Protein 4AMM (pdb70)

Sequence (384 aa):
PDHELVVCGAPDAAALTGLLTRRVRAAATALSRPELTDLAAGLAAAHRGDVPARFAAAVRDADGLVAALDRALGHLAEGGRRLLDAGRGLFLVVGGPLRVGLLFPGQAAPVHADRGALGHKPAEPVDTAVAQPAIIADSLAGIRWLDRLGARPVGALGHSLGELAALSWAGALDADDTLALARARGEAMSAATEAPSGMLSLRADLAAARELAAGTGAVVAVDNGERHVVVAGTRPELDRVAEAARRHAGIEATPLAVSHAFHSPLMAPAAEALRRAAGRLPWRRPERPVASTVTGAWWADEDPVEVLVRQLTGPVRFREALGLLDADLLLVEVGPGRMMLSSALAEAAGRTAVSLDAGAASAAGMMAAGTAALFAAGAVDDATPFFAGR

Nearest PDB structures (foldseek):
  4amm-assembly1_A  TM=1.003E+00  e=1.490E-80  Micromonospora chersina
  4amn-assembly1_A  TM=9.998E-01  e=1.008E-77  Micromonospora chersina
  4amo-assembly1_A  TM=9.951E-01  e=4.360E-72  Micromonospora chersina
  4amp-assembly1_A  TM=9.905E-01  e=1.944E-72  Micromonospora chersina
  8avz-assembly2_B  TM=7.978E-01  e=6.582E-18  Bacillus subtilis subsp. subtilis str. 168

B-factor: mean 21.3, std 9.97, range [8.8, 73.11]

Solvent-accessible surface area: 16449 Å² total; per-residue (Å²): 74,76,36,0,0,1,0,1,5,10,99,76,13,84,42,0,53,34,45,0,70,183,10,83,70,50,0,62,101,46,52,75,98,89,0,35,110,44,0,34,40,18,0,55,77,34,128,33,140,12,70,1,16,0,0,1,12,7,172,66,9,107,28,0,18,57,11,0,60,107,0,29,31,43,11,90,155,46,17,102,126,22,39,35,14,52,179,5,3,0,0,2,30,68,29,100,16,110,1,0,0,0,0,2,6,33,64,65,41,48,75,62,122,169,52,102,100,63,183,245,67,45,152,52,44,88,7,37,100,16,3,9,51,21,0,42,44,0,11,31,1,18,152,38,4,91,148,13,49,12,169,19,38,0,0,0,0,8,15,3,0,0,5,0,0,1,17,16,1,29,2,10,87,48,115,34,1,45,53,4,0,135,30,3,0,127,12,7,42,64,97,21,168,34,100,2,0,16,7,14,1,162,12,50,36,75,28,0,122,134,9,9,76,89,13,44,7,57,8,0,13,2,10,7,115,159,55,0,6,0,0,3,27,100,77,38,11,89,117,0,21,83,30,0,162,152,58,70,34,106,28,34,73,16,4,20,61,23,0,22,8,2,87,51,4,51,97,9,6,120,28,3,98,139,18,0,52,184,38,90,50,182,163,20,148,103,68,1,0,0,2,15,45,15,45,98,26,53,127,52,76,23,20,68,2,0,17,114,5,0,41,20,33,2,63,0,76,60,0,5,60,62,1,93,10,54,0,0,0,0,0,0,34,35,121,50,0,0,40,20,0,77,54,53,69,60,41,1,13,8,0,38,3,68,45,121,43,20,36,8,40,0,13,0,0,0,0,0,0,2,0,9,6,2,63,38,0,41,19,20,34,52,89,132

Secondary structure (DSSP, 8-state):
--SEEEEEEESSHHHHHHHHHHHHHHHTT--HHHHHHHHHHHHHHS-SS-SEEEEEEESSHHHHHHHHHHHHHHHHTT--EEEEGGGTEEEESS-PPPEEEEE------BTT---S----PPPPP-HHHHHHHHHHHHHHHHHHHHHHT---SEEEE-TTHHHHHHHHTTSS-HHHHHHHHHHHHHHHHSPPSS-EEEEEESS-HHHHHHHHTTTS-EEEEEEETTEEEEEEEHHHHHHHHHHHHHHT--EEEBS-SS-TTSGGGHHHHHHHHHHHHTS-----SS-EE-TTTSSB--S--HHHHHHHHHHS-EEHHHHHHHS--SEEEE-SSSSHHHHHHHHTT--EEE--TT-SSSHHHHHHHHHHHHTTS-S--GGGGS--

CATH classification: 3.40.366.10

Foldseek 3Di:
DQKAKAKAAADFLVVVLVVLVVVLVVLVPDDPVRVLVNRLVRLVVFFDPGQWMKMAIGRGSVLSNVLSVVVNVCVVVVHAWDFDQVRLITTHHHFQFAEEEEEEADDWAFFQQADPHVCPTDADDLQLVRQLVFLVLLVVLLVVCVVQVFDHQAYEYWLSRNLSRQCSLVFADSVLSSVLSNQLSVLQNDAFPAWKFKKKWQAAPVVQCVLQPPLQWDWAEGLDGGITMIMDHPSSVVSSCVSCVVVVIDITTINDRHRWQAQSSLRSLVSSLVSVVPGDTDDGNHWYCYQQVLHIDDPDDVSVSSSNSGHHHRNNHSSVVPRDTQEYEYRTADCVSCVSQVVNVHHYAYCRGPDPDRSRVNSRLSSSCNSVRGRGPSVVSPDD

Structure (mmCIF, N/CA/C/O backbone):
data_4AMM
#
_entry.id   4AMM
#
_cell.length_a   65.523
_cell.length_b   66.099
_cell.length_c   85.391
_cell.angle_alpha   90.00
_cell.angle_beta   90.00
_cell.angle_gamma   90.00
#
_symmetry.space_group_name_H-M   'P 21 21 21'
#
loop_
_entity.id
_entity.type
_entity.pdbx_description
1 polymer DYNE8
2 non-polymer 'CHLORIDE ION'
3 water water
#
loop_
_atom_site.group_PDB
_atom_site.id
_atom_site.type_symbol
_atom_site.label_atom_id
_atom_site.label_alt_id
_atom_site.label_comp_id
_atom_site.label_asym_id
_atom_site.label_entity_id
_atom_site.label_seq_id
_atom_site.pdbx_PDB_ins_code
_atom_site.Cartn_x
_atom_site.Cartn_y
_atom_site.Cartn_z
_atom_site.occupancy
_atom_site.B_iso_or_equiv
_atom_site.auth_seq_id
_atom_site.auth_comp_id
_atom_site.auth_asym_id
_atom_site.auth_atom_id
_atom_site.pdbx_PDB_model_num
ATOM 1 N N . PRO A 1 1 ? 2.902 24.791 56.104 1.00 39.45 476 PRO A N 1
ATOM 2 C CA . PRO A 1 1 ? 2.726 24.825 54.632 1.00 38.25 476 PRO A CA 1
ATOM 3 C C . PRO A 1 1 ? 1.841 23.652 54.119 1.00 37.28 476 PRO A C 1
ATOM 4 O O . PRO A 1 1 ? 1.790 22.602 54.775 1.00 38.35 476 PRO A O 1
ATOM 8 N N . ASP A 1 2 ? 1.140 23.847 52.980 1.00 35.62 477 ASP A N 1
ATOM 9 C CA . ASP A 1 2 ? 0.314 22.805 52.333 1.00 33.65 477 ASP A CA 1
ATOM 10 C C . ASP A 1 2 ? 1.097 21.716 51.578 1.00 30.85 477 ASP A C 1
ATOM 11 O O . ASP A 1 2 ? 0.576 20.650 51.278 1.00 30.66 477 ASP A O 1
ATOM 16 N N . HIS A 1 3 ? 2.374 21.981 51.286 1.00 28.75 478 HIS A N 1
ATOM 17 C CA . HIS A 1 3 ? 3.224 20.926 50.784 1.00 25.73 478 HIS A CA 1
ATOM 18 C C . HIS A 1 3 ? 4.414 20.918 51.725 1.00 23.31 478 HIS A C 1
ATOM 19 O O . HIS A 1 3 ? 4.867 21.983 52.231 1.00 25.63 478 HIS A O 1
ATOM 26 N N . GLU A 1 4 ? 4.880 19.723 51.972 1.00 18.70 479 GLU A N 1
ATOM 27 C CA . GLU A 1 4 ? 6.070 19.494 52.758 1.00 17.34 479 GLU A CA 1
ATOM 28 C C . GLU A 1 4 ? 7.197 19.140 51.805 1.00 15.94 479 GLU A C 1
ATOM 29 O O . GLU A 1 4 ? 6.982 18.545 50.734 1.00 16.46 479 GLU A O 1
ATOM 35 N N . LEU A 1 5 ? 8.444 19.438 52.198 1.00 14.54 480 LEU A N 1
ATOM 36 C CA . LEU A 1 5 ? 9.628 19.084 51.444 1.00 13.70 480 LEU A CA 1
ATOM 37 C C . LEU A 1 5 ? 10.363 17.975 52.109 1.00 13.63 480 LEU A C 1
ATOM 38 O O . LEU A 1 5 ? 10.772 18.127 53.284 1.00 14.89 480 LEU A O 1
ATOM 43 N N . VAL A 1 6 ? 10.570 16.853 51.420 1.00 12.60 481 VAL A N 1
ATOM 44 C CA . VAL A 1 6 ? 11.229 15.711 51.999 1.00 12.35 481 VAL A CA 1
ATOM 45 C C . VAL A 1 6 ? 12.466 15.414 51.196 1.00 11.79 481 VAL A C 1
ATOM 46 O O . VAL A 1 6 ? 12.414 15.166 49.981 1.00 13.68 481 VAL A O 1
ATOM 50 N N . VAL A 1 7 ? 13.650 15.607 51.852 1.00 12.42 482 VAL A N 1
ATOM 51 C CA . VAL A 1 7 ? 14.900 15.332 51.187 1.00 13.32 482 VAL A CA 1
ATOM 52 C C . VAL A 1 7 ? 15.655 14.224 51.874 1.00 15.30 482 VAL A C 1
ATOM 53 O O . VAL A 1 7 ? 15.526 14.073 53.099 1.00 17.28 482 VAL A O 1
ATOM 57 N N . CYS A 1 8 ? 16.493 13.542 51.105 1.00 14.47 483 CYS A N 1
ATOM 58 C CA . CYS A 1 8 ? 17.534 12.737 51.759 1.00 18.24 483 CYS A CA 1
ATOM 59 C C . CYS A 1 8 ? 18.592 12.348 50.775 1.00 16.15 483 CYS A C 1
ATOM 60 O O . CYS A 1 8 ? 18.517 12.662 49.609 1.00 15.10 483 CYS A O 1
ATOM 63 N N . GLY A 1 9 ? 19.621 11.645 51.292 1.00 16.09 484 GLY A N 1
ATOM 64 C CA . GLY A 1 9 ? 20.668 11.261 50.404 1.00 16.42 484 GLY A CA 1
ATOM 65 C C . GLY A 1 9 ? 21.568 10.213 51.026 1.00 15.24 484 GLY A C 1
ATOM 66 O O . GLY A 1 9 ? 21.375 9.819 52.153 1.00 18.02 484 GLY A O 1
ATOM 67 N N . ALA A 1 10 ? 22.505 9.800 50.228 1.00 17.91 485 ALA A N 1
ATOM 68 C CA . ALA A 1 10 ? 23.361 8.695 50.635 1.00 18.94 485 ALA A CA 1
ATOM 69 C C . ALA A 1 10 ? 24.615 8.705 49.776 1.00 19.94 485 ALA A C 1
ATOM 70 O O . ALA A 1 10 ? 24.747 9.434 48.779 1.00 19.70 485 ALA A O 1
ATOM 72 N N . PRO A 1 11 ? 25.581 7.806 50.129 1.00 20.37 486 PRO A N 1
ATOM 73 C CA . PRO A 1 11 ? 26.813 7.903 49.356 1.00 22.09 486 PRO A CA 1
ATOM 74 C C . PRO A 1 11 ? 26.757 7.360 47.948 1.00 20.85 486 PRO A C 1
ATOM 75 O O . PRO A 1 11 ? 27.591 7.732 47.122 1.00 22.93 486 PRO A O 1
ATOM 79 N N . ASP A 1 12 ? 25.828 6.475 47.626 1.00 21.02 487 ASP A N 1
ATOM 80 C CA . ASP A 1 12 ? 25.745 5.927 46.277 1.00 21.26 487 ASP A CA 1
ATOM 81 C C . ASP A 1 12 ? 24.345 5.360 46.071 1.00 21.76 487 ASP A C 1
ATOM 82 O O . ASP A 1 12 ? 23.533 5.372 46.993 1.00 20.92 487 ASP A O 1
ATOM 87 N N . ALA A 1 13 ? 24.113 4.809 44.885 1.00 21.87 488 ALA A N 1
ATOM 88 C CA . ALA A 1 13 ? 22.764 4.302 44.575 1.00 22.22 488 ALA A CA 1
ATOM 89 C C . ALA A 1 13 ? 22.295 3.169 45.462 1.00 22.97 488 ALA A C 1
ATOM 90 O O . ALA A 1 13 ? 21.127 3.110 45.850 1.00 23.06 488 ALA A O 1
ATOM 92 N N . ALA A 1 14 ? 23.162 2.186 45.714 1.00 23.21 489 ALA A N 1
ATOM 93 C CA . ALA A 1 14 ? 22.759 1.114 46.621 1.00 23.07 489 ALA A CA 1
ATOM 94 C C . ALA A 1 14 ? 22.340 1.576 47.997 1.00 22.20 489 ALA A C 1
ATOM 95 O O . ALA A 1 14 ? 21.349 1.128 48.543 1.00 24.26 489 ALA A O 1
ATOM 97 N N . ALA A 1 15 ? 23.103 2.503 48.575 1.00 22.10 490 ALA A N 1
ATOM 98 C CA . ALA A 1 15 ? 22.840 3.011 49.891 1.00 19.77 490 ALA A CA 1
ATOM 99 C C . ALA A 1 15 ? 21.548 3.874 49.859 1.00 18.56 490 ALA A C 1
ATOM 100 O O . ALA A 1 15 ? 20.803 3.890 50.846 1.00 19.35 490 ALA A O 1
ATOM 102 N N . LEU A 1 16 ? 21.354 4.594 48.738 1.00 18.42 491 LEU A N 1
ATOM 103 C CA . LEU A 1 16 ? 20.104 5.404 48.660 1.00 18.71 491 LEU A CA 1
ATOM 104 C C . LEU A 1 16 ? 18.921 4.489 48.566 1.00 19.01 491 LEU A C 1
ATOM 105 O O . LEU A 1 16 ? 17.911 4.761 49.241 1.00 18.72 491 LEU A O 1
ATOM 110 N N . THR A 1 17 ? 19.029 3.389 47.797 1.00 19.22 492 THR A N 1
ATOM 111 C CA . THR A 1 17 ? 17.895 2.418 47.774 1.00 20.49 492 THR A CA 1
ATOM 112 C C . THR A 1 17 ? 17.526 1.944 49.211 1.00 20.58 492 THR A C 1
ATOM 113 O O . THR A 1 17 ? 16.371 1.929 49.641 1.00 20.89 492 THR A O 1
ATOM 117 N N . GLY A 1 18 ? 18.530 1.579 49.980 1.00 19.78 493 GLY A N 1
ATOM 118 C CA . GLY A 1 18 ? 18.290 1.155 51.362 1.00 21.17 493 GLY A CA 1
ATOM 119 C C . GLY A 1 18 ? 17.630 2.197 52.237 1.00 20.93 493 GLY A C 1
ATOM 120 O O . GLY A 1 18 ? 16.606 1.935 52.911 1.00 22.34 493 GLY A O 1
ATOM 121 N N . LEU A 1 19 ? 18.126 3.457 52.165 1.00 19.82 494 LEU A N 1
ATOM 122 C CA . LEU A 1 19 ? 17.523 4.514 52.908 1.00 21.23 494 LEU A CA 1
ATOM 123 C C . LEU A 1 19 ? 16.066 4.803 52.500 1.00 19.23 494 LEU A C 1
ATOM 124 O O . LEU A 1 19 ? 15.180 4.960 53.349 1.00 21.09 494 LEU A O 1
ATOM 129 N N . LEU A 1 20 ? 15.871 4.906 51.180 1.00 18.29 495 LEU A N 1
ATOM 130 C CA . LEU A 1 20 ? 14.530 5.165 50.705 1.00 17.44 495 LEU A CA 1
ATOM 131 C C . LEU A 1 20 ? 13.512 4.064 51.119 1.00 19.73 495 LEU A C 1
ATOM 132 O O . LEU A 1 20 ? 12.369 4.341 51.396 1.00 19.66 495 LEU A O 1
ATOM 137 N N . THR A 1 21 ? 13.978 2.834 51.111 1.00 20.44 496 THR A N 1
ATOM 138 C CA . THR A 1 21 ? 13.130 1.714 51.562 1.00 22.15 496 THR A CA 1
ATOM 139 C C . THR A 1 21 ? 12.735 1.923 53.027 1.00 22.33 496 THR A C 1
ATOM 140 O O . THR A 1 21 ? 11.586 1.742 53.433 1.00 23.70 496 THR A O 1
ATOM 144 N N . ARG A 1 22 ? 13.678 2.351 53.855 1.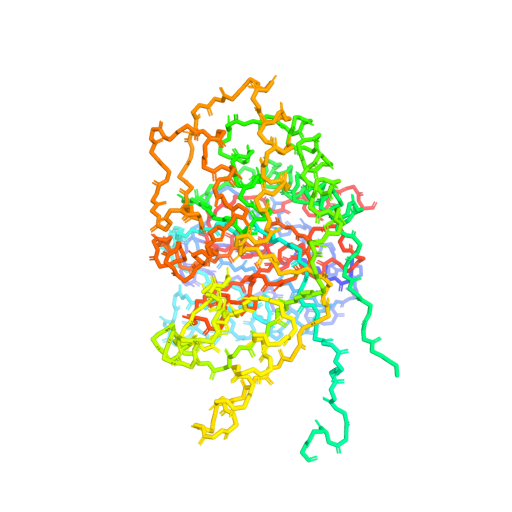00 21.32 497 ARG A N 1
ATOM 145 C CA A ARG A 1 22 ? 13.367 2.561 55.255 0.50 23.12 497 ARG A CA 1
ATOM 146 C CA B ARG A 1 22 ? 13.391 2.567 55.273 0.50 23.34 497 ARG A CA 1
ATOM 147 C C . ARG A 1 22 ? 12.507 3.789 55.485 1.00 23.29 497 ARG A C 1
ATOM 148 O O . ARG A 1 22 ? 11.597 3.797 56.310 1.00 23.85 497 ARG A O 1
ATOM 163 N N . VAL A 1 23 ? 12.767 4.871 54.746 1.00 21.52 498 VAL A N 1
ATOM 164 C CA . VAL A 1 23 ? 11.877 6.006 54.882 1.00 21.96 498 VAL A CA 1
ATOM 165 C C . VAL A 1 23 ? 10.451 5.651 54.436 1.00 23.12 498 VAL A C 1
ATOM 166 O O . VAL A 1 23 ? 9.505 6.132 55.052 1.00 23.45 498 VAL A O 1
ATOM 170 N N . ARG A 1 24 ? 10.312 4.835 53.375 1.00 22.82 499 ARG A N 1
ATOM 171 C CA . ARG A 1 24 ? 8.984 4.406 52.921 1.00 25.80 499 ARG A CA 1
ATOM 172 C C . ARG A 1 24 ? 8.242 3.645 54.007 1.00 27.04 499 ARG A C 1
ATOM 173 O O . ARG A 1 24 ? 7.059 3.929 54.257 1.00 26.07 499 ARG A O 1
ATOM 181 N N . ALA A 1 25 ? 8.941 2.736 54.675 1.00 28.75 500 ALA A N 1
ATOM 182 C CA . ALA A 1 25 ? 8.378 2.023 55.816 1.00 30.57 500 ALA A CA 1
ATOM 183 C C . ALA A 1 25 ? 7.911 2.972 56.918 1.00 31.40 500 ALA A C 1
ATOM 184 O O . ALA A 1 25 ? 6.781 2.852 57.392 1.00 32.73 500 ALA A O 1
ATOM 186 N N . ALA A 1 26 ? 8.761 3.939 57.273 1.00 31.43 501 ALA A N 1
ATOM 187 C CA . ALA A 1 26 ? 8.515 4.903 58.347 1.00 33.20 501 ALA A CA 1
ATOM 188 C C . ALA A 1 26 ? 7.397 5.859 58.060 1.00 34.93 501 ALA A C 1
ATOM 189 O O . ALA A 1 26 ? 6.903 6.491 59.014 1.00 35.82 501 ALA A O 1
ATOM 191 N N . ALA A 1 27 ? 7.068 6.019 56.767 1.00 34.19 502 ALA A N 1
ATOM 192 C CA . ALA A 1 27 ? 6.188 7.084 56.310 1.00 34.62 502 ALA A CA 1
ATOM 193 C C . ALA A 1 27 ? 4.769 6.612 56.237 1.00 35.79 502 ALA A C 1
ATOM 194 O O . ALA A 1 27 ? 3.851 7.429 56.320 1.00 33.98 502 ALA A O 1
ATOM 196 N N . THR A 1 28 ? 4.576 5.302 56.065 1.00 36.39 503 THR A N 1
ATOM 197 C CA . THR A 1 28 ? 3.245 4.761 55.911 1.00 38.30 503 THR A CA 1
ATOM 198 C C . THR A 1 28 ? 2.511 5.108 57.220 1.00 38.37 503 THR A C 1
ATOM 199 O O . THR A 1 28 ? 3.016 4.880 58.325 1.00 38.54 503 THR A O 1
ATOM 203 N N . ALA A 1 29 ? 1.381 5.787 57.078 1.00 38.95 504 ALA A N 1
ATOM 204 C CA . ALA A 1 29 ? 0.494 6.111 58.217 1.00 39.51 504 ALA A CA 1
ATOM 205 C C . ALA A 1 29 ? 0.818 7.371 59.061 1.00 39.01 504 ALA A C 1
ATOM 206 O O . ALA A 1 29 ? -0.035 7.820 59.859 1.00 40.11 504 ALA A O 1
ATOM 208 N N . LEU A 1 30 ? 2.012 7.959 58.921 1.00 36.71 505 LEU A N 1
ATOM 209 C CA . LEU A 1 30 ? 2.294 9.152 59.713 1.00 33.45 505 LEU A CA 1
ATOM 210 C C . LEU A 1 30 ? 1.194 10.199 59.578 1.00 32.77 505 LEU A C 1
ATOM 211 O O . LEU A 1 30 ? 0.682 10.418 58.486 1.00 32.60 505 LEU A O 1
ATOM 216 N N . SER A 1 31 ? 0.841 10.862 60.683 1.00 31.43 506 SER A N 1
ATOM 217 C CA . SER A 1 31 ? 0.033 12.068 60.636 1.00 31.77 506 SER A CA 1
ATOM 218 C C . SER A 1 31 ? 0.829 13.156 60.014 1.00 31.95 506 SER A C 1
ATOM 219 O O . SER A 1 31 ? 2.066 12.999 59.857 1.00 27.79 506 SER A O 1
ATOM 222 N N . ARG A 1 32 ? 0.163 14.254 59.704 1.00 31.22 507 ARG A N 1
ATOM 223 C CA . ARG A 1 32 ? 0.777 15.403 59.117 1.00 31.76 507 ARG A CA 1
ATOM 224 C C . ARG A 1 32 ? 1.822 15.987 60.077 1.00 30.28 507 ARG A C 1
ATOM 225 O O . ARG A 1 32 ? 2.933 16.232 59.624 1.00 28.28 507 ARG A O 1
ATOM 233 N N . PRO A 1 33 ? 1.502 16.199 61.375 1.00 29.09 508 PRO A N 1
ATOM 234 C CA . PRO A 1 33 ? 2.569 16.672 62.284 1.00 27.31 508 PRO A CA 1
ATOM 235 C C . PRO A 1 33 ? 3.757 15.715 62.377 1.00 25.52 508 PRO A C 1
ATOM 236 O O . PRO A 1 33 ? 4.931 16.187 62.457 1.00 25.67 508 PRO A O 1
ATOM 240 N N . GLU A 1 34 ? 3.523 14.414 62.327 1.00 23.48 509 GLU A N 1
ATOM 241 C CA . GLU A 1 34 ? 4.625 13.424 62.332 1.00 22.42 509 GLU A CA 1
ATOM 242 C C . GLU A 1 34 ? 5.454 13.512 61.044 1.00 22.12 509 GLU A C 1
ATOM 243 O O . GLU A 1 34 ? 6.698 13.381 61.078 1.00 20.70 509 GLU A O 1
ATOM 249 N N . LEU A 1 35 ? 4.816 13.737 59.907 1.00 21.05 510 LEU A N 1
ATOM 250 C CA . LEU A 1 35 ? 5.510 13.870 58.628 1.00 19.28 510 LEU A CA 1
ATOM 251 C C . LEU A 1 35 ? 6.366 15.127 58.696 1.00 19.34 510 LEU A C 1
ATOM 252 O O . LEU A 1 35 ? 7.503 15.090 58.204 1.00 17.84 510 LEU A O 1
ATOM 257 N N . THR A 1 36 ? 5.860 16.229 59.212 1.00 18.33 511 THR A N 1
ATOM 258 C CA . THR A 1 36 ? 6.729 17.436 59.359 1.00 19.46 511 THR A CA 1
ATOM 259 C C . THR A 1 36 ? 7.926 17.150 60.216 1.00 19.15 511 THR A C 1
ATOM 260 O O . THR A 1 36 ? 9.035 17.583 59.861 1.00 19.10 511 THR A O 1
ATOM 264 N N . ASP A 1 37 ? 7.797 16.447 61.324 1.00 19.08 512 ASP A N 1
ATOM 265 C CA . ASP A 1 37 ? 8.969 16.100 62.141 1.00 17.87 512 ASP A CA 1
ATOM 266 C C . ASP A 1 37 ? 9.904 15.214 61.394 1.00 18.74 512 ASP A C 1
ATOM 267 O O . ASP A 1 37 ? 11.170 15.440 61.447 1.00 16.83 512 ASP A O 1
ATOM 272 N N . LEU A 1 38 ? 9.437 14.223 60.645 1.00 15.59 513 LEU A N 1
ATOM 273 C CA . LEU A 1 38 ? 10.349 13.389 59.910 1.00 15.89 513 LEU A CA 1
ATOM 274 C C . LEU A 1 38 ? 11.063 14.242 58.869 1.00 14.33 513 LEU A C 1
ATOM 275 O O . LEU A 1 38 ? 12.322 14.115 58.741 1.00 14.94 513 LEU A O 1
ATOM 280 N N . ALA A 1 39 ? 10.363 15.087 58.124 1.00 14.58 514 ALA A N 1
ATOM 281 C CA . ALA A 1 39 ? 10.945 15.893 57.022 1.00 12.56 514 ALA A CA 1
ATOM 282 C C . ALA A 1 39 ? 11.960 16.883 57.660 1.00 12.82 514 ALA A C 1
ATOM 283 O O . ALA A 1 39 ? 13.060 17.091 57.060 1.00 12.39 514 ALA A O 1
ATOM 285 N N . ALA A 1 40 ? 11.648 17.487 58.773 1.00 12.81 515 ALA A N 1
ATOM 286 C CA . ALA A 1 40 ? 12.599 18.488 59.351 1.00 13.61 515 ALA A CA 1
ATOM 287 C C . ALA A 1 40 ? 13.829 17.725 59.783 1.00 12.67 515 ALA A C 1
ATOM 288 O O . ALA A 1 40 ? 14.967 18.255 59.648 1.00 13.40 515 ALA A O 1
ATOM 290 N N . GLY A 1 41 ? 13.686 16.533 60.361 1.00 12.64 516 GLY A N 1
ATOM 291 C CA . GLY A 1 41 ? 14.849 15.741 60.781 1.00 13.17 516 GLY A CA 1
ATOM 292 C C . GLY A 1 41 ? 15.661 15.320 59.637 1.00 11.89 516 GLY A C 1
ATOM 293 O O . GLY A 1 41 ? 16.947 15.367 59.694 1.00 13.31 516 GLY A O 1
ATOM 294 N N . LEU A 1 42 ? 15.081 14.876 58.517 1.00 12.20 517 LEU A N 1
ATOM 295 C CA . LEU A 1 42 ? 15.843 14.480 57.350 1.00 13.16 517 LEU A CA 1
ATOM 296 C C . LEU A 1 42 ? 16.601 15.652 56.793 1.00 11.40 517 LEU A C 1
ATOM 297 O O . LEU A 1 42 ? 17.749 15.467 56.333 1.00 12.21 517 LEU A O 1
ATOM 302 N N . ALA A 1 43 ? 15.998 16.839 56.764 1.00 11.28 518 ALA A N 1
ATOM 303 C CA . ALA A 1 43 ? 16.692 18.009 56.181 1.00 11.36 518 ALA A CA 1
ATOM 304 C C . ALA A 1 43 ? 17.916 18.333 57.064 1.00 10.91 518 ALA A C 1
ATOM 305 O O . ALA A 1 43 ? 18.979 18.708 56.499 1.00 11.35 518 ALA A O 1
ATOM 307 N N . ALA A 1 44 ? 17.804 18.188 58.377 1.00 10.64 519 ALA A N 1
ATOM 308 C CA . ALA A 1 44 ? 18.927 18.526 59.279 1.00 10.91 519 ALA A CA 1
ATOM 309 C C . ALA A 1 44 ? 20.029 17.530 59.089 1.00 11.78 519 ALA A C 1
ATOM 310 O O . ALA A 1 44 ? 21.226 17.882 59.151 1.00 12.05 519 ALA A O 1
ATOM 312 N N . ALA A 1 45 ? 19.723 16.271 58.812 1.00 11.75 520 ALA A N 1
ATOM 313 C CA . ALA A 1 45 ? 20.727 15.215 58.784 1.00 13.00 520 ALA A CA 1
ATOM 314 C C . ALA A 1 45 ? 21.318 15.000 57.385 1.00 13.41 520 ALA A C 1
ATOM 315 O O . ALA A 1 45 ? 22.386 14.420 57.253 1.00 15.65 520 ALA A O 1
ATOM 317 N N . HIS A 1 46 ? 20.700 15.425 56.302 1.00 10.96 521 HIS A N 1
ATOM 318 C CA . HIS A 1 46 ? 21.097 15.234 54.936 1.00 10.96 521 HIS A CA 1
ATOM 319 C C . HIS A 1 46 ? 21.354 16.558 54.261 1.00 13.13 521 HIS A C 1
ATOM 320 O O . HIS A 1 46 ? 20.634 17.079 53.436 1.00 13.10 521 HIS A O 1
ATOM 327 N N . ARG A 1 47 ? 22.489 17.142 54.637 1.00 11.44 522 ARG A N 1
ATOM 328 C CA . ARG A 1 47 ? 22.952 18.458 54.143 1.00 11.57 522 ARG A CA 1
ATOM 329 C C . ARG A 1 47 ? 24.460 18.444 54.066 1.00 10.85 522 ARG A C 1
ATOM 330 O O . ARG A 1 47 ? 25.080 17.739 54.877 1.00 12.38 522 ARG A O 1
ATOM 338 N N . GLY A 1 48 ? 24.965 19.172 53.100 1.00 10.50 523 GLY A N 1
ATOM 339 C CA . GLY A 1 48 ? 26.440 19.218 52.921 1.00 11.99 523 GLY A CA 1
ATOM 340 C C . GLY A 1 48 ? 26.796 18.476 51.647 1.00 13.97 523 GLY A C 1
ATOM 341 O O . GLY A 1 48 ? 26.148 18.637 50.624 1.00 17.18 523 GLY A O 1
ATOM 342 N N . ASP A 1 49 ? 27.791 17.592 51.755 1.00 16.20 524 ASP A N 1
ATOM 343 C CA . ASP A 1 49 ? 28.183 16.772 50.564 1.00 19.09 524 ASP A CA 1
ATOM 344 C C . ASP A 1 49 ? 27.376 15.476 50.656 1.00 20.84 524 ASP A C 1
ATOM 345 O O . ASP A 1 49 ? 27.601 14.592 51.466 1.00 24.42 524 ASP A O 1
ATOM 350 N N . VAL A 1 50 ? 26.326 15.458 49.898 1.00 19.10 525 VAL A N 1
ATOM 351 C CA . VAL A 1 50 ? 25.356 14.349 49.950 1.00 16.47 525 VAL A CA 1
ATOM 352 C C . VAL A 1 50 ? 25.368 13.825 48.520 1.00 16.78 525 VAL A C 1
ATOM 353 O O . VAL A 1 50 ? 24.780 14.399 47.589 1.00 16.85 525 VAL A O 1
ATOM 357 N N . PRO A 1 51 ? 26.114 12.753 48.221 1.00 15.97 526 PRO A N 1
ATOM 358 C CA . PRO A 1 51 ? 26.408 12.386 46.830 1.00 17.65 526 PRO A CA 1
ATOM 359 C C . PRO A 1 51 ? 25.178 12.052 45.977 1.00 17.29 526 PRO A C 1
ATOM 360 O O . PRO A 1 51 ? 25.036 12.724 44.930 1.00 21.24 526 PRO A O 1
ATOM 364 N N . ALA A 1 52 ? 24.355 11.139 46.438 1.00 14.74 527 ALA A N 1
ATOM 365 C CA . ALA A 1 52 ? 23.145 10.649 45.720 1.00 15.63 527 ALA A CA 1
ATOM 366 C C . ALA A 1 52 ? 21.951 11.237 46.514 1.00 14.62 527 ALA A C 1
ATOM 367 O O . ALA A 1 52 ? 21.867 11.153 47.734 1.00 15.36 527 ALA A O 1
ATOM 369 N N . ARG A 1 53 ? 21.039 11.865 45.734 1.00 13.12 528 ARG A N 1
ATOM 370 C CA . ARG A 1 53 ? 19.974 12.696 46.373 1.00 12.87 528 ARG A CA 1
ATOM 371 C C . ARG A 1 53 ? 18.561 12.383 45.886 1.00 13.05 528 ARG A C 1
ATOM 372 O O . ARG A 1 53 ? 18.351 12.121 44.691 1.00 14.77 528 ARG A O 1
ATOM 380 N N . PHE A 1 54 ? 17.670 12.508 46.803 1.00 13.10 529 PHE A N 1
ATOM 381 C CA . PHE A 1 54 ? 16.206 12.398 46.567 1.00 13.09 529 PHE A CA 1
ATOM 382 C C . PHE A 1 54 ? 15.627 13.631 47.134 1.00 11.71 529 PHE A C 1
ATOM 383 O O . PHE A 1 54 ? 15.924 14.051 48.273 1.00 12.49 529 PHE A O 1
ATOM 391 N N . ALA A 1 55 ? 14.602 14.242 46.463 1.00 11.84 530 ALA A N 1
ATOM 392 C CA . ALA A 1 55 ? 13.801 15.276 47.101 1.00 11.71 530 ALA A CA 1
ATOM 393 C C . ALA A 1 55 ? 12.399 15.247 46.488 1.00 12.45 530 ALA A C 1
ATOM 394 O O . ALA A 1 55 ? 12.321 15.127 45.246 1.00 14.53 530 ALA A O 1
ATOM 396 N N . ALA A 1 56 ? 11.385 15.456 47.307 1.00 12.95 531 ALA A N 1
ATOM 397 C CA . ALA A 1 56 ? 10.013 15.482 46.789 1.00 14.30 531 ALA A CA 1
ATOM 398 C C . ALA A 1 56 ? 9.261 16.488 47.574 1.00 13.46 531 ALA A C 1
ATOM 399 O O . ALA A 1 56 ? 9.367 16.625 48.802 1.00 14.14 531 ALA A O 1
ATOM 401 N N . ALA A 1 57 ? 8.352 17.168 46.862 1.00 14.36 532 ALA A N 1
ATOM 402 C CA . ALA A 1 57 ? 7.365 18.001 47.506 1.00 13.96 532 ALA A CA 1
ATOM 403 C C . ALA A 1 57 ? 6.069 17.177 47.590 1.00 15.12 532 ALA A C 1
ATOM 404 O O . ALA A 1 57 ? 5.615 16.706 46.547 1.00 18.73 532 ALA A O 1
ATOM 406 N N . VAL A 1 58 ? 5.519 17.079 48.765 1.00 14.77 533 VAL A N 1
ATOM 407 C CA . VAL A 1 58 ? 4.370 16.171 48.967 1.00 16.73 533 VAL A CA 1
ATOM 408 C C . VAL A 1 58 ? 3.286 16.839 49.769 1.00 19.44 533 VAL A C 1
ATOM 409 O O . VAL A 1 58 ? 3.529 17.702 50.604 1.00 19.53 533 VAL A O 1
ATOM 413 N N . ARG A 1 59 ? 2.025 16.388 49.550 1.00 20.59 534 ARG A N 1
ATOM 414 C CA . ARG A 1 59 ? 0.917 16.931 50.316 1.00 23.14 534 ARG A CA 1
ATOM 415 C C . ARG A 1 59 ? 0.695 16.234 51.640 1.00 22.74 534 ARG A C 1
ATOM 416 O O . ARG A 1 59 ? 0.224 16.841 52.578 1.00 24.67 534 ARG A O 1
ATOM 424 N N . ASP A 1 60 ? 1.128 14.990 51.739 1.00 21.15 535 ASP A N 1
ATOM 425 C CA . ASP A 1 60 ? 0.872 14.142 52.906 1.00 21.43 535 ASP A CA 1
ATOM 426 C C . ASP A 1 60 ? 1.674 12.877 52.867 1.00 21.05 535 ASP A C 1
ATOM 427 O O . ASP A 1 60 ? 2.410 12.672 51.902 1.00 18.49 535 ASP A O 1
ATOM 432 N N . ALA A 1 61 ? 1.529 12.016 53.862 1.00 20.61 536 ALA A N 1
ATOM 433 C CA . ALA A 1 61 ? 2.338 10.812 53.938 1.00 21.49 536 ALA A CA 1
ATOM 434 C C . ALA A 1 61 ? 2.141 9.883 52.750 1.00 22.08 536 ALA A C 1
ATOM 435 O O . ALA A 1 61 ? 3.057 9.246 52.309 1.00 23.74 536 ALA A O 1
ATOM 437 N N . ASP A 1 62 ? 0.903 9.736 52.279 1.00 22.88 537 ASP A N 1
ATOM 438 C CA . ASP A 1 62 ? 0.664 8.826 51.166 1.00 25.01 537 ASP A CA 1
ATOM 439 C C . ASP A 1 62 ? 1.360 9.325 49.881 1.00 23.34 537 ASP A C 1
ATOM 440 O O . ASP A 1 62 ? 1.819 8.552 49.047 1.00 23.07 537 ASP A O 1
ATOM 445 N N . GLY A 1 63 ? 1.424 10.623 49.715 1.00 21.50 538 GLY A N 1
ATOM 446 C CA . GLY A 1 63 ? 2.127 11.243 48.581 1.00 20.46 538 GLY A CA 1
ATOM 447 C C . GLY A 1 63 ? 3.632 10.962 48.713 1.00 19.31 538 GLY A C 1
ATOM 448 O O . GLY A 1 63 ? 4.298 10.760 47.693 1.00 19.68 538 GLY A O 1
ATOM 449 N N . LEU A 1 64 ? 4.103 11.017 49.952 1.00 18.47 539 LEU A N 1
ATOM 450 C CA . LEU A 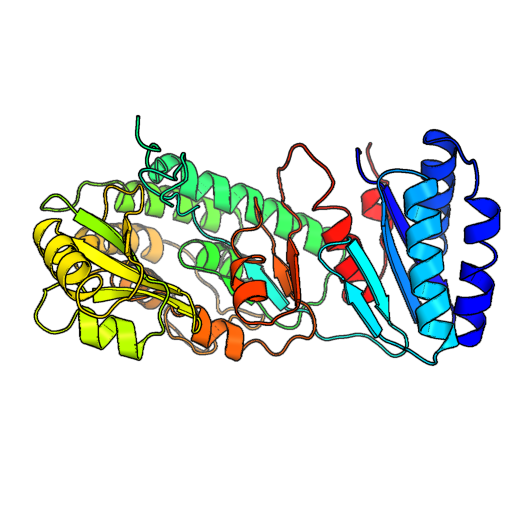1 64 ? 5.524 10.616 50.148 1.00 17.99 539 LEU A CA 1
ATOM 451 C C . LEU A 1 64 ? 5.749 9.150 49.765 1.00 19.12 539 LEU A C 1
ATOM 452 O O . LEU A 1 64 ? 6.696 8.839 49.051 1.00 18.18 539 LEU A O 1
ATOM 457 N N . VAL A 1 65 ? 4.876 8.240 50.209 1.00 20.72 540 VAL A N 1
ATOM 458 C CA . VAL A 1 65 ? 5.025 6.790 49.855 1.00 21.30 540 VAL A CA 1
ATOM 459 C C . VAL A 1 65 ? 5.012 6.640 48.358 1.00 20.49 540 VAL A C 1
ATOM 460 O O . VAL A 1 65 ? 5.871 5.904 47.804 1.00 20.99 540 VAL A O 1
ATOM 464 N N . ALA A 1 66 ? 4.088 7.342 47.668 1.00 21.83 541 ALA A N 1
ATOM 465 C CA . ALA A 1 66 ? 4.013 7.285 46.211 1.00 21.96 541 ALA A CA 1
ATOM 466 C C . ALA A 1 66 ? 5.323 7.769 45.564 1.00 21.80 541 ALA A C 1
ATOM 467 O O . ALA A 1 66 ? 5.845 7.106 44.641 1.00 21.70 541 ALA A O 1
ATOM 469 N N . ALA A 1 67 ? 5.828 8.930 46.012 1.00 19.48 542 ALA A N 1
ATOM 470 C CA . ALA A 1 67 ? 7.134 9.375 45.499 1.00 16.86 542 ALA A CA 1
ATOM 471 C C . ALA A 1 67 ? 8.335 8.427 45.741 1.00 17.23 542 ALA A C 1
ATOM 472 O O . ALA A 1 67 ? 9.143 8.260 44.841 1.00 17.46 542 ALA A O 1
ATOM 474 N N . LEU A 1 68 ? 8.376 7.857 46.946 1.00 17.18 543 LEU A N 1
ATOM 475 C CA . LEU A 1 68 ? 9.376 6.855 47.217 1.00 17.00 543 LEU A CA 1
ATOM 476 C C . LEU A 1 68 ? 9.268 5.625 46.283 1.00 19.22 543 LEU A C 1
ATOM 477 O O . LEU A 1 68 ? 10.286 5.125 45.829 1.00 19.59 543 LEU A O 1
ATOM 482 N N . ASP A 1 69 ? 8.034 5.160 46.080 1.00 20.77 544 ASP A N 1
ATOM 483 C CA . ASP A 1 69 ? 7.808 4.039 45.194 1.00 21.70 544 ASP A CA 1
ATOM 484 C C . ASP A 1 69 ? 8.368 4.326 43.822 1.00 20.19 544 ASP A C 1
ATOM 485 O O . ASP A 1 69 ? 9.033 3.465 43.237 1.00 20.70 544 ASP A O 1
ATOM 490 N N . ARG A 1 70 ? 8.105 5.519 43.276 1.00 18.95 545 ARG A N 1
ATOM 491 C CA . ARG A 1 70 ? 8.660 5.875 41.995 1.00 18.94 545 ARG A CA 1
ATOM 492 C C . ARG A 1 70 ? 10.177 5.930 41.978 1.00 19.17 545 ARG A C 1
ATOM 493 O O . ARG A 1 70 ? 10.802 5.446 41.069 1.00 18.42 545 ARG A O 1
ATOM 501 N N . ALA A 1 71 ? 10.760 6.537 43.034 1.00 17.24 546 ALA A N 1
ATOM 502 C CA . ALA A 1 71 ? 12.196 6.610 43.089 1.00 17.43 546 ALA A CA 1
ATOM 503 C C . ALA A 1 71 ? 12.818 5.221 43.180 1.00 17.45 546 ALA A C 1
ATOM 504 O O . ALA A 1 71 ? 13.789 4.965 42.463 1.00 16.71 546 ALA A O 1
ATOM 506 N N . LEU A 1 72 ? 12.255 4.393 44.057 1.00 16.96 547 LEU A N 1
ATOM 507 C CA . LEU A 1 72 ? 12.773 3.023 44.208 1.00 18.73 547 LEU A CA 1
ATOM 508 C C . LEU A 1 72 ? 12.632 2.222 42.929 1.00 19.95 547 LEU A C 1
ATOM 509 O O . LEU A 1 72 ? 13.568 1.524 42.538 1.00 20.87 547 LEU A O 1
ATOM 514 N N . GLY A 1 73 ? 11.541 2.394 42.215 1.00 19.88 548 GLY A N 1
ATOM 515 C CA . GLY A 1 73 ? 11.381 1.659 40.964 1.00 22.55 548 GLY A CA 1
ATOM 516 C C . GLY A 1 73 ? 12.428 2.081 39.971 1.00 22.28 548 GLY A C 1
ATOM 517 O O . GLY A 1 73 ? 12.984 1.249 39.250 1.00 23.32 548 GLY A O 1
ATOM 518 N N . HIS A 1 74 ? 12.690 3.412 39.896 1.00 18.89 549 HIS A N 1
ATOM 519 C CA . HIS A 1 74 ? 13.681 3.961 39.033 1.00 19.67 549 HIS A CA 1
ATOM 520 C C . HIS A 1 74 ? 15.070 3.394 39.356 1.00 19.45 549 HIS A C 1
ATOM 521 O O . HIS A 1 74 ? 15.795 2.940 38.435 1.00 21.72 549 HIS A O 1
ATOM 528 N N . LEU A 1 75 ? 15.454 3.422 40.645 1.00 20.14 550 LEU A N 1
ATOM 529 C CA . LEU A 1 75 ? 16.780 2.914 41.019 1.00 20.19 550 LEU A CA 1
ATOM 530 C C . LEU A 1 75 ? 16.806 1.387 40.686 1.00 22.46 550 LEU A C 1
ATOM 531 O O . LEU A 1 75 ? 17.875 0.895 40.303 1.00 22.88 550 LEU A O 1
ATOM 536 N N . ALA A 1 76 ? 15.696 0.680 40.870 1.00 23.96 551 ALA A N 1
ATOM 537 C CA . ALA A 1 76 ? 15.694 -0.814 40.674 1.00 26.31 551 ALA A CA 1
ATOM 538 C C . ALA A 1 76 ? 15.955 -1.142 39.204 1.00 28.34 551 ALA A C 1
ATOM 539 O O . ALA A 1 76 ? 16.491 -2.196 38.875 1.00 29.44 551 ALA A O 1
ATOM 541 N N . GLU A 1 77 ? 15.609 -0.246 38.299 1.00 28.83 552 GLU A N 1
ATOM 542 C CA . GLU A 1 77 ? 15.832 -0.494 36.899 1.00 31.13 552 GLU A CA 1
ATOM 543 C C . GLU A 1 77 ? 17.163 0.072 36.447 1.00 30.46 552 GLU A C 1
ATOM 544 O O . GLU A 1 77 ? 17.445 0.106 35.246 1.00 33.17 552 GLU A O 1
ATOM 550 N N . GLY A 1 78 ? 17.983 0.475 37.415 1.00 29.42 553 GLY A N 1
ATOM 551 C CA . GLY A 1 78 ? 19.293 1.054 37.165 1.00 28.54 553 GLY A CA 1
ATOM 552 C C . GLY A 1 78 ? 19.242 2.549 36.774 1.00 27.53 553 GLY A C 1
ATOM 553 O O . GLY A 1 78 ? 20.218 3.076 36.253 1.00 28.36 553 GLY A O 1
ATOM 554 N N . GLY A 1 79 ? 18.097 3.217 36.961 1.00 26.09 554 GLY A N 1
ATOM 555 C CA . GLY A 1 79 ? 18.012 4.677 36.644 1.00 24.19 554 GLY A CA 1
ATOM 556 C C . GLY A 1 79 ? 18.811 5.513 37.645 1.00 24.38 554 GLY A C 1
ATOM 557 O O . GLY A 1 79 ? 18.925 5.123 38.830 1.00 24.31 554 GLY A O 1
ATOM 558 N N . ARG A 1 80 ? 19.371 6.627 37.172 1.00 22.41 555 ARG A N 1
ATOM 559 C CA . ARG A 1 80 ? 20.185 7.509 38.007 1.00 23.69 555 ARG A CA 1
ATOM 560 C C . ARG A 1 80 ? 19.729 8.985 37.945 1.00 22.68 555 ARG A C 1
ATOM 561 O O . ARG A 1 80 ? 20.417 9.892 38.410 1.00 23.92 555 ARG A O 1
ATOM 569 N N . ARG A 1 81 ? 18.594 9.244 37.291 1.00 19.83 556 ARG A N 1
ATOM 570 C CA . ARG A 1 81 ? 18.133 10.634 37.078 1.00 19.92 556 ARG A CA 1
ATOM 571 C C . ARG A 1 81 ? 16.658 10.613 36.719 1.00 18.13 556 ARG A C 1
ATOM 572 O O . ARG A 1 81 ? 16.311 10.188 35.585 1.00 21.91 556 ARG A O 1
ATOM 580 N N . LEU A 1 82 ? 15.802 11.073 37.622 1.00 15.63 557 LEU A N 1
ATOM 581 C CA . LEU A 1 82 ? 14.338 11.133 37.461 1.00 15.38 557 LEU A CA 1
ATOM 582 C C . LEU A 1 82 ? 13.995 12.583 37.792 1.00 14.24 557 LEU A C 1
ATOM 583 O O . LEU A 1 82 ? 14.119 12.971 38.975 1.00 14.97 557 LEU A O 1
ATOM 588 N N . LEU A 1 83 ? 13.597 13.412 36.837 1.00 16.19 558 LEU A N 1
ATOM 589 C CA . LEU A 1 83 ? 13.311 14.811 37.092 1.00 15.52 558 LEU A CA 1
ATOM 590 C C . LEU A 1 83 ? 11.846 14.987 36.675 1.00 17.08 558 LEU A C 1
ATOM 591 O O . LEU A 1 83 ? 11.618 15.042 35.466 1.00 22.36 558 LEU A O 1
ATOM 596 N N . ASP A 1 84 ? 10.921 14.957 37.606 1.00 16.26 559 ASP A N 1
ATOM 597 C CA . ASP A 1 84 ? 9.491 15.165 37.212 1.00 15.70 559 ASP A CA 1
ATOM 598 C C . ASP A 1 84 ? 9.021 16.456 37.886 1.00 16.26 559 ASP A C 1
ATOM 599 O O . ASP A 1 84 ? 8.478 16.442 38.985 1.00 17.73 559 ASP A O 1
ATOM 604 N N . ALA A 1 85 ? 9.248 17.545 37.171 1.00 17.28 560 ALA A N 1
ATOM 605 C CA . ALA A 1 85 ? 8.878 18.840 37.693 1.00 19.51 560 ALA A CA 1
ATOM 606 C C . ALA A 1 85 ? 7.389 18.916 37.981 1.00 20.48 560 ALA A C 1
ATOM 607 O O . ALA A 1 85 ? 7.007 19.441 38.984 1.00 22.15 560 ALA A O 1
ATOM 609 N N . GLY A 1 86 ? 6.508 18.351 37.108 1.00 18.55 561 GLY A N 1
ATOM 610 C CA . GLY A 1 86 ? 5.078 18.421 37.360 1.00 19.15 561 GLY A CA 1
ATOM 611 C C . GLY A 1 86 ? 4.505 17.585 38.440 1.00 18.61 561 GLY A C 1
ATOM 612 O O . GLY A 1 86 ? 3.316 17.676 38.803 1.00 20.98 561 GLY A O 1
ATOM 613 N N . ARG A 1 87 ? 5.341 16.755 39.060 1.00 15.97 562 ARG A N 1
ATOM 614 C CA . ARG A 1 87 ? 4.991 16.012 40.238 1.00 18.92 562 ARG A CA 1
ATOM 615 C C . ARG A 1 87 ? 5.873 16.386 41.470 1.00 17.97 562 ARG A C 1
ATOM 616 O O . ARG A 1 87 ? 5.751 15.734 42.487 1.00 22.08 562 ARG A O 1
ATOM 624 N N . GLY A 1 88 ? 6.792 17.297 41.251 1.00 18.47 563 GLY A N 1
ATOM 625 C CA . GLY A 1 88 ? 7.691 17.760 42.343 1.00 19.04 563 GLY A CA 1
ATOM 626 C C . GLY A 1 88 ? 8.624 16.665 42.885 1.00 16.55 563 GLY A C 1
ATOM 627 O O . GLY A 1 88 ? 8.896 16.665 44.091 1.00 17.08 563 GLY A O 1
ATOM 628 N N . LEU A 1 89 ? 9.086 15.779 42.011 1.00 15.53 564 LEU A N 1
ATOM 629 C CA . LEU A 1 89 ? 9.843 14.612 42.408 1.00 14.52 564 LEU A CA 1
ATOM 630 C C . LEU A 1 89 ? 11.116 14.607 41.668 1.00 14.18 564 LEU A C 1
ATOM 631 O O . LEU A 1 89 ? 11.138 14.705 40.445 1.00 14.15 564 LEU A O 1
ATOM 636 N N . PHE A 1 90 ? 12.262 14.559 42.412 1.00 14.50 565 PHE A N 1
ATOM 637 C CA . PHE A 1 90 ? 13.543 14.690 41.779 1.00 15.09 565 PHE A CA 1
ATOM 638 C C . PHE A 1 90 ? 14.535 13.735 42.414 1.00 14.36 565 PHE A C 1
ATOM 639 O O . PHE A 1 90 ? 14.609 13.643 43.657 1.00 17.12 565 PHE A O 1
ATOM 647 N N . LEU A 1 91 ? 15.235 12.945 41.587 1.00 14.61 566 LEU A N 1
ATOM 648 C CA . LEU A 1 91 ? 16.219 11.928 42.066 1.00 13.86 566 LEU A CA 1
ATOM 649 C C . LEU A 1 91 ? 17.406 12.027 41.187 1.00 14.78 566 LEU A C 1
ATOM 650 O O . LEU A 1 91 ? 17.291 11.917 39.952 1.00 14.90 566 LEU A O 1
ATOM 655 N N . VAL A 1 92 ? 18.592 12.176 41.809 1.00 13.38 567 VAL A N 1
ATOM 656 C CA . VAL A 1 92 ? 19.803 12.324 41.000 1.00 14.53 567 VAL A CA 1
ATOM 657 C C . VAL A 1 92 ? 20.912 11.562 41.675 1.00 15.67 567 VAL A C 1
ATOM 658 O O . VAL A 1 92 ? 21.197 11.844 42.841 1.00 15.77 567 VAL A O 1
ATOM 662 N N . VAL A 1 93 ? 21.474 10.585 40.942 1.00 17.83 568 VAL A N 1
ATOM 663 C CA . VAL A 1 93 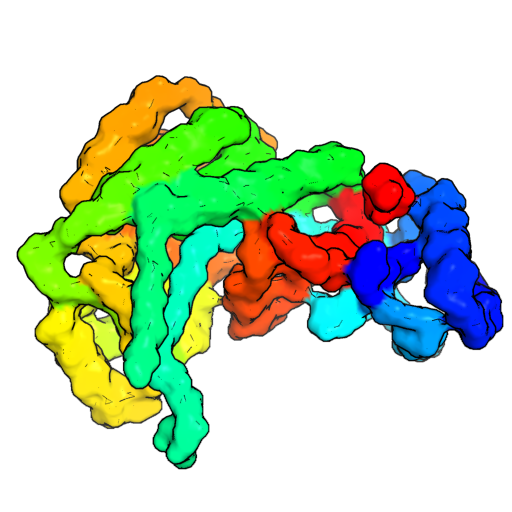? 22.696 9.885 41.387 1.00 20.37 568 VAL A CA 1
ATOM 664 C C . VAL A 1 93 ? 23.816 10.326 40.410 1.00 22.44 568 VAL A C 1
ATOM 665 O O . VAL A 1 93 ? 23.621 10.325 39.218 1.00 24.69 568 VAL A O 1
ATOM 669 N N . GLY A 1 94 ? 24.939 10.772 40.932 1.00 25.58 569 GLY A N 1
ATOM 670 C CA . GLY A 1 94 ? 26.002 11.231 40.045 1.00 28.22 569 GLY A CA 1
ATOM 671 C C . GLY A 1 94 ? 25.891 12.696 39.618 1.00 28.94 569 GLY A C 1
ATOM 672 O O . GLY A 1 94 ? 26.505 13.066 38.640 1.00 31.69 569 GLY A O 1
ATOM 673 N N . GLY A 1 95 ? 25.105 13.550 40.324 1.00 27.95 570 GLY A N 1
ATOM 674 C CA . GLY A 1 95 ? 25.066 15.036 40.037 1.00 21.44 570 GLY A CA 1
ATOM 675 C C . GLY A 1 95 ? 26.363 15.648 40.536 1.00 23.97 570 GLY A C 1
ATOM 676 O O . GLY A 1 95 ? 27.308 14.885 41.011 1.00 25.95 570 GLY A O 1
ATOM 677 N N . PRO A 1 96 ? 26.441 16.952 40.580 1.00 21.63 571 PRO A N 1
ATOM 678 C CA . PRO A 1 96 ? 25.363 17.921 40.341 1.00 20.19 571 PRO A CA 1
ATOM 679 C C . PRO A 1 96 ? 25.030 18.030 38.902 1.00 19.98 571 PRO A C 1
ATOM 680 O O . PRO A 1 96 ? 25.817 17.619 38.013 1.00 20.65 571 PRO A O 1
ATOM 684 N N . LEU A 1 97 ? 23.787 18.451 38.628 1.00 16.07 572 LEU A N 1
ATOM 685 C CA . LEU A 1 97 ? 23.364 18.815 37.300 1.00 15.92 572 LEU A CA 1
ATOM 686 C C . LEU A 1 97 ? 23.537 20.321 37.090 1.00 14.97 572 LEU A C 1
ATOM 687 O O . LEU A 1 97 ? 23.881 21.035 38.011 1.00 20.27 572 LEU A O 1
ATOM 692 N N . ARG A 1 98 ? 23.364 20.780 35.877 1.00 13.90 573 ARG A N 1
ATOM 693 C CA . ARG A 1 98 ? 23.437 22.214 35.559 1.00 15.25 573 ARG A CA 1
ATOM 694 C C . ARG A 1 98 ? 22.034 22.812 35.731 1.00 14.02 573 ARG A C 1
ATOM 695 O O . ARG A 1 98 ? 21.087 22.304 35.103 1.00 14.75 573 ARG A O 1
ATOM 703 N N . VAL A 1 99 ? 21.932 23.855 36.575 1.00 12.54 574 VAL A N 1
ATOM 704 C CA . VAL A 1 99 ? 20.615 24.501 36.847 1.00 13.27 574 VAL A CA 1
ATOM 705 C C . VAL A 1 99 ? 20.670 25.865 36.347 1.00 12.60 574 VAL A C 1
ATOM 706 O O . VAL A 1 99 ? 21.582 26.637 36.637 1.00 13.51 574 VAL A O 1
ATOM 710 N N . GLY A 1 100 ? 19.595 26.283 35.596 1.00 11.95 575 GLY A N 1
ATOM 711 C CA . GLY A 1 100 ? 19.489 27.668 35.119 1.00 12.61 575 GLY A CA 1
ATOM 712 C C . GLY A 1 100 ? 18.319 28.342 35.785 1.00 12.05 575 GLY A C 1
ATOM 713 O O . GLY A 1 100 ? 17.379 27.651 36.159 1.00 12.96 575 GLY A O 1
ATOM 714 N N . LEU A 1 101 ? 18.349 29.657 35.903 1.00 11.64 576 LEU A N 1
ATOM 715 C CA . LEU A 1 101 ? 17.217 30.431 36.410 1.00 11.39 576 LEU A CA 1
ATOM 716 C C . LEU A 1 101 ? 16.407 31.111 35.323 1.00 11.35 576 LEU A C 1
ATOM 717 O O . LEU A 1 101 ? 16.922 31.592 34.345 1.00 12.15 576 LEU A O 1
ATOM 722 N N . LEU A 1 102 ? 15.109 31.133 35.574 1.00 11.70 577 LEU A N 1
ATOM 723 C CA . LEU A 1 102 ? 14.130 31.911 34.706 1.00 11.16 577 LEU A CA 1
ATOM 724 C C . LEU A 1 102 ? 13.457 32.985 35.487 1.00 10.44 577 LEU A C 1
ATOM 725 O O . LEU A 1 102 ? 12.851 32.687 36.516 1.00 12.25 577 LEU A O 1
ATOM 730 N N . PHE A 1 103 ? 13.555 34.238 35.001 1.00 9.78 578 PHE A N 1
ATOM 731 C CA . PHE A 1 103 ? 12.900 35.331 35.708 1.00 11.01 578 PHE A CA 1
ATOM 732 C C . PHE A 1 103 ? 11.710 35.833 34.855 1.00 11.21 578 PHE A C 1
ATOM 733 O O . PHE A 1 103 ? 11.920 36.303 33.718 1.00 11.19 578 PHE A O 1
ATOM 741 N N . PRO A 1 104 ? 10.482 35.690 35.395 1.00 11.99 579 PRO A N 1
ATOM 742 C CA . PRO A 1 104 ? 9.303 35.989 34.566 1.00 12.36 579 PRO A CA 1
ATOM 743 C C . PRO A 1 104 ? 9.081 37.451 34.363 1.00 12.73 579 PRO A C 1
ATOM 744 O O . PRO A 1 104 ? 9.521 38.363 35.114 1.00 13.47 579 PRO A O 1
ATOM 748 N N . GLY A 1 105 ? 8.251 37.691 33.336 1.00 14.20 580 GLY A N 1
ATOM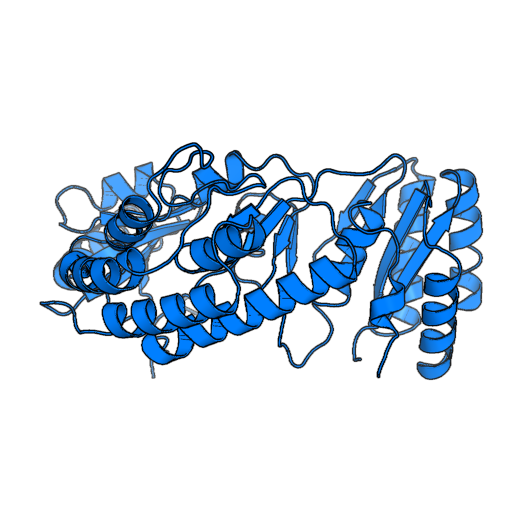 749 C CA . GLY A 1 105 ? 7.686 39.068 33.159 1.00 15.56 580 GLY A CA 1
ATOM 750 C C . GLY A 1 105 ? 6.218 39.063 33.530 1.00 16.90 580 GLY A C 1
ATOM 751 O O . GLY A 1 105 ? 5.705 38.179 34.283 1.00 18.79 580 GLY A O 1
ATOM 752 N N . GLN A 1 106 ? 5.549 40.076 32.972 1.00 19.71 581 GLN A N 1
ATOM 753 C CA . GLN A 1 106 ? 4.117 40.188 33.238 1.00 23.29 581 GLN A CA 1
ATOM 754 C C . GLN A 1 106 ? 3.264 39.082 32.577 1.00 25.44 581 GLN A C 1
ATOM 755 O O . GLN A 1 106 ? 3.603 38.600 31.508 1.00 28.58 581 GLN A O 1
ATOM 761 N N . ALA A 1 107 ? 2.181 38.637 33.240 1.00 27.56 582 ALA A N 1
ATOM 762 C CA . ALA A 1 107 ? 1.216 37.661 32.709 1.00 28.63 582 ALA A CA 1
ATOM 763 C C . ALA A 1 107 ? 0.659 38.143 31.373 1.00 28.78 582 ALA A C 1
ATOM 764 O O . ALA A 1 107 ? 0.574 39.341 31.126 1.00 29.29 582 ALA A O 1
ATOM 766 N N . ALA A 1 108 ? 0.310 37.187 30.516 1.00 28.32 583 ALA A N 1
ATOM 767 C CA . ALA A 1 108 ? -0.200 37.459 29.192 1.00 27.29 583 ALA A CA 1
ATOM 768 C C . ALA A 1 108 ? -1.618 36.857 28.997 1.00 26.03 583 ALA A C 1
ATOM 769 O O . ALA A 1 108 ? -1.762 35.866 28.278 1.00 25.87 583 ALA A O 1
ATOM 771 N N . PRO A 1 109 ? -2.648 37.430 29.668 1.00 24.30 584 PRO A N 1
ATOM 772 C CA . PRO A 1 109 ? -3.959 36.750 29.630 1.00 24.34 584 PRO A CA 1
ATOM 773 C C . PRO A 1 109 ? -4.605 36.813 28.259 1.00 23.26 584 PRO A C 1
ATOM 774 O O . PRO A 1 109 ? -4.373 37.704 27.494 1.00 20.43 584 PRO A O 1
ATOM 778 N N . VAL A 1 110 ? -5.392 35.800 27.961 1.00 25.61 585 VAL A N 1
ATOM 779 C CA . VAL A 1 110 ? -6.140 35.708 26.733 1.00 26.17 585 VAL A CA 1
ATOM 780 C C . VAL A 1 110 ? -7.382 36.586 26.885 1.00 27.81 585 VAL A C 1
ATOM 781 O O . VAL A 1 110 ? -7.979 36.675 27.989 1.00 29.73 585 VAL A O 1
ATOM 785 N N . HIS A 1 111 ? -7.758 37.262 25.804 1.00 28.09 586 HIS A N 1
ATOM 786 C CA . HIS A 1 111 ? -8.864 38.238 25.821 1.00 31.83 586 HIS A CA 1
ATOM 787 C C . HIS A 1 111 ? -10.230 37.628 26.201 1.00 34.44 586 HIS A C 1
ATOM 788 O O . HIS A 1 111 ? -10.892 38.078 27.143 1.00 34.28 586 HIS A O 1
ATOM 795 N N . ALA A 1 112 ? -10.636 36.605 25.486 1.00 37.78 587 ALA A N 1
ATOM 796 C CA . ALA A 1 112 ? -11.922 35.951 25.826 1.00 42.07 587 ALA A CA 1
ATOM 797 C C . ALA A 1 112 ? -11.661 34.453 25.854 1.00 44.21 587 ALA A C 1
ATOM 798 O O . ALA A 1 112 ? -11.948 33.766 24.869 1.00 45.58 587 ALA A O 1
ATOM 800 N N . ASP A 1 113 ? -11.076 33.951 26.942 1.00 46.93 588 ASP A N 1
ATOM 801 C CA . ASP A 1 113 ? -10.691 32.537 26.961 1.00 49.96 588 ASP A CA 1
ATOM 802 C C . ASP A 1 113 ? -11.941 31.694 27.068 1.00 52.04 588 ASP A C 1
ATOM 803 O O . ASP A 1 113 ? -12.621 31.727 28.103 1.00 52.74 588 ASP A O 1
ATOM 808 N N . ARG A 1 114 ? -12.234 30.951 25.997 1.00 54.22 589 ARG A N 1
ATOM 809 C CA . ARG A 1 114 ? -13.421 30.090 25.927 1.00 56.19 589 ARG A CA 1
ATOM 810 C C . ARG A 1 114 ? -13.138 28.612 26.312 1.00 57.23 589 ARG A C 1
ATOM 811 O O . ARG A 1 114 ? -11.979 28.157 26.264 1.00 57.42 589 ARG A O 1
ATOM 819 N N . GLY A 1 115 ? -14.183 27.865 26.702 1.00 58.16 590 GLY A N 1
ATOM 820 C CA . GLY A 1 115 ? -15.575 28.348 26.755 1.00 59.76 590 GLY A CA 1
ATOM 821 C C . GLY A 1 115 ? -16.649 27.275 26.610 1.00 60.57 590 GLY A C 1
ATOM 822 O O . GLY A 1 115 ? -16.813 26.418 27.482 1.00 61.54 590 GLY A O 1
ATOM 823 N N . ALA A 1 116 ? -17.411 27.328 25.521 1.00 60.59 591 ALA A N 1
ATOM 824 C CA . ALA A 1 116 ? -18.227 26.177 25.151 1.00 60.30 591 ALA A CA 1
ATOM 825 C C . ALA A 1 116 ? -17.965 25.766 23.684 1.00 59.81 591 ALA A C 1
ATOM 826 O O . ALA A 1 116 ? -18.863 25.859 22.825 1.00 60.56 591 ALA A O 1
ATOM 828 N N . LEU A 1 117 ? -16.733 25.348 23.371 1.00 57.94 592 LEU A N 1
ATOM 829 C CA . LEU A 1 117 ? -15.536 25.471 24.231 1.00 56.00 592 LEU A CA 1
ATOM 830 C C . LEU A 1 117 ? -14.594 26.388 23.452 1.00 54.63 592 LEU A C 1
ATOM 831 O O . LEU A 1 117 ? -13.386 26.487 23.736 1.00 55.36 592 LEU A O 1
ATOM 836 N N . GLY A 1 118 ? -15.184 27.083 22.487 1.00 52.92 593 GLY A N 1
ATOM 837 C CA . GLY A 1 118 ? -14.494 27.443 21.266 1.00 50.39 593 GLY A CA 1
ATOM 838 C C . GLY A 1 118 ? -14.894 26.347 20.284 1.00 49.00 593 GLY A C 1
ATOM 839 O O . GLY A 1 118 ? -15.375 26.631 19.178 1.00 48.87 593 GLY A O 1
ATOM 840 N N . HIS A 1 119 ? -14.726 25.083 20.701 1.00 46.35 594 HIS A N 1
ATOM 841 C CA . HIS A 1 119 ? -15.066 23.943 19.836 1.00 43.69 594 HIS A CA 1
ATOM 842 C C . HIS A 1 119 ? -16.418 23.304 20.176 1.00 43.73 594 HIS A C 1
ATOM 843 O O . HIS A 1 119 ? -16.933 23.507 21.283 1.00 43.25 594 HIS A O 1
ATOM 850 N N . LYS A 1 137 ? -18.049 38.607 29.513 1.00 51.01 612 LYS A N 1
ATOM 851 C CA . LYS A 1 137 ? -17.160 39.775 29.680 1.00 51.13 612 LYS A CA 1
ATOM 852 C C . LYS A 1 137 ? -15.648 39.442 29.628 1.00 49.89 612 LYS A C 1
ATOM 853 O O . LYS A 1 137 ? -15.195 38.539 30.331 1.00 49.77 612 LYS A O 1
ATOM 859 N N . PRO A 1 138 ? -14.870 40.181 28.791 1.00 48.30 613 PRO A N 1
ATOM 860 C CA . PRO A 1 138 ? -13.439 39.862 28.529 1.00 46.80 613 PRO A CA 1
ATOM 861 C C . PRO A 1 138 ? -12.554 39.864 29.776 1.00 44.46 613 PRO A C 1
ATOM 862 O O . PRO A 1 138 ? -12.939 40.438 30.793 1.00 44.32 613 PRO A O 1
ATOM 866 N N . ALA A 1 139 ? -11.368 39.247 29.695 1.00 41.31 614 ALA A N 1
ATOM 867 C CA . ALA A 1 139 ? -10.360 39.437 30.740 1.00 38.23 614 ALA A CA 1
ATOM 868 C C . ALA A 1 139 ? -9.911 40.909 30.726 1.00 37.44 614 ALA A C 1
ATOM 869 O O . ALA A 1 139 ? -9.924 41.577 29.661 1.00 36.30 614 ALA A O 1
ATOM 871 N N . GLU A 1 140 ? -9.542 41.407 31.903 1.00 35.49 615 GLU A N 1
ATOM 872 C CA . GLU A 1 140 ? -9.003 42.759 32.001 1.00 35.96 615 GLU A CA 1
ATOM 873 C C . GLU A 1 140 ? -7.532 42.660 31.730 1.00 32.33 615 GLU A C 1
ATOM 874 O O . GLU A 1 140 ? -6.897 41.704 32.180 1.00 34.51 615 GLU A O 1
ATOM 880 N N . PRO A 1 141 ? -6.981 43.631 30.982 1.00 29.64 616 PRO A N 1
ATOM 881 C CA . PRO A 1 141 ? -5.513 43.644 30.853 1.00 30.10 616 PRO A CA 1
ATOM 882 C C . PRO A 1 141 ? -4.823 43.752 32.216 1.00 30.35 616 PRO A C 1
ATOM 883 O O . PRO A 1 141 ? -5.426 44.255 33.184 1.00 31.31 616 PRO A O 1
ATOM 887 N N . VAL A 1 142 ? -3.554 43.335 32.285 1.00 29.69 617 VAL A N 1
ATOM 888 C CA . VAL A 1 142 ? -2.722 43.624 33.469 1.00 28.50 617 VAL A CA 1
ATOM 889 C C . VAL A 1 142 ? -2.601 45.203 33.623 1.00 27.75 617 VAL A C 1
ATOM 890 O O . VAL A 1 142 ? -2.429 45.886 32.623 1.00 25.10 617 VAL A O 1
ATOM 894 N N . ASP A 1 143 ? -2.718 45.778 34.829 1.00 26.98 618 ASP A N 1
ATOM 895 C CA . ASP A 1 143 ? -2.430 47.255 34.989 1.00 25.62 618 ASP A CA 1
ATOM 896 C C . ASP A 1 143 ? -0.903 47.346 35.168 1.00 23.62 618 ASP A C 1
ATOM 897 O O . ASP A 1 143 ? -0.352 47.100 36.279 1.00 22.24 618 ASP A O 1
ATOM 902 N N . THR A 1 144 ? -0.229 47.675 34.064 1.00 19.76 619 THR A N 1
ATOM 903 C CA . THR A 1 144 ? 1.208 47.455 33.998 1.00 19.38 619 THR A CA 1
ATOM 904 C C . THR A 1 144 ? 1.970 48.349 34.998 1.00 18.87 619 THR A C 1
ATOM 905 O O . THR A 1 144 ? 3.048 47.967 35.502 1.00 17.67 619 THR A O 1
ATOM 909 N N . ALA A 1 145 ? 1.470 49.546 35.354 1.00 17.58 620 ALA A N 1
ATOM 910 C CA . ALA A 1 145 ? 2.212 50.445 36.284 1.00 17.85 620 ALA A CA 1
ATOM 911 C C . ALA A 1 145 ? 2.263 49.804 37.688 1.00 17.35 620 ALA A C 1
ATOM 912 O O . ALA A 1 145 ? 3.148 50.071 38.424 1.00 18.93 620 ALA A O 1
ATOM 914 N N . VAL A 1 146 ? 1.263 48.989 38.005 1.00 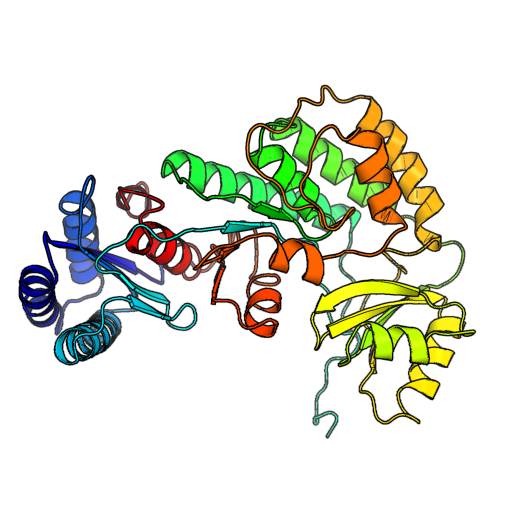17.19 621 VAL A N 1
ATOM 915 C CA . VAL A 1 146 ? 1.168 48.320 39.315 1.00 20.12 621 VAL A CA 1
ATOM 916 C C . VAL A 1 146 ? 1.872 46.958 39.174 1.00 18.16 621 VAL A C 1
ATOM 917 O O . VAL A 1 146 ? 2.654 46.601 40.066 1.00 18.78 621 VAL A O 1
ATOM 921 N N . ALA A 1 147 ? 1.683 46.237 38.076 1.00 17.51 622 ALA A N 1
ATOM 922 C CA . ALA A 1 147 ? 2.183 44.862 37.972 1.00 16.77 622 ALA A CA 1
ATOM 923 C C . ALA A 1 147 ? 3.680 44.808 37.874 1.00 15.62 622 ALA A C 1
ATOM 924 O O . ALA A 1 147 ? 4.263 43.848 38.469 1.00 17.08 622 ALA A O 1
ATOM 926 N N . GLN A 1 148 ? 4.325 45.702 37.153 1.00 15.38 623 GLN A N 1
ATOM 927 C CA . GLN A 1 148 ? 5.768 45.550 36.943 1.00 14.59 623 GLN A CA 1
ATOM 928 C C . GLN A 1 148 ? 6.526 45.604 38.260 1.00 14.91 623 GLN A C 1
ATOM 929 O O . GLN A 1 148 ? 7.316 44.642 38.518 1.00 14.34 623 GLN A O 1
ATOM 935 N N . PRO A 1 149 ? 6.335 46.578 39.107 1.00 14.38 624 PRO A N 1
ATOM 936 C CA . PRO A 1 149 ? 7.079 46.567 40.403 1.00 14.87 624 PRO A CA 1
ATOM 937 C C . PRO A 1 149 ? 6.623 45.425 41.279 1.00 15.20 624 PRO A C 1
ATOM 938 O O . PRO A 1 149 ? 7.460 44.895 42.047 1.00 16.24 624 PRO A O 1
ATOM 942 N N . ALA A 1 150 ? 5.352 45.035 41.250 1.00 15.63 625 ALA A N 1
ATOM 943 C CA . ALA A 1 150 ? 4.898 43.881 42.039 1.00 15.44 625 ALA A CA 1
ATOM 944 C C . ALA A 1 150 ? 5.610 42.628 41.647 1.00 14.83 625 ALA A C 1
ATOM 945 O O . ALA A 1 150 ? 6.103 41.890 42.562 1.00 16.76 625 ALA A O 1
ATOM 947 N N . ILE A 1 151 ? 5.715 42.341 40.353 1.00 14.22 626 ILE A N 1
ATOM 948 C CA . ILE A 1 151 ? 6.394 41.112 39.913 1.00 13.47 626 ILE A CA 1
ATOM 949 C C . ILE A 1 151 ? 7.862 41.196 40.303 1.00 14.98 626 ILE A C 1
ATOM 950 O O . ILE A 1 151 ? 8.446 40.163 40.763 1.00 15.94 626 ILE A O 1
ATOM 955 N N . ILE A 1 152 ? 8.551 42.319 40.123 1.00 13.18 627 ILE A N 1
ATOM 956 C CA . ILE A 1 152 ? 9.985 42.440 40.431 1.00 13.62 627 ILE A CA 1
ATOM 957 C C . ILE A 1 152 ? 10.156 42.324 41.943 1.00 15.12 627 ILE A C 1
ATOM 958 O O . ILE A 1 152 ? 11.117 41.630 42.352 1.00 14.90 627 ILE A O 1
ATOM 963 N N . ALA A 1 153 ? 9.261 42.842 42.759 1.00 13.99 628 ALA A N 1
ATOM 964 C CA . ALA A 1 153 ? 9.426 42.653 44.231 1.00 14.15 628 ALA A CA 1
ATOM 965 C C . ALA A 1 153 ? 9.371 41.164 44.555 1.00 15.02 628 ALA A C 1
ATOM 966 O O . ALA A 1 153 ? 10.207 40.679 45.383 1.00 16.74 628 ALA A O 1
ATOM 968 N N . ASP A 1 154 ? 8.485 40.393 43.965 1.00 15.79 629 ASP A N 1
ATOM 969 C CA . ASP A 1 154 ? 8.419 38.934 44.243 1.00 15.43 629 ASP A CA 1
ATOM 970 C C . ASP A 1 154 ? 9.676 38.277 43.714 1.00 15.70 629 ASP A C 1
ATOM 971 O O . ASP A 1 154 ? 10.214 37.355 44.346 1.00 15.20 629 ASP A O 1
ATOM 976 N N . SER A 1 155 ? 10.154 38.629 42.523 1.00 13.51 630 SER A N 1
ATOM 977 C CA . SER A 1 155 ? 11.440 38.057 42.001 1.00 14.54 630 SER A CA 1
ATOM 978 C C . SER A 1 155 ? 12.579 38.350 42.945 1.00 13.71 630 SER A C 1
ATOM 979 O O . SER A 1 155 ? 13.496 37.487 43.128 1.00 13.58 630 SER A O 1
ATOM 982 N N . LEU A 1 156 ? 12.640 39.563 43.467 1.00 14.67 631 LEU A N 1
ATOM 983 C CA . LEU A 1 156 ? 13.777 39.911 44.365 1.00 13.26 631 LEU A CA 1
ATOM 984 C C . LEU A 1 156 ? 13.645 39.098 45.650 1.00 13.66 631 LEU A C 1
ATOM 985 O O . LEU A 1 156 ? 14.670 38.705 46.217 1.00 14.72 631 LEU A O 1
ATOM 990 N N . ALA A 1 157 ? 12.443 38.806 46.121 1.00 13.54 632 ALA A N 1
ATOM 991 C CA . ALA A 1 157 ? 12.248 37.895 47.282 1.00 13.56 632 ALA A CA 1
ATOM 992 C C . ALA A 1 157 ? 12.712 36.520 46.899 1.00 15.06 632 ALA A C 1
ATOM 993 O O . ALA A 1 157 ? 13.404 35.844 47.718 1.00 14.52 632 ALA A O 1
ATOM 995 N N . GLY A 1 158 ? 12.439 36.034 45.689 1.00 13.61 633 GLY A N 1
ATOM 996 C CA . GLY A 1 158 ? 13.040 34.741 45.283 1.00 11.70 633 GLY A CA 1
ATOM 997 C C . GLY A 1 158 ? 14.544 34.789 45.221 1.00 11.42 633 GLY A C 1
ATOM 998 O O . GLY A 1 158 ? 15.125 33.751 45.576 1.00 12.12 633 GLY A O 1
ATOM 999 N N . ILE A 1 159 ? 15.166 35.875 44.777 1.00 12.03 634 ILE A N 1
ATOM 1000 C CA . ILE A 1 159 ? 16.618 35.917 44.810 1.00 12.33 634 ILE A CA 1
ATOM 1001 C C . ILE A 1 159 ? 17.082 35.865 46.280 1.00 12.92 634 ILE A C 1
ATOM 1002 O O . ILE A 1 159 ? 18.090 35.177 46.549 1.00 13.40 634 ILE A O 1
ATOM 1007 N N . ARG A 1 160 ? 16.441 36.508 47.197 1.00 12.49 635 ARG A N 1
ATOM 1008 C CA . ARG A 1 160 ? 16.819 36.417 48.646 1.00 11.93 635 ARG A CA 1
ATOM 1009 C C . ARG A 1 160 ? 16.690 34.960 49.080 1.00 12.80 635 ARG A C 1
ATOM 1010 O O . ARG A 1 160 ? 17.606 34.543 49.887 1.00 14.64 635 ARG A O 1
ATOM 1018 N N . TRP A 1 161 ? 15.735 34.173 48.610 1.00 12.16 636 TRP A N 1
ATOM 1019 C CA . TRP A 1 161 ? 15.693 32.735 48.982 1.00 12.35 636 TRP A CA 1
ATOM 1020 C C . TRP A 1 161 ? 16.837 31.996 48.398 1.00 12.56 636 TRP A C 1
ATOM 1021 O O . TRP A 1 161 ? 17.503 31.182 49.095 1.00 11.20 636 TRP A O 1
ATOM 1032 N N . LEU A 1 162 ? 17.145 32.203 47.134 1.00 10.99 637 LEU A N 1
ATOM 1033 C CA . LEU A 1 162 ? 18.353 31.568 46.552 1.00 11.85 637 LEU A CA 1
ATOM 1034 C C . LEU A 1 162 ? 19.599 31.968 47.320 1.00 12.84 637 LEU A C 1
ATOM 1035 O O . LEU A 1 162 ? 20.512 31.095 47.539 1.00 13.53 637 LEU A O 1
ATOM 1040 N N . ASP A 1 163 ? 19.713 33.225 47.712 1.00 12.54 638 ASP A N 1
ATOM 1041 C CA . ASP A 1 163 ? 20.902 33.662 48.510 1.00 13.55 638 ASP A CA 1
ATOM 1042 C C . ASP A 1 163 ? 20.910 32.964 49.901 1.00 11.72 638 ASP A C 1
ATOM 1043 O O . ASP A 1 163 ? 22.028 32.473 50.286 1.00 13.25 638 ASP A O 1
ATOM 1048 N N . ARG A 1 164 ? 19.788 32.794 50.538 1.00 11.57 639 ARG A N 1
ATOM 1049 C CA . ARG A 1 164 ? 19.743 32.113 51.858 1.00 11.94 639 ARG A CA 1
ATOM 1050 C C . ARG A 1 164 ? 20.219 30.661 51.622 1.00 12.84 639 ARG A C 1
ATOM 1051 O O . ARG A 1 164 ? 20.880 30.117 52.534 1.00 12.97 639 ARG A O 1
ATOM 1059 N N . LEU A 1 165 ? 19.914 30.043 50.493 1.00 11.55 640 LEU A N 1
ATOM 1060 C CA . LEU A 1 165 ? 20.285 28.647 50.212 1.00 12.19 640 LEU A CA 1
ATOM 1061 C C . LEU A 1 165 ? 21.670 28.499 49.687 1.00 12.00 640 LEU A C 1
ATOM 1062 O O . LEU A 1 165 ? 22.149 27.370 49.533 1.00 13.03 640 LEU A O 1
ATOM 1067 N N . GLY A 1 166 ? 22.337 29.599 49.329 1.00 13.00 641 GLY A N 1
ATOM 1068 C CA . GLY A 1 166 ? 23.643 29.484 48.648 1.00 13.68 641 GLY A CA 1
ATOM 1069 C C . GLY A 1 166 ? 23.540 28.835 47.280 1.00 13.69 641 GLY A C 1
ATOM 1070 O O . GLY A 1 166 ? 24.435 28.091 46.833 1.00 14.00 641 GLY A O 1
ATOM 1071 N N . ALA A 1 167 ? 22.500 29.110 46.519 1.00 12.52 642 ALA A N 1
ATOM 1072 C CA . ALA A 1 167 ? 22.342 28.445 45.231 1.00 12.45 642 ALA A CA 1
ATOM 1073 C C . ALA A 1 167 ? 23.400 28.753 44.212 1.00 13.07 642 ALA A C 1
ATOM 1074 O O . ALA A 1 167 ? 23.870 29.906 44.113 1.00 15.44 642 ALA A O 1
ATOM 1076 N N . ARG A 1 168 ? 23.758 27.726 43.455 1.00 12.40 643 ARG A N 1
ATOM 1077 C CA . ARG A 1 168 ? 24.792 27.895 42.403 1.00 13.31 643 ARG A CA 1
ATOM 1078 C C . ARG A 1 168 ? 24.298 27.484 40.998 1.00 12.54 643 ARG A C 1
ATOM 1079 O O . ARG A 1 168 ? 24.704 26.514 40.408 1.00 16.31 643 ARG A O 1
ATOM 1087 N N . PRO A 1 169 ? 23.403 28.279 40.433 1.00 14.30 644 PRO A N 1
ATOM 1088 C CA . PRO A 1 169 ? 22.974 28.079 39.033 1.00 13.15 644 PRO A CA 1
ATOM 1089 C C . PRO A 1 169 ? 24.101 28.448 38.072 1.00 13.09 644 PRO A C 1
ATOM 1090 O O . PRO A 1 169 ? 25.028 29.197 38.435 1.00 15.61 644 PRO A O 1
ATOM 1094 N N . VAL A 1 170 ? 23.968 27.945 36.855 1.00 13.61 645 VAL A N 1
ATOM 1095 C CA . VAL A 1 170 ? 24.954 28.228 35.786 1.00 15.35 645 VAL A CA 1
ATOM 1096 C C . VAL A 1 170 ? 24.684 29.580 35.124 1.00 15.43 645 VAL A C 1
ATOM 1097 O O . VAL A 1 170 ? 25.549 30.099 34.408 1.00 16.84 645 VAL A O 1
ATOM 1101 N N . GLY A 1 171 ? 23.454 30.126 35.249 1.00 13.14 646 GLY A N 1
ATOM 1102 C CA . GLY A 1 171 ? 23.175 31.367 34.510 1.00 14.79 646 GLY A CA 1
ATOM 1103 C C . GLY A 1 171 ? 21.688 31.574 34.609 1.00 12.84 646 GLY A C 1
ATOM 1104 O O . GLY A 1 171 ? 20.999 30.777 35.223 1.00 12.88 646 GLY A O 1
ATOM 1105 N N . ALA A 1 172 ? 21.259 32.683 34.040 1.00 12.83 647 ALA A N 1
ATOM 1106 C CA . ALA A 1 172 ? 19.827 33.091 34.178 1.00 12.54 647 ALA A CA 1
ATOM 1107 C C . ALA A 1 172 ? 19.431 33.722 32.879 1.00 13.77 647 ALA A C 1
ATOM 1108 O O . ALA A 1 172 ? 20.193 34.253 32.128 1.00 14.25 647 ALA A O 1
ATOM 1110 N N . LEU A 1 173 ? 18.106 33.743 32.693 1.00 12.55 648 LEU A N 1
ATOM 1111 C CA . LEU A 1 173 ? 17.497 34.632 31.677 1.00 13.41 648 LEU A CA 1
ATOM 1112 C C . LEU A 1 173 ? 16.235 35.215 32.258 1.00 12.95 648 LEU A C 1
ATOM 1113 O O . LEU A 1 173 ? 15.608 34.635 33.166 1.00 14.12 648 LEU A O 1
ATOM 1118 N N . GLY A 1 174 ? 15.865 36.373 31.730 1.00 11.34 649 GLY A N 1
ATOM 1119 C CA . GLY A 1 174 ? 14.610 37.040 32.127 1.00 11.45 649 GLY A CA 1
ATOM 1120 C C . GLY A 1 174 ? 13.805 37.393 30.891 1.00 11.59 649 GLY A C 1
ATOM 1121 O O . GLY A 1 174 ? 14.357 37.854 29.892 1.00 13.68 649 GLY A O 1
ATOM 1122 N N . HIS A 1 175 ? 12.488 37.142 30.972 1.00 11.83 650 HIS A N 1
ATOM 1123 C CA . HIS A 1 175 ? 11.534 37.453 29.861 1.00 11.65 650 HIS A CA 1
ATOM 1124 C C . HIS A 1 175 ? 11.031 38.874 30.012 1.00 11.67 650 HIS A C 1
ATOM 1125 O O . HIS A 1 175 ? 10.296 39.189 30.929 1.00 12.31 650 HIS A O 1
ATOM 1132 N N . SER A 1 176 ? 11.439 39.721 29.050 1.00 12.96 651 SER A N 1
ATOM 1133 C CA . SER A 1 176 ? 10.959 41.141 29.038 1.00 12.71 651 SER A CA 1
ATOM 1134 C C . SER A 1 176 ? 11.286 41.760 30.423 1.00 12.89 651 SER A C 1
ATOM 1135 O O . SER A 1 176 ? 12.510 41.925 30.752 1.00 13.04 651 SER A O 1
ATOM 1138 N N . LEU A 1 177 ? 10.323 42.175 31.211 1.00 11.55 652 LEU A N 1
ATOM 1139 C CA . LEU A 1 177 ? 10.529 42.703 32.536 1.00 13.07 652 LEU A CA 1
ATOM 1140 C C . LEU A 1 177 ? 11.535 41.887 33.356 1.00 11.73 652 LEU A C 1
ATOM 1141 O O . LEU A 1 177 ? 12.317 42.441 34.158 1.00 12.94 652 LEU A O 1
ATOM 1146 N N . GLY A 1 178 ? 11.427 40.559 33.247 1.00 11.95 653 GLY A N 1
ATOM 1147 C CA . GLY A 1 178 ? 12.332 39.705 34.063 1.00 11.65 653 GLY A CA 1
ATOM 1148 C C . GLY A 1 178 ? 13.802 39.929 33.780 1.00 11.81 653 GLY A C 1
ATOM 1149 O O . GLY A 1 178 ? 14.594 39.532 34.663 1.00 11.71 653 GLY A O 1
ATOM 1150 N N . GLU A 1 179 ? 14.181 40.486 32.653 1.00 11.51 654 GLU A N 1
ATOM 1151 C CA . GLU A 1 179 ? 15.626 40.744 32.438 1.00 10.41 654 GLU A CA 1
ATOM 1152 C C . GLU A 1 179 ? 16.110 41.681 33.527 1.00 14.01 654 GLU A C 1
ATOM 1153 O O . GLU A 1 179 ? 17.285 41.618 33.882 1.00 14.23 654 GLU A O 1
ATOM 1159 N N . LEU A 1 180 ? 15.324 42.591 34.034 1.00 12.43 655 LEU A N 1
ATOM 1160 C CA . LEU A 1 180 ? 15.720 43.460 35.183 1.00 13.15 655 LEU A CA 1
ATOM 1161 C C . LEU A 1 180 ? 16.083 42.648 36.414 1.00 14.19 655 LEU A C 1
ATOM 1162 O O . LEU A 1 180 ? 17.148 42.903 37.042 1.00 14.67 655 LEU A O 1
ATOM 1167 N N . ALA A 1 181 ? 15.318 41.623 36.732 1.00 12.97 656 ALA A N 1
ATOM 1168 C CA . ALA A 1 181 ? 15.587 40.787 37.901 1.00 12.87 656 ALA A CA 1
ATOM 1169 C C . ALA A 1 181 ? 16.804 39.930 37.571 1.00 13.04 656 ALA A C 1
ATOM 1170 O O . ALA A 1 181 ? 17.647 39.707 38.517 1.00 14.08 656 ALA A O 1
ATOM 1172 N N . ALA A 1 182 ? 16.969 39.408 36.361 1.00 11.93 657 ALA A N 1
ATOM 1173 C CA . ALA A 1 182 ? 18.141 38.615 36.014 1.00 12.98 657 ALA A CA 1
ATOM 1174 C C . ALA A 1 182 ? 19.404 39.471 36.204 1.00 13.66 657 ALA A C 1
ATOM 1175 O O . ALA A 1 182 ? 20.428 38.935 36.735 1.00 15.50 657 ALA A O 1
ATOM 1177 N N . LEU A 1 183 ? 19.386 40.707 35.743 1.00 13.23 658 LEU A N 1
ATOM 1178 C CA . LEU A 1 183 ? 20.568 41.586 35.904 1.00 13.66 658 LEU A CA 1
ATOM 1179 C C . LEU A 1 183 ? 20.804 41.827 37.362 1.00 16.03 658 LEU A C 1
ATOM 1180 O O . LEU A 1 183 ? 21.987 41.899 37.768 1.00 16.92 658 LEU A O 1
ATOM 1185 N N . SER A 1 184 ? 19.795 41.966 38.209 1.00 14.04 659 SER A N 1
ATOM 1186 C CA . SER A 1 184 ? 19.985 42.201 39.651 1.00 14.80 659 SER A CA 1
ATOM 1187 C C . SER A 1 184 ? 20.632 40.960 40.258 1.00 15.10 659 SER A C 1
ATOM 1188 O O . SER A 1 184 ? 21.636 41.037 41.006 1.00 17.09 659 SER A O 1
ATOM 1191 N N . TRP A 1 185 ? 20.120 39.790 39.915 1.00 16.10 660 TRP A N 1
ATOM 1192 C CA . TRP A 1 185 ? 20.740 38.543 40.384 1.00 15.46 660 TRP A CA 1
ATOM 1193 C C . TRP A 1 185 ? 22.195 38.451 39.988 1.00 16.11 660 TRP A C 1
ATOM 1194 O O . TRP A 1 185 ? 23.037 37.945 40.802 1.00 17.16 660 TRP A O 1
ATOM 1205 N N . ALA A 1 186 ? 22.536 38.924 38.794 1.00 15.69 661 ALA A N 1
ATOM 1206 C CA . ALA A 1 186 ? 23.890 38.865 38.221 1.00 16.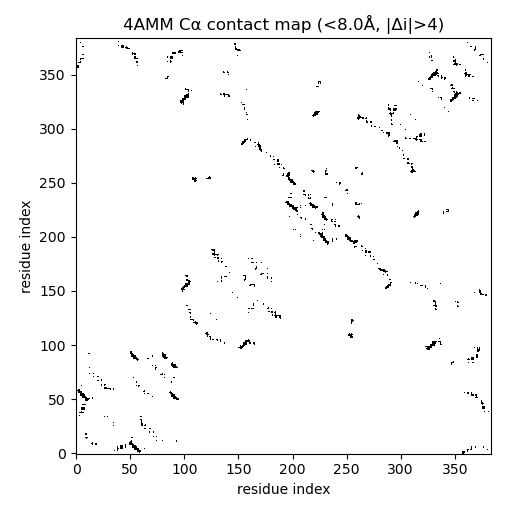27 661 ALA A CA 1
ATOM 1207 C C . ALA A 1 186 ? 24.759 39.990 38.826 1.00 17.86 661 ALA A C 1
ATOM 1208 O O . ALA A 1 186 ? 25.969 40.053 38.463 1.00 21.63 661 ALA A O 1
ATOM 1210 N N . GLY A 1 187 ? 24.229 40.799 39.711 1.00 18.31 662 GLY A N 1
ATOM 1211 C CA . GLY A 1 187 ? 25.069 41.890 40.346 1.00 19.26 662 GLY A CA 1
ATOM 1212 C C . GLY A 1 187 ? 25.185 43.167 39.559 1.00 19.91 662 GLY A C 1
ATOM 1213 O O . GLY A 1 187 ? 25.978 44.060 39.951 1.00 22.34 662 GLY A O 1
ATOM 1214 N N . ALA A 1 188 ? 24.401 43.388 38.486 1.00 19.49 663 ALA A N 1
ATOM 1215 C CA . ALA A 1 188 ? 24.516 44.633 37.716 1.00 19.69 663 ALA A CA 1
ATOM 1216 C C . ALA A 1 188 ? 23.863 45.857 38.402 1.00 18.13 663 ALA A C 1
ATOM 1217 O O . ALA A 1 188 ? 24.208 47.033 38.127 1.00 19.04 663 ALA A O 1
ATOM 1219 N N . LEU A 1 189 ? 22.857 45.598 39.247 1.00 18.07 664 LEU A N 1
ATOM 1220 C CA . LEU A 1 189 ? 22.116 46.595 39.946 1.00 19.57 664 LEU A CA 1
ATOM 1221 C C . LEU A 1 189 ? 21.561 46.033 41.255 1.00 19.07 664 LEU A C 1
ATOM 1222 O O . LEU A 1 189 ? 21.066 44.894 41.292 1.00 19.42 664 LEU A O 1
ATOM 1227 N N . ASP A 1 190 ? 21.566 46.819 42.324 1.00 20.57 665 ASP A N 1
ATOM 1228 C CA . ASP A 1 190 ? 21.065 46.343 43.560 1.00 20.30 665 ASP A CA 1
ATOM 1229 C C . ASP A 1 190 ? 19.552 46.230 43.612 1.00 18.89 665 ASP A C 1
ATOM 1230 O O . ASP A 1 190 ? 18.811 46.782 42.706 1.00 18.24 665 ASP A O 1
ATOM 1235 N N . ALA A 1 191 ? 19.026 45.549 44.611 1.00 17.01 666 ALA A N 1
ATOM 1236 C CA . ALA A 1 191 ? 17.589 45.326 44.680 1.00 18.44 666 ALA A CA 1
ATOM 1237 C C . ALA A 1 191 ? 16.794 46.621 44.747 1.00 20.70 666 ALA A C 1
ATOM 1238 O O . ALA A 1 191 ? 15.724 46.704 44.140 1.00 18.90 666 ALA A O 1
ATOM 1240 N N . ASP A 1 192 ? 17.223 47.626 45.525 1.00 20.01 667 ASP A N 1
ATOM 1241 C CA . ASP A 1 192 ? 16.379 48.835 45.644 1.00 22.16 667 ASP A CA 1
ATOM 1242 C C . ASP A 1 192 ? 16.326 49.578 44.317 1.00 19.29 667 ASP A C 1
ATOM 1243 O O . ASP A 1 192 ? 15.242 50.034 43.936 1.00 21.07 667 ASP A O 1
ATOM 1248 N N . ASP A 1 193 ? 17.462 49.681 43.623 1.00 18.36 668 ASP A N 1
ATOM 1249 C CA . ASP A 1 193 ? 17.509 50.362 42.308 1.00 18.78 668 ASP A CA 1
ATOM 1250 C C . ASP A 1 193 ? 16.676 49.572 41.293 1.00 18.43 668 ASP A C 1
ATOM 1251 O O . ASP A 1 193 ? 15.996 50.182 40.452 1.00 17.56 668 ASP A O 1
ATOM 1256 N N . THR A 1 194 ? 16.712 48.243 41.358 1.00 17.43 669 THR A N 1
ATOM 1257 C CA . THR A 1 194 ? 15.947 47.416 40.416 1.00 15.69 669 THR A CA 1
ATOM 1258 C C . THR A 1 194 ? 14.460 47.613 40.599 1.00 16.43 669 THR A C 1
ATOM 1259 O O . THR A 1 194 ? 13.745 47.732 39.599 1.00 16.31 669 THR A O 1
ATOM 1263 N N . LEU A 1 195 ? 13.975 47.621 41.829 1.00 14.70 670 LEU A N 1
ATOM 1264 C CA . LEU A 1 195 ? 12.563 47.882 42.069 1.00 14.34 670 LEU A CA 1
ATOM 1265 C C . LEU A 1 195 ? 12.211 49.288 41.652 1.00 17.27 670 LEU A C 1
ATOM 1266 O O . LEU A 1 195 ? 11.129 49.443 41.034 1.00 17.55 670 LEU A O 1
ATOM 1271 N N . ALA A 1 196 ? 13.037 50.303 41.927 1.00 18.65 671 ALA A N 1
ATOM 1272 C CA . ALA A 1 196 ? 12.753 51.626 41.521 1.00 18.10 671 ALA A CA 1
ATOM 1273 C C . ALA A 1 196 ? 12.675 51.714 39.977 1.00 17.65 671 ALA A C 1
ATOM 1274 O O . ALA A 1 196 ? 11.770 52.377 39.433 1.00 18.29 671 ALA A O 1
ATOM 1276 N N . LEU A 1 197 ? 13.568 51.040 39.278 1.00 15.98 672 LEU A N 1
ATOM 1277 C CA . LEU A 1 197 ? 13.547 51.054 37.832 1.00 14.04 672 LEU A CA 1
ATOM 1278 C C . LEU A 1 197 ? 12.293 50.339 37.325 1.00 15.28 672 LEU A C 1
ATOM 1279 O O . LEU A 1 197 ? 11.703 50.792 36.333 1.00 14.68 672 LEU A O 1
ATOM 1284 N N . ALA A 1 198 ? 11.912 49.264 37.953 1.00 14.85 673 ALA A N 1
ATOM 1285 C CA . ALA A 1 198 ? 10.628 48.594 37.575 1.00 15.10 673 ALA A CA 1
ATOM 1286 C C . ALA A 1 198 ? 9.422 49.515 37.709 1.00 15.39 673 ALA A C 1
ATOM 1287 O O . ALA A 1 198 ? 8.560 49.457 36.889 1.00 13.70 673 ALA A O 1
ATOM 1289 N N . ARG A 1 199 ? 9.362 50.344 38.746 1.00 16.34 674 ARG A N 1
ATOM 1290 C CA . ARG A 1 199 ? 8.224 51.270 38.944 1.00 16.19 674 ARG A CA 1
ATOM 1291 C C . ARG A 1 199 ? 8.315 52.255 37.770 1.00 16.30 674 ARG A C 1
ATOM 1292 O O . ARG A 1 199 ? 7.284 52.547 37.174 1.00 16.40 674 ARG A O 1
ATOM 1300 N N . ALA A 1 200 ? 9.472 52.759 37.413 1.00 16.23 675 ALA A N 1
ATOM 1301 C CA . ALA A 1 200 ? 9.533 53.748 36.338 1.00 15.81 675 ALA A CA 1
ATOM 1302 C C . ALA A 1 200 ? 9.118 53.108 35.000 1.00 16.98 675 ALA A C 1
ATOM 1303 O O . ALA A 1 200 ? 8.461 53.762 34.151 1.00 17.77 675 ALA A O 1
ATOM 1305 N N . ARG A 1 201 ? 9.529 51.884 34.787 1.00 14.90 676 ARG A N 1
ATOM 1306 C CA . ARG A 1 201 ? 9.305 51.179 33.528 1.00 13.86 676 ARG A CA 1
ATOM 1307 C C . ARG A 1 201 ? 7.814 50.909 33.422 1.00 14.90 676 ARG A C 1
ATOM 1308 O O . ARG A 1 201 ? 7.220 51.127 32.351 1.00 15.41 676 ARG A O 1
ATOM 1316 N N . GLY A 1 202 ? 7.156 50.471 34.480 1.00 14.68 677 GLY A N 1
ATOM 1317 C CA . GLY A 1 202 ? 5.724 50.241 34.408 1.00 13.94 677 GLY A CA 1
ATOM 1318 C C . GLY A 1 202 ? 4.967 51.525 34.229 1.00 14.88 677 GLY A C 1
ATOM 1319 O O . GLY A 1 202 ? 3.996 51.567 33.419 1.00 16.19 677 GLY A O 1
ATOM 1320 N N . GLU A 1 203 ? 5.397 52.602 34.866 1.00 17.12 678 GLU A N 1
ATOM 1321 C CA . GLU A 1 203 ? 4.713 53.924 34.633 1.00 16.82 678 GLU A CA 1
ATOM 1322 C C . GLU A 1 203 ? 4.888 54.320 33.148 1.00 17.18 678 GLU A C 1
ATOM 1323 O O . GLU A 1 203 ? 3.886 54.686 32.474 1.00 18.70 678 GLU A O 1
ATOM 1329 N N . ALA A 1 204 ? 6.100 54.170 32.603 1.00 16.79 679 ALA A N 1
ATOM 1330 C CA . ALA A 1 204 ? 6.344 54.641 31.165 1.00 17.57 679 ALA A CA 1
ATOM 1331 C C . ALA A 1 204 ? 5.479 53.768 30.229 1.00 17.70 679 ALA A C 1
ATOM 1332 O O . ALA A 1 204 ? 4.802 54.269 29.317 1.00 19.66 679 ALA A O 1
ATOM 1334 N N . MET A 1 205 ? 5.463 52.474 30.443 1.00 16.20 680 MET A N 1
ATOM 1335 C CA . MET A 1 205 ? 4.798 51.550 29.532 1.00 16.50 680 MET A CA 1
ATOM 1336 C C . MET A 1 205 ? 3.280 51.604 29.646 1.00 17.25 680 MET A C 1
ATOM 1337 O O . MET A 1 205 ? 2.597 51.146 28.737 1.00 17.29 680 MET A O 1
ATOM 1342 N N . SER A 1 206 ? 2.729 52.143 30.735 1.00 16.67 681 SER A N 1
ATOM 1343 C CA . SER A 1 206 ? 1.262 52.229 30.907 1.00 15.84 681 SER A CA 1
ATOM 1344 C C . SER A 1 206 ? 0.658 53.390 30.097 1.00 16.47 681 SER A C 1
ATOM 1345 O O . SER A 1 206 ? -0.489 53.335 29.840 1.00 16.60 681 SER A O 1
ATOM 1348 N N . ALA A 1 207 ? 1.448 54.341 29.645 1.00 15.13 682 ALA A N 1
ATOM 1349 C CA . ALA A 1 207 ? 0.946 55.456 28.772 1.00 15.61 682 ALA A CA 1
ATOM 1350 C C . ALA A 1 207 ? 0.253 54.883 27.554 1.00 15.67 682 ALA A C 1
ATOM 1351 O O . ALA A 1 207 ? 0.705 53.869 26.990 1.00 15.93 682 ALA A O 1
ATOM 1353 N N . ALA A 1 208 ? -0.827 55.489 27.070 1.00 14.90 683 ALA A N 1
ATOM 1354 C CA . ALA A 1 208 ? -1.477 54.987 25.903 1.00 14.38 683 ALA A CA 1
ATOM 1355 C C . ALA A 1 208 ? -0.613 55.035 24.691 1.00 13.43 683 ALA A C 1
ATOM 1356 O O . ALA A 1 208 ? 0.230 55.960 24.541 1.00 15.02 683 ALA A O 1
ATOM 1358 N N . THR A 1 209 ? -0.769 54.062 23.814 1.00 12.98 684 THR A N 1
ATOM 1359 C CA . THR A 1 209 ? -0.145 54.126 22.518 1.00 13.42 684 THR A CA 1
ATOM 1360 C C . THR A 1 209 ? -0.865 55.194 21.649 1.00 12.66 684 THR A C 1
ATOM 1361 O O . THR A 1 209 ? -2.014 55.604 21.989 1.00 13.45 684 THR A O 1
ATOM 1365 N N . GLU A 1 210 ? -0.261 55.597 20.561 1.00 14.49 685 GLU A N 1
ATOM 1366 C CA . GLU A 1 210 ? -0.826 56.665 19.719 1.00 14.95 685 GLU A CA 1
ATOM 1367 C C . GLU A 1 210 ? -2.190 56.270 19.195 1.00 16.51 685 GLU A C 1
ATOM 1368 O O . GLU A 1 210 ? -3.021 57.142 18.981 1.00 18.29 685 GLU A O 1
ATOM 1374 N N . ALA A 1 211 ? -2.402 55.004 18.889 1.00 14.45 686 ALA A N 1
ATOM 1375 C CA . ALA A 1 211 ? -3.702 54.571 18.431 1.00 13.88 686 ALA A CA 1
ATOM 1376 C C . ALA A 1 211 ? -3.982 53.269 19.122 1.00 14.57 686 ALA A C 1
ATOM 1377 O O . ALA A 1 211 ? -3.014 52.612 19.632 1.00 14.26 686 ALA A O 1
ATOM 1379 N N . PRO A 1 212 ? -5.219 52.732 19.131 1.00 13.69 687 PRO A N 1
ATOM 1380 C CA . PRO A 1 212 ? -5.530 51.503 19.794 1.00 14.01 687 PRO A CA 1
ATOM 1381 C C . PRO A 1 212 ? -4.667 50.375 19.202 1.00 11.62 687 PRO A C 1
ATOM 1382 O O . PRO A 1 212 ? -4.482 50.265 18.024 1.00 13.55 687 PRO A O 1
ATOM 1386 N N . SER A 1 213 ? -4.166 49.576 20.159 1.00 11.58 688 SER A N 1
ATOM 1387 C CA . SER A 1 213 ? -3.145 48.550 19.793 1.00 10.25 688 SER A CA 1
ATOM 1388 C C . SER A 1 213 ? -3.266 47.423 20.742 1.00 10.67 688 SER A C 1
ATOM 1389 O O . SER A 1 213 ? -3.829 47.438 21.816 1.00 14.02 688 SER A O 1
ATOM 1392 N N . GLY A 1 214 ? -2.586 46.341 20.363 1.00 10.89 689 GLY A N 1
ATOM 1393 C CA . GLY A 1 214 ? -2.619 45.105 21.146 1.00 11.96 689 GLY A CA 1
ATOM 1394 C C . GLY A 1 214 ? -1.698 44.029 20.637 1.00 9.86 689 GLY A C 1
ATOM 1395 O O . GLY A 1 214 ? -0.740 44.336 19.880 1.00 10.82 689 GLY A O 1
ATOM 1396 N N . MET A 1 215 ? -2.044 42.796 21.035 1.00 10.63 690 MET A N 1
ATOM 1397 C CA . MET A 1 215 ? -1.150 41.617 20.776 1.00 11.60 690 MET A CA 1
ATOM 1398 C C . MET A 1 215 ? -2.013 40.420 20.427 1.00 11.23 690 MET A C 1
ATOM 1399 O O . MET A 1 215 ? -3.159 40.278 20.917 1.00 13.01 690 MET A O 1
ATOM 1404 N N . LEU A 1 216 ? -1.459 39.547 19.587 1.00 11.80 691 LEU A N 1
ATOM 1405 C CA . LEU A 1 216 ? -2.161 38.417 19.009 1.00 10.87 691 LEU A CA 1
ATOM 1406 C C . LEU A 1 216 ? -1.231 37.192 19.105 1.00 10.44 691 LEU A C 1
ATOM 1407 O O . LEU A 1 216 ? -0.102 37.275 18.544 1.00 11.85 691 LEU A O 1
ATOM 1412 N N . SER A 1 217 ? -1.611 36.161 19.810 1.00 11.84 692 SER A N 1
ATOM 1413 C CA . SER A 1 217 ? -0.760 34.988 19.973 1.00 11.23 692 SER A CA 1
ATOM 1414 C C . SER A 1 217 ? -0.965 33.993 18.895 1.00 13.45 692 SER A C 1
ATOM 1415 O O . SER A 1 217 ? -2.156 33.669 18.617 1.00 15.37 692 SER A O 1
ATOM 1418 N N . LEU A 1 218 ? 0.075 33.437 18.308 1.00 11.21 693 LEU A N 1
ATOM 1419 C CA . LEU A 1 218 ? -0.093 32.473 17.228 1.00 11.78 693 LEU A CA 1
ATOM 1420 C C . LEU A 1 218 ? 0.497 31.122 17.639 1.00 12.73 693 LEU A C 1
ATOM 1421 O O . LEU A 1 218 ? 1.664 31.043 18.144 1.00 12.55 693 LEU A O 1
ATOM 1426 N N . ARG A 1 219 ? -0.239 30.034 17.342 1.00 11.99 694 ARG A N 1
ATOM 1427 C CA . ARG A 1 219 ? 0.311 28.671 17.532 1.00 14.01 694 ARG A CA 1
ATOM 1428 C C . ARG A 1 219 ? 1.045 28.267 16.280 1.00 14.43 694 ARG A C 1
ATOM 1429 O O . ARG A 1 219 ? 0.526 27.597 15.409 1.00 16.09 694 ARG A O 1
ATOM 1437 N N . ALA A 1 220 ? 2.274 28.755 16.175 1.00 13.01 695 ALA A N 1
ATOM 1438 C CA . ALA A 1 220 ? 3.093 28.668 14.979 1.00 14.17 695 ALA A CA 1
ATOM 1439 C C . ALA A 1 220 ? 4.508 29.138 15.357 1.00 14.17 695 ALA A C 1
ATOM 1440 O O . ALA A 1 220 ? 4.726 29.732 16.431 1.00 14.75 695 ALA A O 1
ATOM 1442 N N . ASP A 1 221 ? 5.471 28.833 14.470 1.00 13.14 696 ASP A N 1
ATOM 1443 C CA . ASP A 1 221 ? 6.834 29.241 14.669 1.00 12.89 696 ASP A CA 1
ATOM 1444 C C . ASP A 1 221 ? 7.160 30.605 14.107 1.00 13.30 696 ASP A C 1
ATOM 1445 O O . ASP A 1 221 ? 6.320 31.259 13.483 1.00 13.42 696 ASP A O 1
ATOM 1450 N N . LEU A 1 222 ? 8.397 31.043 14.306 1.00 12.81 697 LEU A N 1
ATOM 1451 C CA . LEU A 1 222 ? 8.780 32.415 13.909 1.00 13.21 697 LEU A CA 1
ATOM 1452 C C . LEU A 1 222 ? 8.624 32.635 12.396 1.00 13.08 697 LEU A C 1
ATOM 1453 O O . LEU A 1 222 ? 8.066 33.670 11.976 1.00 13.17 697 LEU A O 1
ATOM 1458 N N . ALA A 1 223 ? 9.086 31.720 11.582 1.00 13.06 698 ALA A N 1
ATOM 1459 C CA . ALA A 1 223 ? 8.909 31.892 10.129 1.00 13.44 698 ALA A CA 1
ATOM 1460 C C . ALA A 1 223 ? 7.442 31.927 9.734 1.00 12.26 698 ALA A C 1
ATOM 1461 O O . ALA A 1 223 ? 7.056 32.727 8.860 1.00 13.09 698 ALA A O 1
ATOM 1463 N N . ALA A 1 224 ? 6.585 31.087 10.363 1.00 13.96 699 ALA A N 1
ATOM 1464 C CA . ALA A 1 224 ? 5.218 31.135 9.980 1.00 14.01 699 ALA A CA 1
ATOM 1465 C C . ALA A 1 224 ? 4.626 32.464 10.425 1.00 12.57 699 ALA A C 1
ATOM 1466 O O . ALA A 1 224 ? 3.765 33.026 9.679 1.00 14.18 699 ALA A O 1
ATOM 1468 N N . ALA A 1 225 ? 4.982 32.945 11.610 1.00 12.03 700 ALA A N 1
ATOM 1469 C CA . ALA A 1 225 ? 4.485 34.253 12.049 1.00 11.84 700 ALA A CA 1
ATOM 1470 C C . ALA A 1 225 ? 4.864 35.388 11.132 1.00 11.87 700 ALA A C 1
ATOM 1471 O O . ALA A 1 225 ? 4.085 36.285 10.843 1.00 13.33 700 ALA A O 1
ATOM 1473 N N . ARG A 1 226 ? 6.126 35.372 10.695 1.00 11.29 701 ARG A N 1
ATOM 1474 C CA . ARG A 1 226 ? 6.605 36.413 9.797 1.00 11.76 701 ARG A CA 1
ATOM 1475 C C . ARG A 1 226 ? 5.963 36.333 8.476 1.00 12.85 701 ARG A C 1
ATOM 1476 O O . ARG A 1 226 ? 5.697 37.362 7.844 1.00 14.17 701 ARG A O 1
ATOM 1484 N N . GLU A 1 227 ? 5.645 35.127 7.987 1.00 12.85 702 GLU A N 1
ATOM 1485 C CA . GLU A 1 227 ? 4.846 35.029 6.733 1.00 13.78 702 GLU A CA 1
ATOM 1486 C C . GLU A 1 227 ? 3.419 35.590 6.894 1.00 13.53 702 GLU A C 1
ATOM 1487 O O . GLU A 1 227 ? 2.976 36.366 6.040 1.00 15.76 702 GLU A O 1
ATOM 1493 N N . LEU A 1 228 ? 2.763 35.302 8.018 1.00 13.62 703 LEU A N 1
ATOM 1494 C CA . LEU A 1 228 ? 1.422 35.843 8.244 1.00 15.83 703 LEU A CA 1
ATOM 1495 C C . LEU A 1 228 ? 1.440 37.360 8.400 1.00 15.08 703 LEU A C 1
ATOM 1496 O O . LEU A 1 228 ? 0.502 38.065 7.962 1.00 17.34 703 LEU A O 1
ATOM 1501 N N . ALA A 1 229 ? 2.481 37.879 9.043 1.00 14.20 704 ALA A N 1
ATOM 1502 C CA . ALA A 1 229 ? 2.562 39.300 9.331 1.00 14.17 704 ALA A CA 1
ATOM 1503 C C . ALA A 1 229 ? 3.088 40.134 8.155 1.00 14.49 704 ALA A C 1
ATOM 1504 O O . ALA A 1 229 ? 2.984 41.377 8.194 1.00 13.32 704 ALA A O 1
ATOM 1506 N N . ALA A 1 230 ? 3.649 39.494 7.132 1.00 14.17 705 ALA A N 1
ATOM 1507 C CA . ALA A 1 230 ? 4.346 40.230 6.063 1.00 13.94 705 ALA A CA 1
ATOM 1508 C C . ALA A 1 230 ? 3.394 41.143 5.325 1.00 14.95 705 ALA A C 1
ATOM 1509 O O . ALA A 1 230 ? 2.312 40.707 4.913 1.00 16.55 705 ALA A O 1
ATOM 1511 N N . GLY A 1 231 ? 3.718 42.425 5.281 1.00 15.02 706 GLY A N 1
ATOM 1512 C CA . GLY A 1 231 ? 2.918 43.416 4.568 1.00 14.57 706 GLY A CA 1
ATOM 1513 C C . GLY A 1 231 ? 1.729 43.918 5.409 1.00 14.89 706 GLY A C 1
ATOM 1514 O O . GLY A 1 231 ? 0.982 44.796 4.970 1.00 18.09 706 GLY A O 1
ATOM 1515 N N . THR A 1 232 ? 1.525 43.376 6.595 1.00 13.25 707 THR A N 1
ATOM 1516 C CA . THR A 1 232 ? 0.323 43.725 7.410 1.00 12.75 707 THR A CA 1
ATOM 1517 C C . THR A 1 232 ? 0.518 44.948 8.303 1.00 12.38 707 THR A C 1
ATOM 1518 O O . THR A 1 232 ? -0.446 45.540 8.770 1.00 13.98 707 THR A O 1
ATOM 1522 N N . GLY A 1 233 ? 1.797 45.294 8.593 1.00 12.24 708 GLY A N 1
ATOM 1523 C CA . GLY A 1 233 ? 2.102 46.260 9.643 1.00 12.35 708 GLY A CA 1
ATOM 1524 C C . GLY A 1 233 ? 2.330 45.659 11.013 1.00 12.43 708 GLY A C 1
ATOM 1525 O O . GLY A 1 233 ? 2.927 46.352 11.850 1.00 13.26 708 GLY A O 1
ATOM 1526 N N . ALA A 1 234 ? 1.823 44.463 11.253 1.00 11.34 709 ALA A N 1
ATOM 1527 C CA . ALA A 1 234 ? 2.135 43.847 12.557 1.00 11.82 709 ALA A CA 1
ATOM 1528 C C . ALA A 1 234 ? 3.521 43.316 12.542 1.00 10.94 709 ALA A C 1
ATOM 1529 O O . ALA A 1 234 ? 4.074 42.991 11.481 1.00 12.36 709 ALA A O 1
ATOM 1531 N N . VAL A 1 235 ? 4.103 43.199 13.752 1.00 9.75 710 VAL A N 1
ATOM 1532 C CA . VAL A 1 235 ? 5.510 42.711 13.903 1.00 8.93 710 VAL A CA 1
ATOM 1533 C C . VAL A 1 235 ? 5.590 41.704 14.978 1.00 9.25 710 VAL A C 1
ATOM 1534 O O . VAL A 1 235 ? 4.739 41.618 15.902 1.00 9.99 710 VAL A O 1
ATOM 1538 N N . VAL A 1 236 ? 6.661 40.890 14.952 1.00 9.44 711 VAL A N 1
ATOM 1539 C CA . VAL A 1 236 ? 6.883 39.944 16.038 1.00 8.87 711 VAL A CA 1
ATOM 1540 C C . VAL A 1 236 ? 7.221 40.666 17.306 1.00 8.82 711 VAL A C 1
ATOM 1541 O O . VAL A 1 236 ? 8.121 41.558 17.328 1.00 9.39 711 VAL A O 1
ATOM 1545 N N . ALA A 1 237 ? 6.506 40.340 18.385 1.00 9.33 712 ALA A N 1
ATOM 1546 C CA . ALA A 1 237 ? 6.701 40.908 19.678 1.00 8.80 712 ALA A CA 1
ATOM 1547 C C . ALA A 1 237 ? 7.367 39.932 20.612 1.00 10.83 712 ALA A C 1
ATOM 1548 O O . ALA A 1 237 ? 8.248 40.344 21.386 1.00 9.68 712 ALA A O 1
ATOM 1550 N N . VAL A 1 238 ? 6.966 38.638 20.582 1.00 9.32 713 VAL A N 1
ATOM 1551 C CA . VAL A 1 238 ? 7.510 37.710 21.566 1.00 9.28 713 VAL A CA 1
ATOM 1552 C C . VAL A 1 238 ? 7.738 36.401 20.807 1.00 11.04 713 VAL A C 1
ATOM 1553 O O . VAL A 1 238 ? 6.816 35.810 20.248 1.00 10.62 713 VAL A O 1
ATOM 1557 N N . ASP A 1 239 ? 8.980 35.933 20.758 1.00 10.90 714 ASP A N 1
ATOM 1558 C CA . ASP A 1 239 ? 9.325 34.614 20.128 1.00 11.91 714 ASP A CA 1
ATOM 1559 C C . ASP A 1 239 ? 9.509 33.631 21.235 1.00 11.57 714 ASP A C 1
ATOM 1560 O O . ASP A 1 239 ? 10.589 33.556 21.884 1.00 12.14 714 ASP A O 1
ATOM 1565 N N . ASN A 1 240 ? 8.451 32.890 21.600 1.00 10.40 715 ASN A N 1
ATOM 1566 C CA . ASN A 1 240 ? 8.536 32.019 22.814 1.00 12.10 715 ASN A CA 1
ATOM 1567 C C . ASN A 1 240 ? 8.943 30.616 22.502 1.00 15.90 715 ASN A C 1
ATOM 1568 O O . ASN A 1 240 ? 9.246 29.839 23.401 1.00 21.79 715 ASN A O 1
ATOM 1573 N N . GLY A 1 241 ? 8.963 30.282 21.217 1.00 12.83 716 GLY A N 1
ATOM 1574 C CA . GLY A 1 241 ? 9.402 28.931 20.748 1.00 13.67 716 GLY A CA 1
ATOM 1575 C C . GLY A 1 241 ? 8.715 28.539 19.470 1.00 13.29 716 GLY A C 1
ATOM 1576 O O . GLY A 1 241 ? 7.975 29.307 18.830 1.00 13.47 716 GLY A O 1
ATOM 1577 N N . GLU A 1 242 ? 8.927 27.288 19.070 1.00 15.11 717 GLU A N 1
ATOM 1578 C CA . GLU A 1 242 ? 8.381 26.733 17.840 1.00 15.33 717 GLU A CA 1
ATOM 1579 C C . GLU A 1 242 ? 6.869 26.682 17.819 1.00 13.53 717 GLU A C 1
ATOM 1580 O O . GLU A 1 242 ? 6.308 26.568 16.706 1.00 15.46 717 GLU A O 1
ATOM 1586 N N . ARG A 1 243 ? 6.259 26.747 18.999 1.00 12.87 718 ARG A N 1
ATOM 1587 C CA . ARG A 1 243 ? 4.798 26.584 19.109 1.00 13.71 718 ARG A CA 1
ATOM 1588 C C . ARG A 1 243 ? 4.117 27.849 19.532 1.00 14.17 718 ARG A C 1
ATOM 1589 O O . ARG A 1 243 ? 2.936 27.817 19.730 1.00 15.04 718 ARG A O 1
ATOM 1597 N N . HIS A 1 244 ? 4.841 28.963 19.674 1.00 12.42 719 HIS A N 1
ATOM 1598 C CA . HIS A 1 244 ? 4.201 30.135 20.266 1.00 11.78 719 HIS A CA 1
ATOM 1599 C C . HIS A 1 244 ? 4.953 31.383 19.869 1.00 11.33 719 HIS A C 1
ATOM 1600 O O . HIS A 1 244 ? 6.053 31.602 20.386 1.00 11.30 719 HIS A O 1
ATOM 1607 N N . VAL A 1 245 ? 4.355 32.214 19.011 1.00 9.91 720 VAL A N 1
ATOM 1608 C CA . VAL A 1 245 ? 4.980 33.535 18.643 1.00 9.22 720 VAL A CA 1
ATOM 1609 C C . VAL A 1 245 ? 3.849 34.545 18.777 1.00 9.16 720 VAL A C 1
ATOM 1610 O O . VAL A 1 245 ? 2.681 34.315 18.297 1.00 12.66 720 VAL A O 1
ATOM 1614 N N . VAL A 1 246 ? 4.110 35.667 19.397 1.00 10.07 721 VAL A N 1
ATOM 1615 C CA . VAL A 1 246 ? 3.113 36.738 19.630 1.00 8.87 721 VAL A CA 1
ATOM 1616 C C . VAL A 1 246 ? 3.471 37.853 18.668 1.00 8.96 721 VAL A C 1
ATOM 1617 O O . VAL A 1 246 ? 4.664 38.274 18.621 1.00 9.82 721 VAL A O 1
ATOM 1621 N N . VAL A 1 247 ? 2.546 38.385 17.930 1.00 9.50 722 VAL A N 1
ATOM 1622 C CA . VAL A 1 247 ? 2.668 39.591 17.103 1.00 9.53 722 VAL A CA 1
ATOM 1623 C C . VAL A 1 247 ? 1.919 40.747 17.705 1.00 10.08 722 VAL A C 1
ATOM 1624 O O . VAL A 1 247 ? 1.066 40.562 18.601 1.00 10.41 722 VAL A O 1
ATOM 1628 N N . ALA A 1 248 ? 2.315 41.954 17.321 1.00 9.79 723 ALA A N 1
ATOM 1629 C CA . ALA A 1 248 ? 1.769 43.191 17.932 1.00 10.31 723 ALA A CA 1
ATOM 1630 C C . ALA A 1 248 ? 1.626 44.239 16.862 1.00 10.33 723 ALA A C 1
ATOM 1631 O O . ALA A 1 248 ? 2.338 44.296 15.873 1.00 11.67 723 ALA A O 1
ATOM 1633 N N . GLY A 1 249 ? 0.629 45.123 17.101 1.00 11.13 724 GLY A N 1
ATOM 1634 C CA . GLY A 1 249 ? 0.391 46.310 16.194 1.00 11.23 724 GLY A CA 1
ATOM 1635 C C . GLY A 1 249 ? -0.948 46.941 16.559 1.00 10.18 724 GLY A C 1
ATOM 1636 O O . GLY A 1 249 ? -1.443 46.704 17.586 1.00 11.46 724 GLY A O 1
ATOM 1637 N N . THR A 1 250 ? -1.282 47.879 15.666 1.00 12.48 725 THR A N 1
ATOM 1638 C CA . THR A 1 250 ? -2.565 48.524 15.839 1.00 13.25 725 THR A CA 1
ATOM 1639 C C . THR A 1 250 ? -3.685 47.488 15.622 1.00 14.30 725 THR A C 1
ATOM 1640 O O . THR A 1 250 ? -3.510 46.420 15.024 1.00 14.13 725 THR A O 1
ATOM 1644 N N . ARG A 1 251 ? -4.931 47.851 15.959 1.00 15.31 726 ARG A N 1
ATOM 1645 C CA . ARG A 1 251 ? -6.015 46.901 15.764 1.00 17.44 726 ARG A CA 1
ATOM 1646 C C . ARG A 1 251 ? -6.252 46.544 14.290 1.00 16.53 726 ARG A C 1
ATOM 1647 O O . ARG A 1 251 ? -6.354 45.353 13.929 1.00 17.12 726 ARG A O 1
ATOM 1655 N N . PRO A 1 252 ? -6.230 47.502 13.361 1.00 17.40 727 PRO A N 1
ATOM 1656 C CA . PRO A 1 252 ? -6.237 47.109 11.939 1.00 17.61 727 PRO A CA 1
ATOM 1657 C C . PRO A 1 252 ? -5.137 46.132 11.466 1.00 16.48 727 PRO A C 1
ATOM 1658 O O . PRO A 1 252 ? -5.359 45.233 10.641 1.00 17.15 727 PRO A O 1
ATOM 1662 N N . GLU A 1 253 ? -3.937 46.334 12.005 1.00 14.67 728 GLU A N 1
ATOM 1663 C CA . GLU A 1 253 ? -2.870 45.443 11.625 1.00 13.69 728 GLU A CA 1
ATOM 1664 C C . GLU A 1 253 ? -3.074 44.042 12.120 1.00 11.97 728 GLU A C 1
ATOM 1665 O O . GLU A 1 253 ? -2.824 43.095 11.412 1.00 13.18 728 GLU A O 1
ATOM 1671 N N . LEU A 1 254 ? -3.473 43.966 13.379 1.00 12.31 729 LEU A N 1
ATOM 1672 C CA . LEU A 1 254 ? -3.785 42.659 13.987 1.00 13.13 729 LEU A CA 1
ATOM 1673 C C . LEU A 1 254 ? -4.935 41.950 13.261 1.00 15.24 729 LEU A C 1
ATOM 1674 O O . LEU A 1 254 ? -4.881 40.742 13.041 1.00 15.31 729 LEU A O 1
ATOM 1679 N N . ASP A 1 255 ? -5.920 42.747 12.826 1.00 15.41 730 ASP A N 1
ATOM 1680 C CA . ASP A 1 255 ? -7.019 42.117 12.055 1.00 17.11 730 ASP A CA 1
ATOM 1681 C C . ASP A 1 255 ? -6.555 41.513 10.735 1.00 15.49 730 ASP A C 1
ATOM 1682 O O . ASP A 1 255 ? -7.024 40.432 10.340 1.00 17.05 730 ASP A O 1
ATOM 1687 N N . ARG A 1 256 ? -5.544 42.102 10.071 1.00 15.10 731 ARG A N 1
ATOM 1688 C CA . ARG A 1 256 ? -4.941 41.538 8.857 1.00 14.92 731 ARG A CA 1
ATOM 1689 C C . ARG A 1 256 ? -4.291 40.195 9.170 1.00 14.27 731 ARG A C 1
ATOM 1690 O O . ARG A 1 256 ? -4.371 39.240 8.374 1.00 14.32 731 ARG A O 1
ATOM 1698 N N . VAL A 1 257 ? -3.567 40.135 10.295 1.00 14.54 732 VAL A N 1
ATOM 1699 C CA . VAL A 1 257 ? -2.910 38.877 10.611 1.00 14.32 732 VAL A CA 1
ATOM 1700 C C . VAL A 1 257 ? -3.959 37.828 10.967 1.00 13.69 732 VAL A C 1
ATOM 1701 O O . VAL A 1 257 ? -3.764 36.690 10.612 1.00 14.80 732 VAL A O 1
ATOM 1705 N N . ALA A 1 258 ? -4.985 38.214 11.706 1.00 15.06 733 ALA A N 1
ATOM 1706 C CA . ALA A 1 258 ? -5.976 37.218 12.128 1.00 17.47 733 ALA A CA 1
ATOM 1707 C C . ALA A 1 258 ? -6.654 36.645 10.872 1.00 18.71 733 ALA A C 1
ATOM 1708 O O . ALA A 1 258 ? -6.912 35.435 10.838 1.00 18.72 733 ALA A O 1
ATOM 1710 N N . GLU A 1 259 ? -6.952 37.473 9.863 1.00 16.46 734 GLU A N 1
ATOM 1711 C CA . GLU A 1 259 ? -7.498 36.987 8.573 1.00 19.61 734 GLU A CA 1
ATOM 1712 C C . GLU A 1 259 ? -6.570 36.025 7.939 1.00 19.93 734 GLU A C 1
ATOM 1713 O O . GLU A 1 259 ? -6.977 34.957 7.483 1.00 21.00 734 GLU A O 1
ATOM 1719 N N . ALA A 1 260 ? -5.280 36.398 7.830 1.00 17.85 735 ALA A N 1
ATOM 1720 C CA . ALA A 1 260 ? -4.270 35.553 7.218 1.00 17.47 735 ALA A CA 1
ATOM 1721 C C . ALA A 1 260 ? -4.158 34.235 7.950 1.00 18.47 735 ALA A C 1
ATOM 1722 O O . ALA A 1 260 ? -4.021 33.189 7.329 1.00 18.04 735 ALA A O 1
ATOM 1724 N N . ALA A 1 261 ? -4.193 34.283 9.273 1.00 17.97 736 ALA A N 1
ATOM 1725 C CA . ALA A 1 261 ? -4.009 33.088 10.080 1.00 17.33 736 ALA A CA 1
ATOM 1726 C C . ALA A 1 261 ? -5.202 32.137 9.840 1.00 18.84 736 ALA A C 1
ATOM 1727 O O . ALA A 1 261 ? -4.975 30.936 9.641 1.00 20.73 736 ALA A O 1
ATOM 1729 N N . ARG A 1 262 ? -6.422 32.671 9.779 1.00 20.43 737 ARG A N 1
ATOM 1730 C CA A ARG A 1 262 ? -7.555 31.796 9.498 0.50 22.25 737 ARG A CA 1
ATOM 1731 C CA B ARG A 1 262 ? -7.611 31.870 9.461 0.50 22.43 737 ARG A CA 1
ATOM 1732 C C . ARG A 1 262 ? -7.456 31.146 8.124 1.00 23.08 737 ARG A C 1
ATOM 1733 O O . ARG A 1 262 ? -7.710 29.931 8.004 1.00 23.94 737 ARG A O 1
ATOM 1748 N N . HIS A 1 263 ? -6.980 31.887 7.118 1.00 25.11 738 HIS A N 1
ATOM 1749 C CA . HIS A 1 263 ? -6.807 31.326 5.759 1.00 27.55 738 HIS A CA 1
ATOM 1750 C C . HIS A 1 263 ? -5.744 30.235 5.698 1.00 28.76 738 HIS A C 1
ATOM 1751 O O . HIS A 1 263 ? -5.885 29.214 4.977 1.00 30.53 738 HIS A O 1
ATOM 1758 N N . ALA A 1 264 ? -4.693 30.393 6.489 1.00 28.75 739 ALA A N 1
ATOM 1759 C CA . ALA A 1 264 ? -3.596 29.460 6.531 1.00 28.35 739 ALA A CA 1
ATOM 1760 C C . ALA A 1 264 ? -3.865 28.280 7.456 1.00 27.79 739 ALA A C 1
ATOM 1761 O O . ALA A 1 264 ? -3.052 27.345 7.549 1.00 30.94 739 ALA A O 1
ATOM 1763 N N . GLY A 1 265 ? -4.982 28.325 8.167 1.00 26.49 740 GLY A N 1
ATOM 1764 C CA . GLY A 1 265 ? -5.235 27.347 9.214 1.00 25.99 740 GLY A CA 1
ATOM 1765 C C . GLY A 1 265 ? -4.297 27.391 10.461 1.00 25.91 740 GLY A C 1
ATOM 1766 O O . GLY A 1 265 ? -4.024 26.365 11.135 1.00 24.93 740 GLY A O 1
ATOM 1767 N N . ILE A 1 266 ? -3.862 28.599 10.821 1.00 21.93 741 ILE A N 1
ATOM 1768 C CA . ILE A 1 266 ? -3.064 28.807 12.033 1.00 20.63 741 ILE A CA 1
ATOM 1769 C C . ILE A 1 266 ? -3.969 29.416 13.110 1.00 18.64 741 ILE A C 1
ATOM 1770 O O . ILE A 1 266 ? -4.687 30.397 12.771 1.00 19.91 741 ILE A O 1
ATOM 1775 N N . GLU A 1 267 ? -4.027 28.865 14.312 1.00 17.43 742 GLU A N 1
ATOM 1776 C CA . GLU A 1 267 ? -4.829 29.436 15.428 1.00 18.77 742 GLU A CA 1
ATOM 1777 C C . GLU A 1 267 ? -4.219 30.732 15.973 1.00 17.39 742 GLU A C 1
ATOM 1778 O O . GLU A 1 267 ? -3.055 30.774 16.434 1.00 16.68 742 GLU A O 1
ATOM 1784 N N . ALA A 1 268 ? -4.966 31.826 15.863 1.00 16.87 743 ALA A N 1
ATOM 1785 C CA . ALA A 1 268 ? -4.564 33.178 16.382 1.00 16.34 743 ALA A CA 1
ATOM 1786 C C . ALA A 1 268 ? -5.453 33.513 17.555 1.00 16.96 743 ALA A C 1
ATOM 1787 O O . ALA A 1 268 ? -6.734 33.534 17.388 1.00 20.58 743 ALA A O 1
ATOM 1789 N N . THR A 1 269 ? -4.884 33.789 18.709 1.00 14.61 744 THR A N 1
ATOM 1790 C CA . THR A 1 269 ? -5.597 34.089 19.964 1.00 14.82 744 THR A CA 1
ATOM 1791 C C . THR A 1 269 ? -5.393 35.553 20.366 1.00 16.29 744 THR A C 1
ATOM 1792 O O . THR A 1 269 ? -4.301 35.913 20.760 1.00 15.32 744 THR A O 1
ATOM 1796 N N . PRO A 1 270 ? -6.464 36.394 20.389 1.00 16.07 745 PRO A N 1
ATOM 1797 C CA . PRO A 1 270 ? -6.304 37.777 20.872 1.00 16.95 745 PRO A CA 1
ATOM 1798 C C . PRO A 1 270 ? -5.963 37.801 22.343 1.00 16.85 745 PRO A C 1
ATOM 1799 O O . PRO A 1 270 ? -6.540 37.040 23.143 1.00 16.87 745 PRO A O 1
ATOM 1803 N N . LEU A 1 271 ? -4.972 38.607 22.746 1.00 14.15 746 LEU A N 1
ATOM 1804 C CA . LEU A 1 271 ? -4.603 38.723 24.116 1.00 13.31 746 LEU A CA 1
ATOM 1805 C C . LEU A 1 271 ? -5.285 39.945 24.785 1.00 13.59 746 LEU A C 1
ATOM 1806 O O . LEU A 1 271 ? -5.617 40.945 24.127 1.00 15.33 746 LEU A O 1
ATOM 1811 N N . ALA A 1 272 ? -5.469 39.829 26.101 1.00 15.19 747 ALA A N 1
ATOM 1812 C CA . ALA A 1 272 ? -6.038 40.947 26.896 1.00 16.39 747 ALA A CA 1
ATOM 1813 C C . ALA A 1 272 ? -4.949 41.881 27.288 1.00 17.43 747 ALA A C 1
ATOM 1814 O O . ALA A 1 272 ? -4.380 41.828 28.397 1.00 21.69 747 ALA A O 1
ATOM 1816 N N . VAL A 1 273 ? -4.680 42.782 26.374 1.00 16.75 748 VAL A N 1
ATOM 1817 C CA . VAL A 1 273 ? -3.747 43.900 26.559 1.00 16.62 748 VAL A CA 1
ATOM 1818 C C . VAL A 1 273 ? -4.214 44.999 25.666 1.00 14.70 748 VAL A C 1
ATOM 1819 O O . VAL A 1 273 ? -4.678 44.784 24.542 1.00 18.09 748 VAL A O 1
ATOM 1823 N N . SER A 1 274 ? -3.953 46.223 26.147 1.00 16.57 749 SER A N 1
ATOM 1824 C CA . SER A 1 274 ? -4.336 47.439 25.421 1.00 16.82 749 SER A CA 1
ATOM 1825 C C . SER A 1 274 ? -3.168 48.136 24.842 1.00 15.47 749 SER A C 1
ATOM 1826 O O . SER A 1 274 ? -3.243 49.314 24.478 1.00 15.25 749 SER A O 1
ATOM 1829 N N . HIS A 1 275 ? -1.999 47.438 24.763 1.00 13.15 750 HIS A N 1
ATOM 1830 C CA . HIS A 1 275 ? -0.752 47.992 24.187 1.00 13.23 750 HIS A CA 1
ATOM 1831 C C . HIS A 1 275 ? -0.114 46.982 23.317 1.00 11.15 750 HIS A C 1
ATOM 1832 O O . HIS A 1 275 ? -0.100 45.793 23.688 1.00 12.04 750 HIS A O 1
ATOM 1839 N N . ALA A 1 276 ? 0.439 47.441 22.223 1.00 10.53 751 ALA A N 1
ATOM 1840 C CA . ALA A 1 276 ? 1.321 46.625 21.373 1.00 11.16 751 ALA A CA 1
ATOM 1841 C C . ALA A 1 276 ? 2.710 46.628 22.008 1.00 10.44 751 ALA A C 1
ATOM 1842 O O . ALA A 1 276 ? 3.636 47.297 21.491 1.00 10.87 751 ALA A O 1
ATOM 1844 N N . PHE A 1 277 ? 2.861 45.894 23.139 1.00 10.49 752 PHE A N 1
ATOM 1845 C CA . PHE A 1 277 ? 4.186 45.833 23.744 1.00 9.18 752 PHE A CA 1
ATOM 1846 C C . PHE A 1 277 ? 5.106 45.148 22.760 1.00 10.25 752 PHE A C 1
ATOM 1847 O O . PHE A 1 277 ? 4.725 44.370 21.889 1.00 10.49 752 PHE A O 1
ATOM 1855 N N . HIS A 1 278 ? 6.375 45.495 22.924 1.00 9.73 753 HIS A N 1
ATOM 1856 C CA . HIS A 1 278 ? 7.453 44.913 22.071 1.00 10.36 753 HIS A CA 1
ATOM 1857 C C . HIS A 1 278 ? 7.200 45.162 20.616 1.00 9.48 753 HIS A C 1
ATOM 1858 O O . HIS A 1 278 ? 7.341 44.305 19.736 1.00 10.48 753 HIS A O 1
ATOM 1865 N N . SER A 1 279 ? 6.897 46.451 20.316 1.00 9.97 754 SER A N 1
ATOM 1866 C CA . SER A 1 279 ? 6.711 46.935 18.960 1.00 9.57 754 SER A CA 1
ATOM 1867 C C . SER A 1 279 ? 7.204 48.395 18.962 1.00 10.17 754 SER A C 1
ATOM 1868 O O . SER A 1 279 ? 7.316 49.021 19.998 1.00 10.69 754 SER A O 1
ATOM 1871 N N . PRO A 1 280 ? 7.330 48.974 17.753 1.00 9.11 755 PRO A N 1
ATOM 1872 C CA . PRO A 1 280 ? 7.630 50.411 17.635 1.00 11.80 755 PRO A CA 1
ATOM 1873 C C . PRO A 1 280 ? 6.654 51.341 18.319 1.00 11.79 755 PRO A C 1
ATOM 1874 O O . PRO A 1 280 ? 7.041 52.472 18.592 1.00 12.29 755 PRO A O 1
ATOM 1878 N N . LEU A 1 281 ? 5.437 50.900 18.586 1.00 10.42 756 LEU A N 1
ATOM 1879 C CA . LEU A 1 281 ? 4.462 51.801 19.298 1.00 11.46 756 LEU A CA 1
ATOM 1880 C C . LEU A 1 281 ? 4.881 52.056 20.710 1.00 11.44 756 LEU A C 1
ATOM 1881 O O . LEU A 1 281 ? 4.342 52.926 21.397 1.00 11.98 756 LEU A O 1
ATOM 1886 N N . MET A 1 282 ? 5.869 51.330 21.236 1.00 10.84 757 MET A N 1
ATOM 1887 C CA . MET A 1 282 ? 6.473 51.590 22.559 1.00 11.58 757 MET A CA 1
ATOM 1888 C C . MET A 1 282 ? 7.658 52.558 22.517 1.00 11.76 757 MET A C 1
ATOM 1889 O O . MET A 1 282 ? 8.178 52.809 23.626 1.00 13.68 757 MET A O 1
ATOM 1894 N N . ALA A 1 283 ? 7.949 53.155 21.379 1.00 12.41 758 ALA A N 1
ATOM 1895 C CA . ALA A 1 283 ? 9.118 54.064 21.365 1.00 13.96 758 ALA A CA 1
ATOM 1896 C C . ALA A 1 283 ? 8.981 55.261 22.352 1.00 14.43 758 ALA A C 1
ATOM 1897 O O . ALA A 1 283 ? 9.953 55.602 22.991 1.00 14.69 758 ALA A O 1
ATOM 1899 N N . PRO A 1 284 ? 7.790 55.840 22.516 1.00 14.69 759 PRO A N 1
ATOM 1900 C CA . PRO A 1 284 ? 7.671 56.934 23.511 1.00 15.52 759 PRO A CA 1
ATOM 1901 C C . PRO A 1 284 ? 8.023 56.465 24.912 1.00 16.40 759 PRO A C 1
ATOM 1902 O O . PRO A 1 284 ? 8.791 57.159 25.740 1.00 17.91 759 PRO A O 1
ATOM 1906 N N . ALA A 1 285 ? 7.548 55.279 25.324 1.00 14.68 760 ALA A N 1
ATOM 1907 C CA . ALA A 1 285 ? 7.875 54.685 26.616 1.00 15.36 760 ALA A CA 1
ATOM 1908 C C . ALA A 1 285 ? 9.364 54.388 26.770 1.00 15.53 760 ALA A C 1
ATOM 1909 O O . ALA A 1 285 ? 9.928 54.602 27.869 1.00 16.63 760 ALA A O 1
ATOM 1911 N N . ALA A 1 286 ? 10.011 53.982 25.685 1.00 15.84 761 ALA A N 1
ATOM 1912 C CA . ALA A 1 286 ? 11.443 53.725 25.743 1.00 16.51 761 ALA A CA 1
ATOM 1913 C C . ALA A 1 286 ? 12.227 54.977 26.046 1.00 17.90 761 ALA A C 1
ATOM 1914 O O . ALA A 1 286 ? 13.260 54.916 26.723 1.00 17.50 761 ALA A O 1
ATOM 1916 N N . GLU A 1 287 ? 11.794 56.120 25.519 1.00 18.68 762 GLU A N 1
ATOM 1917 C CA . GLU A 1 287 ? 12.456 57.393 25.862 1.00 20.80 762 GLU A CA 1
ATOM 1918 C C . GLU A 1 287 ? 12.342 57.773 27.313 1.00 22.27 762 GLU A C 1
ATOM 1919 O O . GLU A 1 287 ? 13.298 58.290 27.940 1.00 22.64 762 GLU A O 1
ATOM 1925 N N . ALA A 1 288 ? 11.187 57.559 27.903 1.00 20.84 763 ALA A N 1
ATOM 1926 C CA . ALA A 1 288 ? 11.026 57.844 29.299 1.00 21.12 763 ALA A CA 1
ATOM 1927 C C . ALA A 1 288 ? 11.870 56.859 30.152 1.00 20.33 763 ALA A C 1
ATOM 1928 O O . ALA A 1 288 ? 12.599 57.232 31.131 1.00 21.38 763 ALA A O 1
ATOM 1930 N N . LEU A 1 289 ? 11.899 55.583 29.783 1.00 18.22 764 LEU A N 1
ATOM 1931 C CA . LEU A 1 289 ? 12.736 54.623 30.459 1.00 19.21 764 LEU A CA 1
ATOM 1932 C C . LEU A 1 289 ? 14.189 55.025 30.354 1.00 19.30 764 LEU A C 1
ATOM 1933 O O . LEU A 1 289 ? 14.936 54.837 31.361 1.00 19.31 764 LEU A O 1
ATOM 1938 N N . ARG A 1 290 ? 14.608 55.563 29.202 1.00 18.90 765 ARG A N 1
ATOM 1939 C CA . ARG A 1 290 ? 16.021 55.979 29.124 1.00 18.24 765 ARG A CA 1
ATOM 1940 C C . ARG A 1 290 ? 16.354 56.966 30.240 1.00 19.92 765 ARG A C 1
ATOM 1941 O O . ARG A 1 290 ? 17.462 56.902 30.823 1.00 20.55 765 ARG A O 1
ATOM 1949 N N . ARG A 1 291 ? 15.457 57.877 30.525 1.00 20.38 766 ARG A N 1
ATOM 1950 C CA . ARG A 1 291 ? 15.787 58.861 31.595 1.00 21.34 766 ARG A CA 1
ATOM 1951 C C . ARG A 1 291 ? 15.995 58.179 32.927 1.00 22.87 766 ARG A C 1
ATOM 1952 O O . ARG A 1 291 ? 16.948 58.546 33.686 1.00 22.93 766 ARG A O 1
ATOM 1960 N N . ALA A 1 292 ? 15.131 57.238 33.266 1.00 19.01 767 ALA A N 1
ATOM 1961 C CA . ALA A 1 292 ? 15.215 56.578 34.562 1.00 19.78 767 ALA A CA 1
ATOM 1962 C C . ALA A 1 292 ? 16.462 55.717 34.611 1.00 19.67 767 ALA A C 1
ATOM 1963 O O . ALA A 1 292 ? 17.239 55.730 35.591 1.00 22.75 767 ALA A O 1
ATOM 1965 N N . ALA A 1 293 ? 16.726 55.008 33.531 1.00 18.64 768 ALA A N 1
ATOM 1966 C CA . ALA A 1 293 ? 17.871 54.067 33.556 1.00 19.66 768 ALA A CA 1
ATOM 1967 C C . ALA A 1 293 ? 19.238 54.730 33.577 1.00 20.58 768 ALA A C 1
ATOM 1968 O O . ALA A 1 293 ? 20.173 54.195 34.137 1.00 21.13 768 ALA A O 1
ATOM 1970 N N . GLY A 1 294 ? 19.328 55.903 32.990 1.00 20.45 769 GLY A N 1
ATOM 1971 C CA . GLY A 1 294 ? 20.638 56.505 32.807 1.00 22.58 769 GLY A CA 1
ATOM 1972 C C . GLY A 1 294 ? 21.157 57.121 34.080 1.00 25.22 769 GLY A C 1
ATOM 1973 O O . GLY A 1 294 ? 22.323 57.457 34.126 1.00 28.58 769 GLY A O 1
ATOM 1974 N N . ARG A 1 295 ? 20.287 57.275 35.066 1.00 24.60 770 ARG A N 1
ATOM 1975 C CA . ARG A 1 295 ? 20.594 57.837 36.385 1.00 26.74 770 ARG A CA 1
ATOM 1976 C C . ARG A 1 295 ? 21.119 56.800 37.378 1.00 27.78 770 ARG A C 1
ATOM 1977 O O . ARG A 1 295 ? 21.448 57.159 38.537 1.00 29.11 770 ARG A O 1
ATOM 1985 N N . LEU A 1 296 ? 21.267 55.544 36.962 1.00 24.41 771 LEU A N 1
ATOM 1986 C CA . LEU A 1 296 ? 21.564 54.491 37.963 1.00 22.88 771 LEU A CA 1
ATOM 1987 C C . LEU A 1 296 ? 22.993 54.037 37.876 1.00 21.86 771 LEU A C 1
ATOM 1988 O O . LEU A 1 296 ? 23.602 54.000 36.808 1.00 24.62 771 LEU A O 1
ATOM 1993 N N . PRO A 1 297 ? 23.519 53.566 39.013 1.00 23.75 772 PRO A N 1
ATOM 1994 C CA . PRO A 1 297 ? 24.935 53.155 39.095 1.00 23.19 772 PRO A CA 1
ATOM 1995 C C . PRO A 1 297 ? 25.154 51.697 38.613 1.00 24.51 772 PRO A C 1
ATOM 1996 O O . PRO A 1 297 ? 25.589 50.815 39.380 1.00 25.43 772 PRO A O 1
ATOM 2000 N N . TRP A 1 298 ? 24.929 51.473 37.339 1.00 22.65 773 TRP A N 1
ATOM 2001 C CA . TRP A 1 298 ? 25.125 50.126 36.745 1.00 21.34 773 TRP A CA 1
ATOM 2002 C C . TRP A 1 298 ? 26.487 49.528 36.902 1.00 22.94 773 TRP A C 1
ATOM 2003 O O . TRP A 1 298 ? 27.506 50.278 36.754 1.00 23.92 773 TRP A O 1
ATOM 2014 N N . ARG A 1 299 ? 26.565 48.236 37.216 1.00 22.76 774 ARG A N 1
ATOM 2015 C CA . ARG A 1 299 ? 27.841 47.494 37.196 1.00 24.73 774 ARG A CA 1
ATOM 2016 C C . ARG A 1 299 ? 27.795 46.391 36.160 1.00 25.11 774 ARG A C 1
ATOM 2017 O O . ARG A 1 299 ? 26.712 45.938 35.772 1.00 23.76 774 ARG A O 1
ATOM 2025 N N . ARG A 1 300 ? 28.954 45.926 35.743 1.00 25.13 775 ARG A N 1
ATOM 2026 C CA . ARG A 1 300 ? 29.058 44.800 34.885 1.00 26.14 775 ARG A CA 1
ATOM 2027 C C . ARG A 1 300 ? 28.448 43.564 35.572 1.00 24.93 775 ARG A C 1
ATOM 2028 O O . ARG A 1 300 ? 28.730 43.345 36.742 1.00 24.48 775 ARG A O 1
ATOM 2036 N N . PRO A 1 301 ? 27.607 42.790 34.846 1.00 24.50 776 PRO A N 1
ATOM 2037 C CA . PRO A 1 301 ? 27.126 41.535 35.455 1.00 24.46 776 PRO A CA 1
ATOM 2038 C C . PRO A 1 301 ? 28.244 40.583 35.762 1.00 25.11 776 PRO A C 1
ATOM 2039 O O . PRO A 1 301 ? 29.195 40.467 34.948 1.00 27.06 776 PRO A O 1
ATOM 2043 N N . GLU A 1 302 ? 28.140 39.904 36.908 1.00 21.76 777 GLU A N 1
ATOM 2044 C CA . GLU A 1 302 ? 29.199 39.002 37.405 1.00 23.91 777 GLU A CA 1
ATOM 2045 C C . GLU A 1 302 ? 28.881 37.531 37.234 1.00 22.44 777 GLU A C 1
ATOM 2046 O O . GLU A 1 302 ? 29.698 36.633 37.543 1.00 24.34 777 GLU A O 1
ATOM 2052 N N . ARG A 1 303 ? 27.667 37.241 36.769 1.00 20.41 778 ARG A N 1
ATOM 2053 C CA . ARG A 1 303 ? 27.173 35.866 36.537 1.00 18.81 778 ARG A CA 1
ATOM 2054 C C . ARG A 1 303 ? 26.526 35.866 35.107 1.00 17.90 778 ARG A C 1
ATOM 2055 O O . ARG A 1 303 ? 26.138 36.958 34.615 1.00 17.71 778 ARG A O 1
ATOM 2063 N N . PRO A 1 304 ? 26.434 34.708 34.435 1.00 17.15 779 PRO A N 1
ATOM 2064 C CA . PRO A 1 304 ? 25.972 34.686 33.040 1.00 15.30 779 PRO A CA 1
ATOM 2065 C C . PRO A 1 304 ? 24.462 35.006 32.934 1.00 15.60 779 PRO A C 1
ATOM 2066 O O . PRO A 1 304 ? 23.655 34.426 33.654 1.00 15.54 779 PRO A O 1
ATOM 2070 N N . VAL A 1 305 ? 24.168 35.916 32.025 1.00 15.04 780 VAL A N 1
ATOM 2071 C CA . VAL A 1 305 ? 22.769 36.292 31.686 1.00 14.52 780 VAL A CA 1
ATOM 2072 C C . VAL A 1 305 ? 22.558 36.097 30.197 1.00 13.96 780 VAL A C 1
ATOM 2073 O O . VAL A 1 305 ? 23.285 36.689 29.411 1.00 14.97 780 VAL A O 1
ATOM 2077 N N . ALA A 1 306 ? 21.629 35.212 29.771 1.00 12.61 781 ALA A N 1
ATOM 2078 C CA . ALA A 1 306 ? 21.280 35.048 28.366 1.00 12.43 781 ALA A CA 1
ATOM 2079 C C . ALA A 1 306 ? 20.171 36.073 28.093 1.00 12.94 781 ALA A C 1
ATOM 2080 O O . ALA A 1 306 ? 19.103 35.965 28.706 1.00 14.23 781 ALA A O 1
ATOM 2082 N N . SER A 1 307 ? 20.442 37.065 27.284 1.00 12.09 782 SER A N 1
ATOM 2083 C CA . SER A 1 307 ? 19.521 38.195 27.084 1.00 11.32 782 SER A CA 1
ATOM 2084 C C . SER A 1 307 ? 18.414 37.780 26.113 1.00 12.02 782 SER A C 1
ATOM 2085 O O . SER A 1 307 ? 18.618 37.272 25.038 1.00 12.01 782 SER A O 1
ATOM 2088 N N . THR A 1 308 ? 17.201 38.154 26.529 1.00 11.42 783 THR A N 1
ATOM 2089 C CA . THR A 1 308 ? 16.034 38.095 25.625 1.00 11.19 783 THR A CA 1
ATOM 2090 C C . THR A 1 308 ? 15.864 39.385 24.835 1.00 11.75 783 THR A C 1
ATOM 2091 O O . THR A 1 308 ? 14.893 39.529 24.072 1.00 11.34 783 THR A O 1
ATOM 2095 N N . VAL A 1 309 ? 16.837 40.287 24.915 1.00 12.50 784 VAL A N 1
ATOM 2096 C CA . VAL A 1 309 ? 16.861 41.458 23.994 1.00 12.57 784 VAL A CA 1
ATOM 2097 C C . VAL A 1 309 ? 17.747 41.143 22.799 1.00 12.61 784 VAL A C 1
ATOM 2098 O O . VAL A 1 309 ? 17.413 41.309 21.665 1.00 14.39 784 VAL A O 1
ATOM 2102 N N . THR A 1 310 ? 18.950 40.619 23.105 1.00 14.79 785 THR A N 1
ATOM 2103 C CA . THR A 1 310 ? 19.957 40.312 22.053 1.00 15.57 785 THR A CA 1
ATOM 2104 C C . THR A 1 310 ? 19.944 38.895 21.620 1.00 14.14 785 THR A C 1
ATOM 2105 O O . THR A 1 310 ? 20.404 38.584 20.500 1.00 16.36 785 THR A O 1
ATOM 2109 N N . GLY A 1 311 ? 19.320 38.001 22.382 1.00 14.10 786 GLY A N 1
ATOM 2110 C CA . GLY A 1 311 ? 19.388 36.583 22.084 1.00 15.31 786 GLY A CA 1
ATOM 2111 C C . GLY A 1 311 ? 20.810 36.013 22.160 1.00 15.69 786 GLY A C 1
ATOM 2112 O O . GLY A 1 311 ? 21.119 34.998 21.473 1.00 19.12 786 GLY A O 1
ATOM 2113 N N . ALA A 1 312 ? 21.621 36.667 22.961 1.00 14.46 787 ALA A N 1
ATOM 2114 C CA . ALA A 1 312 ? 23.055 36.307 23.142 1.00 15.13 787 ALA A CA 1
ATOM 2115 C C . ALA A 1 312 ? 23.375 36.505 24.552 1.00 16.28 787 ALA A C 1
ATOM 2116 O O . ALA A 1 312 ? 22.696 37.094 25.380 1.00 16.06 787 ALA A O 1
ATOM 2118 N N . TRP A 1 313 ? 24.491 35.906 24.960 1.00 16.38 788 TRP A N 1
ATOM 2119 C CA . TRP A 1 313 ? 24.974 36.192 26.269 1.00 16.43 788 TRP A CA 1
ATOM 2120 C C . TRP A 1 313 ? 25.294 37.665 26.501 1.00 18.35 788 TRP A C 1
ATOM 2121 O O . TRP A 1 313 ? 25.845 38.374 25.583 1.00 20.13 788 TRP A O 1
ATOM 2132 N N . TRP A 1 314 ? 25.035 38.150 27.703 1.00 17.29 789 TRP A N 1
ATOM 2133 C CA . TRP A 1 314 ? 25.388 39.512 28.023 1.00 21.95 789 TRP A CA 1
ATOM 2134 C C . TRP A 1 314 ? 26.923 39.558 28.073 1.00 22.92 789 TRP A C 1
ATOM 2135 O O . TRP A 1 314 ? 27.568 38.765 28.718 1.00 25.87 789 TRP A O 1
ATOM 2146 N N . ALA A 1 315 ? 27.483 40.511 27.344 1.00 25.72 790 ALA A N 1
ATOM 2147 C CA . ALA A 1 315 ? 28.953 40.657 27.413 1.00 29.76 790 ALA A CA 1
ATOM 2148 C C . ALA A 1 315 ? 29.225 42.073 27.980 1.00 31.64 790 ALA A C 1
ATOM 2149 O O . ALA A 1 315 ? 28.996 42.310 29.161 1.00 33.89 790 ALA A O 1
ATOM 2151 N N . ASP A 1 316 ? 29.645 43.000 27.125 1.00 32.89 791 ASP A N 1
ATOM 2152 C CA . ASP A 1 316 ? 30.142 44.325 27.521 1.00 34.73 791 ASP A CA 1
ATOM 2153 C C . ASP A 1 316 ? 29.080 45.405 27.411 1.00 33.08 791 ASP A C 1
ATOM 2154 O O . ASP A 1 316 ? 29.375 46.597 27.494 1.00 35.41 791 ASP A O 1
ATOM 2159 N N . GLU A 1 317 ? 27.836 44.965 27.264 1.00 29.44 792 GLU A N 1
ATOM 2160 C CA . GLU A 1 317 ? 26.736 45.822 26.799 1.00 27.07 792 GLU A CA 1
ATOM 2161 C C . GLU A 1 317 ? 26.503 47.042 27.633 1.00 25.77 792 GLU A C 1
ATOM 2162 O O . GLU A 1 317 ? 26.644 47.020 28.840 1.00 26.11 792 GLU A O 1
ATOM 2168 N N . ASP A 1 318 ? 26.042 48.113 26.996 1.00 23.96 793 ASP A N 1
ATOM 2169 C CA . ASP A 1 318 ? 25.546 49.289 27.733 1.00 22.85 793 ASP A CA 1
ATOM 2170 C C . ASP A 1 318 ? 24.104 48.977 28.161 1.00 23.42 793 ASP A C 1
ATOM 2171 O O . ASP A 1 318 ? 23.250 48.830 27.305 1.00 23.48 793 ASP A O 1
ATOM 2176 N N . PRO A 1 319 ? 23.874 48.783 29.470 1.00 20.32 794 PRO A N 1
ATOM 2177 C CA . PRO A 1 319 ? 22.544 48.336 29.949 1.00 19.53 794 PRO A CA 1
ATOM 2178 C C . PRO A 1 319 ? 21.469 49.363 29.596 1.00 18.69 794 PRO A C 1
ATOM 2179 O O . PRO A 1 319 ? 20.328 48.955 29.379 1.00 18.75 794 PRO A O 1
ATOM 2183 N N . VAL A 1 320 ? 21.756 50.667 29.572 1.00 17.92 795 VAL A N 1
ATOM 2184 C CA . VAL A 1 320 ? 20.782 51.647 29.210 1.00 17.86 795 VAL A CA 1
ATOM 2185 C C . VAL A 1 320 ? 20.354 51.401 27.761 1.00 17.97 795 VAL A C 1
ATOM 2186 O O . VAL A 1 320 ? 19.118 51.359 27.451 1.00 17.38 795 VAL A O 1
ATOM 2190 N N . GLU A 1 321 ? 21.280 51.185 26.847 1.00 16.48 796 GLU A N 1
ATOM 2191 C CA . GLU A 1 321 ? 20.875 50.984 25.472 1.00 16.46 796 GLU A CA 1
ATOM 2192 C C . GLU A 1 321 ? 20.047 49.685 25.318 1.00 15.61 796 GLU A C 1
ATOM 2193 O O . GLU A 1 321 ? 19.106 49.672 24.521 1.00 16.28 796 GLU A O 1
ATOM 2199 N N . VAL A 1 322 ? 20.474 48.621 25.983 1.00 15.83 797 VAL A N 1
ATOM 2200 C CA . VAL A 1 322 ? 19.818 47.327 25.816 1.00 15.50 797 VAL A CA 1
ATOM 2201 C C . VAL A 1 322 ? 18.435 47.428 26.407 1.00 14.63 797 VAL A C 1
ATOM 2202 O O . VAL A 1 322 ? 17.436 46.963 25.742 1.00 13.93 797 VAL A O 1
ATOM 2206 N N . LEU A 1 323 ? 18.243 48.021 27.572 1.00 14.29 798 LEU A N 1
ATOM 2207 C CA . LEU A 1 323 ? 16.910 48.039 28.227 1.00 15.06 798 LEU A CA 1
ATOM 2208 C C . LEU A 1 323 ? 16.041 49.012 27.492 1.00 14.19 798 LEU A C 1
ATOM 2209 O O . LEU A 1 323 ? 14.807 48.876 27.577 1.00 16.12 798 LEU A O 1
ATOM 2214 N N . VAL A 1 324 ? 16.542 49.992 26.761 1.00 15.13 799 VAL A N 1
ATOM 2215 C CA . VAL A 1 324 ? 15.700 50.896 25.963 1.00 14.66 799 VAL A CA 1
ATOM 2216 C C . VAL A 1 324 ? 15.262 50.171 24.723 1.00 14.42 799 VAL A C 1
ATOM 2217 O O . VAL A 1 324 ? 14.012 50.161 24.455 1.00 15.06 799 VAL A O 1
ATOM 2221 N N . ARG A 1 325 ? 16.125 49.583 23.916 1.00 13.70 800 ARG A N 1
ATOM 2222 C CA . ARG A 1 325 ? 15.674 48.841 22.745 1.00 14.16 800 ARG A CA 1
ATOM 2223 C C . ARG A 1 325 ? 14.884 47.596 23.099 1.00 13.02 800 ARG A C 1
ATOM 2224 O O . ARG A 1 325 ? 14.197 47.070 22.209 1.00 13.59 800 ARG A O 1
ATOM 2232 N N . GLN A 1 326 ? 14.951 47.117 24.327 1.00 11.78 801 GLN A N 1
ATOM 2233 C CA . GLN A 1 326 ? 14.056 46.012 24.777 1.00 10.56 801 GLN A CA 1
ATOM 2234 C C . GLN A 1 326 ? 12.628 46.379 24.509 1.00 11.86 801 GLN A C 1
ATOM 2235 O O . GLN A 1 326 ? 11.891 45.460 24.129 1.00 12.34 801 GLN A O 1
ATOM 2241 N N . LEU A 1 327 ? 12.248 47.622 24.676 1.00 10.78 802 LEU A N 1
ATOM 2242 C CA . LEU A 1 327 ? 10.804 47.909 24.666 1.00 11.81 802 LEU A CA 1
ATOM 2243 C C . LEU A 1 327 ? 10.236 47.899 23.265 1.00 10.78 802 LEU A C 1
ATOM 2244 O O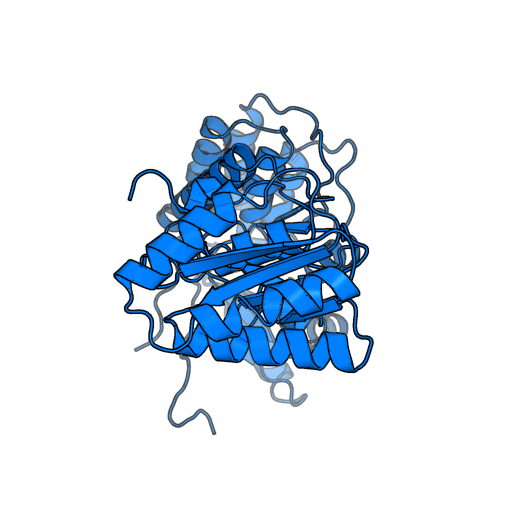 . LEU A 1 327 ? 9.053 47.583 23.117 1.00 11.21 802 LEU A O 1
ATOM 2249 N N . THR A 1 328 ? 11.056 48.222 22.238 1.00 9.58 803 THR A N 1
ATOM 2250 C CA . THR A 1 328 ? 10.554 48.289 20.908 1.00 9.84 803 THR A CA 1
ATOM 2251 C C . THR A 1 328 ? 10.744 47.011 20.095 1.00 10.84 803 THR A C 1
ATOM 2252 O O . THR A 1 328 ? 10.106 46.752 19.120 1.00 10.77 803 THR A O 1
ATOM 2256 N N . GLY A 1 329 ? 11.798 46.269 20.477 1.00 10.08 804 GLY A N 1
ATOM 2257 C CA . GLY A 1 329 ? 12.184 45.035 19.801 1.00 11.42 804 GLY A CA 1
ATOM 2258 C C . GLY A 1 329 ? 11.486 43.782 20.366 1.00 10.41 804 GLY A C 1
ATOM 2259 O O . GLY A 1 329 ? 10.862 43.825 21.447 1.00 11.71 804 GLY A O 1
ATOM 2260 N N . PRO A 1 330 ? 11.726 42.646 19.700 1.00 9.99 805 PRO A N 1
ATOM 2261 C CA . PRO A 1 330 ? 11.033 41.406 20.148 1.00 10.01 805 PRO A CA 1
ATOM 2262 C C . PRO A 1 330 ? 11.708 40.803 21.366 1.00 10.31 805 PRO A C 1
ATOM 2263 O O . PRO A 1 330 ? 12.919 40.990 21.593 1.00 10.87 805 PRO A O 1
ATOM 2267 N N . VAL A 1 331 ? 10.984 40.029 22.112 1.00 9.94 806 VAL A N 1
ATOM 2268 C CA . VAL A 1 331 ? 11.497 39.217 23.233 1.00 9.75 806 VAL A CA 1
ATOM 2269 C C . VAL A 1 331 ? 11.986 37.920 22.658 1.00 11.24 806 VAL A C 1
ATOM 2270 O O . VAL A 1 331 ? 11.252 37.073 22.086 1.00 10.60 806 VAL A O 1
ATOM 2274 N N . ARG A 1 332 ? 13.302 37.705 22.762 1.00 10.83 807 ARG A N 1
ATOM 2275 C CA . ARG A 1 332 ? 13.972 36.525 22.168 1.00 11.60 807 ARG A CA 1
ATOM 2276 C C . ARG A 1 332 ? 14.087 35.423 23.131 1.00 10.74 807 ARG A C 1
ATOM 2277 O O . ARG A 1 332 ? 15.212 34.963 23.518 1.00 11.70 807 ARG A O 1
ATOM 2285 N N . PHE A 1 333 ? 12.949 34.905 23.615 1.00 10.96 808 PHE A N 1
ATOM 2286 C CA . PHE A 1 333 ? 13.017 33.859 24.644 1.00 10.55 808 PHE A CA 1
ATOM 2287 C C . PHE A 1 333 ? 13.434 32.550 24.020 1.00 11.67 808 PHE A C 1
ATOM 2288 O O . PHE A 1 333 ? 14.261 31.888 24.692 1.00 10.54 808 PHE A O 1
ATOM 2296 N N . ARG A 1 334 ? 13.029 32.174 22.844 1.00 10.45 809 ARG A N 1
ATOM 2297 C CA . ARG A 1 334 ? 13.482 30.914 22.262 1.00 11.53 809 ARG A CA 1
ATOM 2298 C C . ARG A 1 334 ? 14.989 30.912 22.158 1.00 10.62 809 ARG A C 1
ATOM 2299 O O . ARG A 1 334 ? 15.669 29.886 22.560 1.00 13.11 809 ARG A O 1
ATOM 2307 N N . GLU A 1 335 ? 15.596 32.008 21.694 1.00 12.01 810 GLU A N 1
ATOM 2308 C CA . GLU A 1 335 ? 17.053 32.017 21.498 1.00 11.67 810 GLU A CA 1
ATOM 2309 C C . GLU A 1 335 ? 17.732 32.037 22.829 1.00 10.79 810 GLU A C 1
ATOM 2310 O O . GLU A 1 335 ? 18.765 31.263 23.049 1.00 13.30 810 GLU A O 1
ATOM 2316 N N . ALA A 1 336 ? 17.334 32.809 23.807 1.00 11.75 811 ALA A N 1
ATOM 2317 C CA . ALA A 1 336 ? 17.976 32.887 25.079 1.00 11.40 811 ALA A CA 1
ATOM 2318 C C . ALA A 1 336 ? 17.884 31.532 25.788 1.00 13.87 811 ALA A C 1
ATOM 2319 O O . ALA A 1 336 ? 18.845 31.078 26.399 1.00 12.85 811 ALA A O 1
ATOM 2321 N N . LEU A 1 337 ? 16.744 30.848 25.722 1.00 12.81 812 LEU A N 1
ATOM 2322 C CA . LEU A 1 337 ? 16.572 29.592 26.384 1.00 12.50 812 LEU A CA 1
ATOM 2323 C C . LEU A 1 337 ? 17.484 28.564 25.751 1.00 13.26 812 LEU A C 1
ATOM 2324 O O . LEU A 1 337 ? 18.064 27.736 26.497 1.00 12.86 812 LEU A O 1
ATOM 2329 N N . GLY A 1 338 ? 17.655 28.618 24.471 1.00 13.47 813 GLY A N 1
ATOM 2330 C CA . GLY A 1 338 ? 18.535 27.676 23.766 1.00 14.85 813 GLY A CA 1
ATOM 2331 C C . GLY A 1 338 ? 19.968 27.916 24.216 1.00 15.75 813 GLY A C 1
ATOM 2332 O O . GLY A 1 338 ? 20.757 26.907 24.233 1.00 20.04 813 GLY A O 1
ATOM 2333 N N . LEU A 1 339 ? 20.356 29.118 24.600 1.00 15.48 814 LEU A N 1
ATOM 2334 C CA . LEU A 1 339 ? 21.747 29.370 25.037 1.00 16.66 814 LEU A CA 1
ATOM 2335 C C . LEU A 1 339 ? 21.970 28.779 26.386 1.00 17.83 814 LEU A C 1
ATOM 2336 O O . LEU A 1 339 ? 23.119 28.366 26.713 1.00 18.16 814 LEU A O 1
ATOM 2341 N N . LEU A 1 340 ? 20.983 28.798 27.267 1.00 17.00 815 LEU A N 1
ATOM 2342 C CA . LEU A 1 340 ? 21.166 28.399 28.645 1.00 18.12 815 LEU A CA 1
ATOM 2343 C C . LEU A 1 340 ? 21.206 26.890 28.678 1.00 21.05 815 LEU A C 1
ATOM 2344 O O . LEU A 1 340 ? 20.215 26.233 28.491 1.00 22.68 815 LEU A O 1
ATOM 2349 N N . ASP A 1 341 ? 22.384 26.305 28.854 1.00 21.61 816 ASP A N 1
ATOM 2350 C CA . ASP A 1 341 ? 22.576 24.843 28.830 1.00 23.34 816 ASP A CA 1
ATOM 2351 C C . ASP A 1 341 ? 22.370 24.329 30.248 1.00 21.81 816 ASP A C 1
ATOM 2352 O O . ASP A 1 341 ? 23.197 24.570 31.130 1.00 23.79 816 ASP A O 1
ATOM 2357 N N . ALA A 1 342 ? 21.208 23.733 30.496 1.00 21.06 817 ALA A N 1
ATOM 2358 C CA . ALA A 1 342 ? 20.872 23.391 31.850 1.00 18.42 817 ALA A CA 1
ATOM 2359 C C . ALA A 1 342 ? 19.968 22.198 31.801 1.00 18.84 817 ALA A C 1
ATOM 2360 O O . ALA A 1 342 ? 19.018 22.151 31.008 1.00 19.42 817 ALA A O 1
ATOM 2362 N N . ASP A 1 343 ? 20.211 21.220 32.626 1.00 17.48 818 ASP A N 1
ATOM 2363 C CA . ASP A 1 343 ? 19.349 20.097 32.756 1.00 17.49 818 ASP A CA 1
ATOM 2364 C C . ASP A 1 343 ? 18.035 20.384 33.437 1.00 17.30 818 ASP A C 1
ATOM 2365 O O . ASP A 1 343 ? 17.016 19.713 33.180 1.00 20.00 818 ASP A O 1
ATOM 2370 N N . LEU A 1 344 ? 18.031 21.403 34.283 1.00 14.91 819 LEU A N 1
ATOM 2371 C CA A LEU A 1 344 ? 16.838 21.761 34.963 0.50 15.37 819 LEU A CA 1
ATOM 2372 C CA B LEU A 1 344 ? 16.885 21.796 35.129 0.50 15.44 819 LEU A CA 1
ATOM 2373 C C . LEU A 1 344 ? 16.793 23.307 35.086 1.00 14.01 819 LEU A C 1
ATOM 2374 O O . LEU A 1 344 ? 17.804 23.972 35.284 1.00 14.34 819 LEU A O 1
ATOM 2383 N N . LEU A 1 345 ? 15.592 23.881 34.937 1.00 13.91 820 LEU A N 1
ATOM 2384 C CA . LEU A 1 345 ? 15.425 25.330 35.066 1.00 12.66 820 LEU A CA 1
ATOM 2385 C C . LEU A 1 345 ? 14.540 25.585 36.262 1.00 11.95 820 LEU A C 1
ATOM 2386 O O . LEU A 1 345 ? 13.526 24.874 36.448 1.00 12.33 820 LEU A O 1
ATOM 2391 N N . VAL A 1 346 ? 14.823 26.582 37.054 1.00 11.52 821 VAL A N 1
ATOM 2392 C CA . VAL A 1 346 ? 13.999 26.975 38.159 1.00 11.84 821 VAL A CA 1
ATOM 2393 C C . VAL A 1 346 ? 13.559 28.401 37.954 1.00 12.33 821 VAL A C 1
ATOM 2394 O O . VAL A 1 346 ? 14.385 29.320 37.749 1.00 12.09 821 VAL A O 1
ATOM 2398 N N . GLU A 1 347 ? 12.253 28.613 37.918 1.00 12.43 822 GLU A N 1
ATOM 2399 C CA . GLU A 1 347 ? 11.689 29.979 37.799 1.00 12.55 822 GLU A CA 1
ATOM 2400 C C . GLU A 1 347 ? 11.641 30.678 39.145 1.00 13.12 822 GLU A C 1
ATOM 2401 O O . GLU A 1 347 ? 11.177 30.095 40.159 1.00 14.98 822 GLU A O 1
ATOM 2407 N N . VAL A 1 348 ? 12.155 31.914 39.137 1.00 12.97 823 VAL A N 1
ATOM 2408 C CA . VAL A 1 348 ? 12.319 32.729 40.390 1.00 15.37 823 VAL A CA 1
ATOM 2409 C C . VAL A 1 348 ? 11.438 33.990 40.351 1.00 17.53 823 VAL A C 1
ATOM 2410 O O . VAL A 1 348 ? 11.827 35.059 39.884 1.00 18.00 823 VAL A O 1
ATOM 2414 N N . GLY A 1 349 ? 10.201 33.842 40.789 1.00 19.21 824 GLY A N 1
ATOM 2415 C CA . GLY A 1 349 ? 9.290 34.964 40.575 1.00 19.71 824 GLY A CA 1
ATOM 2416 C C . GLY A 1 349 ? 7.980 34.345 40.836 1.00 20.70 824 GLY A C 1
ATOM 2417 O O . GLY A 1 349 ? 7.829 33.140 41.198 1.00 21.47 824 GLY A O 1
ATOM 2418 N N . PRO A 1 350 ? 6.960 35.205 40.735 1.00 19.28 825 PRO A N 1
ATOM 2419 C CA . PRO A 1 350 ? 5.610 34.782 40.998 1.00 19.44 825 PRO A CA 1
ATOM 2420 C C . PRO A 1 350 ? 5.057 34.061 39.780 1.00 18.06 825 PRO A C 1
ATOM 2421 O O . PRO A 1 350 ? 5.388 34.413 38.658 1.00 19.81 825 PRO A O 1
ATOM 2425 N N . GLY A 1 351 ? 4.204 33.086 40.068 1.00 20.19 826 GLY A N 1
ATOM 2426 C CA . GLY A 1 351 ? 3.493 32.297 39.075 1.00 19.33 826 GLY A CA 1
ATOM 2427 C C . GLY A 1 351 ? 4.415 31.284 38.406 1.00 18.20 826 GLY A C 1
ATOM 2428 O O . GLY A 1 351 ? 5.532 31.044 38.864 1.00 21.28 826 GLY A O 1
ATOM 2429 N N . ARG A 1 352 ? 3.965 30.706 37.317 1.00 17.23 827 ARG A N 1
ATOM 2430 C CA . ARG A 1 352 ? 4.738 29.727 36.551 1.00 16.82 827 ARG A CA 1
ATOM 2431 C C . ARG A 1 352 ? 4.713 29.947 35.050 1.00 16.82 827 ARG A C 1
ATOM 2432 O O . ARG A 1 352 ? 4.831 28.985 34.269 1.00 18.48 827 ARG A O 1
ATOM 2440 N N . MET A 1 353 ? 4.638 31.231 34.671 1.00 16.26 828 MET A N 1
ATOM 2441 C CA A MET A 1 353 ? 4.606 31.619 33.227 0.50 17.28 828 MET A CA 1
ATOM 2442 C CA B MET A 1 353 ? 4.573 31.628 33.260 0.50 18.12 828 MET A CA 1
ATOM 2443 C C . MET A 1 353 ? 5.716 31.007 32.468 1.00 15.96 828 MET A C 1
ATOM 2444 O O . MET A 1 353 ? 5.512 30.416 31.403 1.00 16.82 828 MET A O 1
ATOM 2453 N N . LEU A 1 354 ? 6.956 31.160 32.990 1.00 16.18 829 LEU A N 1
ATOM 2454 C CA . LEU A 1 354 ? 8.076 30.726 32.225 1.00 15.84 829 LEU A CA 1
ATOM 2455 C C . LEU A 1 354 ? 8.391 29.269 32.271 1.00 15.03 829 LEU A C 1
ATOM 2456 O O . LEU A 1 354 ? 9.010 28.715 31.361 1.00 15.89 829 LEU A O 1
ATOM 2461 N N . SER A 1 355 ? 8.013 28.634 33.372 1.00 14.65 830 SER A N 1
ATOM 2462 C CA A SER A 1 355 ? 8.185 27.197 33.405 0.50 15.99 830 SER A CA 1
ATOM 2463 C CA B SER A 1 355 ? 8.136 27.202 33.438 0.50 14.99 830 SER A CA 1
ATOM 2464 C C . SER A 1 355 ? 7.229 26.547 32.376 1.00 14.28 830 SER A C 1
ATOM 2465 O O . SER A 1 355 ? 7.626 25.651 31.729 1.00 15.25 830 SER A O 1
ATOM 2470 N N . ALA A 1 356 ? 6.018 27.108 32.260 1.00 15.59 831 ALA A N 1
ATOM 2471 C CA . ALA A 1 356 ? 5.100 26.626 31.197 1.00 15.76 831 ALA A CA 1
ATOM 2472 C C . ALA A 1 356 ? 5.748 26.858 29.795 1.00 14.24 831 ALA A C 1
ATOM 2473 O O . ALA A 1 356 ? 5.735 25.976 28.957 1.00 16.00 831 ALA A O 1
ATOM 2475 N N . LEU A 1 357 ? 6.299 28.088 29.564 1.00 13.55 832 LEU A N 1
ATOM 2476 C CA . LEU A 1 357 ? 6.952 28.317 28.228 1.00 13.98 832 LEU A CA 1
ATOM 2477 C C . LEU A 1 357 ? 8.151 27.380 27.991 1.00 12.44 832 LEU A C 1
ATOM 2478 O O . LEU A 1 357 ? 8.392 26.880 26.936 1.00 15.19 832 LEU A O 1
ATOM 2483 N N . ALA A 1 358 ? 8.959 27.115 29.055 1.00 13.53 833 ALA A N 1
ATOM 2484 C CA . ALA A 1 358 ? 10.090 26.219 28.929 1.00 13.25 833 ALA A CA 1
ATOM 2485 C C . ALA A 1 358 ? 9.694 24.773 28.680 1.00 15.27 833 ALA A C 1
ATOM 2486 O O . ALA A 1 358 ? 10.285 24.090 27.918 1.00 15.14 833 ALA A O 1
ATOM 2488 N N . GLU A 1 359 ? 8.642 24.348 29.391 1.00 14.70 834 GLU A N 1
ATOM 2489 C CA . GLU A 1 359 ? 8.102 23.018 29.140 1.00 16.58 834 GLU A CA 1
ATOM 2490 C C . GLU A 1 359 ? 7.598 22.910 27.675 1.00 15.52 834 GLU A C 1
ATOM 2491 O O . GLU A 1 359 ? 7.804 21.869 27.023 1.00 16.54 834 GLU A O 1
ATOM 2497 N N . ALA A 1 360 ? 6.960 23.999 27.198 1.00 14.80 835 ALA A N 1
ATOM 2498 C CA . ALA A 1 360 ? 6.507 23.954 25.775 1.00 16.89 835 ALA A CA 1
ATOM 2499 C C . ALA A 1 360 ? 7.672 23.819 24.826 1.00 17.58 835 ALA A C 1
ATOM 2500 O O . ALA A 1 360 ? 7.512 23.452 23.655 1.00 17.75 835 ALA A O 1
ATOM 2502 N N . ALA A 1 361 ? 8.905 24.183 25.233 1.00 19.57 836 ALA A N 1
ATOM 2503 C CA . ALA A 1 361 ? 10.112 23.985 24.404 1.00 21.73 836 ALA A CA 1
ATOM 2504 C C . ALA A 1 361 ? 10.841 22.684 24.659 1.00 20.77 836 ALA A C 1
ATOM 2505 O O . ALA A 1 361 ? 11.967 22.391 24.171 1.00 24.32 836 ALA A O 1
ATOM 2507 N N . GLY A 1 362 ? 10.202 21.819 25.437 1.00 19.76 837 GLY A N 1
ATOM 2508 C CA . GLY A 1 362 ? 10.763 20.525 25.734 1.00 22.18 837 GLY A CA 1
ATOM 2509 C C . GLY A 1 362 ? 11.813 20.540 26.832 1.00 22.01 837 GLY A C 1
ATOM 2510 O O . GLY A 1 362 ? 12.509 19.561 26.998 1.00 23.10 837 GLY A O 1
ATOM 2511 N N . ARG A 1 363 ? 11.875 21.629 27.591 1.00 18.32 838 ARG A N 1
ATOM 2512 C CA . ARG A 1 363 ? 12.854 21.694 28.702 1.00 18.80 838 ARG A CA 1
ATOM 2513 C C . ARG A 1 363 ? 12.157 21.275 30.023 1.00 18.58 838 ARG A C 1
ATOM 2514 O O . ARG A 1 363 ? 10.909 21.219 30.137 1.00 22.65 838 ARG A O 1
ATOM 2522 N N . THR A 1 364 ? 12.964 20.947 31.012 1.00 16.84 839 THR A N 1
ATOM 2523 C CA . THR A 1 364 ? 12.437 20.610 32.353 1.00 16.22 839 THR A CA 1
ATOM 2524 C C . THR A 1 364 ? 12.516 21.817 33.271 1.00 15.03 839 THR A C 1
ATOM 2525 O O . THR A 1 364 ? 13.615 22.369 33.390 1.00 16.23 839 THR A O 1
ATOM 2529 N N . ALA A 1 365 ? 11.370 22.271 33.817 1.00 13.85 840 ALA A N 1
ATOM 2530 C CA . ALA A 1 365 ? 11.353 23.511 34.550 1.00 14.37 840 ALA A CA 1
ATOM 2531 C C . ALA A 1 365 ? 10.327 23.428 35.662 1.00 13.82 840 ALA A C 1
ATOM 2532 O O . ALA A 1 365 ? 9.199 22.840 35.475 1.00 17.84 840 ALA A O 1
ATOM 2534 N N . VAL A 1 366 ? 10.580 24.088 36.765 1.00 13.37 841 VAL A N 1
ATOM 2535 C CA . VAL A 1 366 ? 9.674 24.188 37.888 1.00 13.72 841 VAL A CA 1
ATOM 2536 C C . VAL A 1 366 ? 9.747 25.565 38.482 1.00 14.40 841 VAL A C 1
ATOM 2537 O O . VAL A 1 366 ? 10.841 26.183 38.410 1.00 14.84 841 VAL A O 1
ATOM 2541 N N . SER A 1 367 ? 8.682 26.139 39.006 1.00 13.51 842 SER A N 1
ATOM 2542 C CA . SER A 1 367 ? 8.717 27.497 39.528 1.00 14.70 842 SER A CA 1
ATOM 2543 C C . SER A 1 367 ? 8.704 27.477 41.036 1.00 15.88 842 SER A C 1
ATOM 2544 O O . SER A 1 367 ? 7.915 26.739 41.681 1.00 16.25 842 SER A O 1
ATOM 2547 N N . LEU A 1 368 ? 9.506 28.333 41.656 1.00 13.69 843 LEU A N 1
ATOM 2548 C CA . LEU A 1 368 ? 9.415 28.601 43.076 1.00 14.22 843 LEU A CA 1
ATOM 2549 C C . LEU A 1 368 ? 8.129 29.314 43.438 1.00 16.30 843 LEU A C 1
ATOM 2550 O O . LEU A 1 368 ? 7.795 29.303 44.632 1.00 17.67 843 LEU A O 1
ATOM 2555 N N . ASP A 1 369 ? 7.462 30.003 42.491 1.00 16.71 844 ASP A N 1
ATOM 2556 C CA . ASP A 1 369 ? 6.167 30.677 42.758 1.00 20.28 844 ASP A CA 1
ATOM 2557 C C . ASP A 1 369 ? 6.276 31.608 43.958 1.00 20.85 844 ASP A C 1
ATOM 2558 O O . ASP A 1 369 ? 5.556 31.489 44.925 1.00 20.83 844 ASP A O 1
ATOM 2563 N N . ALA A 1 370 ? 7.286 32.474 43.918 1.00 20.68 845 ALA A N 1
ATOM 2564 C CA . ALA A 1 370 ? 7.610 33.360 45.057 1.00 24.05 845 ALA A CA 1
ATOM 2565 C C . ALA A 1 370 ? 6.460 34.353 45.333 1.00 26.21 845 ALA A C 1
ATOM 2566 O O . ALA A 1 370 ? 5.919 34.951 44.414 1.00 27.77 845 ALA A O 1
ATOM 2568 N N . GLY A 1 371 ? 6.101 34.463 46.598 1.00 29.69 846 GLY A N 1
ATOM 2569 C CA . GLY A 1 371 ? 4.977 35.312 47.027 1.00 31.80 846 GLY A CA 1
ATOM 2570 C C . GLY A 1 371 ? 3.610 34.654 46.998 1.00 33.87 846 GLY A C 1
ATOM 2571 O O . GLY A 1 371 ? 2.608 35.319 47.287 1.00 36.03 846 GLY A O 1
ATOM 2572 N N . ALA A 1 372 ? 3.524 33.374 46.637 1.00 34.28 847 ALA A N 1
ATOM 2573 C CA . ALA A 1 372 ? 2.223 32.689 46.530 1.00 35.41 847 ALA A CA 1
ATOM 2574 C C . ALA A 1 372 ? 1.650 32.329 47.896 1.00 36.44 847 ALA A C 1
ATOM 2575 O O . ALA A 1 372 ? 2.397 32.177 48.886 1.00 37.02 847 ALA A O 1
ATOM 2577 N N . ALA A 1 373 ? 0.326 32.153 47.912 1.00 36.43 848 ALA A N 1
ATOM 2578 C CA . ALA A 1 373 ? -0.373 31.659 49.088 1.00 35.96 848 ALA A CA 1
ATOM 2579 C C . ALA A 1 373 ? 0.095 30.216 49.365 1.00 35.31 848 ALA A C 1
ATOM 2580 O O . ALA A 1 373 ? 0.433 29.872 50.510 1.00 36.87 848 ALA A O 1
ATOM 2582 N N . SER A 1 374 ? 0.100 29.394 48.315 1.00 33.82 849 SER A N 1
ATOM 2583 C CA . SER A 1 374 ? 0.439 27.988 48.401 1.00 32.88 849 SER A CA 1
ATOM 2584 C C . SER A 1 374 ? 1.976 27.854 48.445 1.00 31.64 849 SER A C 1
ATOM 2585 O O . SER A 1 374 ? 2.675 28.548 47.693 1.00 31.72 849 SER A O 1
ATOM 2588 N N . ALA A 1 375 ? 2.466 26.988 49.347 1.00 29.83 850 ALA A N 1
ATOM 2589 C CA . ALA A 1 375 ? 3.887 26.620 49.412 1.00 27.27 850 ALA A CA 1
ATOM 2590 C C . ALA A 1 375 ? 4.291 25.576 48.374 1.00 26.79 850 ALA A C 1
ATOM 2591 O O . ALA A 1 375 ? 5.458 25.090 48.390 1.00 23.55 850 ALA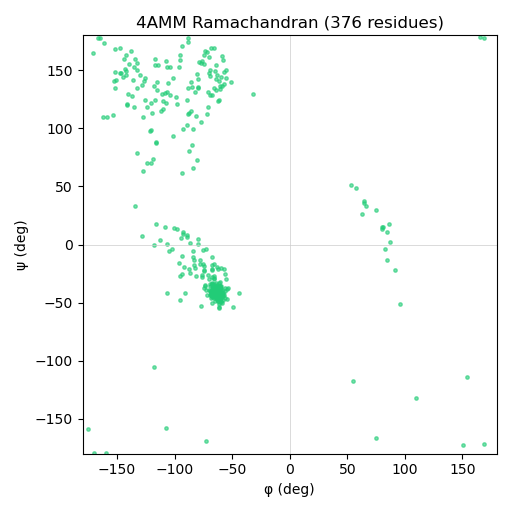 A O 1
ATOM 2593 N N . ALA A 1 376 ? 3.387 25.193 47.498 1.00 23.99 851 ALA A N 1
ATOM 2594 C CA . ALA A 1 376 ? 3.629 24.190 46.460 1.00 24.45 851 ALA A CA 1
ATOM 2595 C C . ALA A 1 376 ? 4.923 24.523 45.717 1.00 24.20 851 ALA A C 1
ATOM 2596 O O . ALA A 1 376 ? 5.809 23.647 45.591 1.00 21.81 851 ALA A O 1
ATOM 2598 N N . GLY A 1 377 ? 5.037 25.749 45.209 1.00 22.74 852 GLY A N 1
ATOM 2599 C CA . GLY A 1 377 ? 6.184 26.112 44.372 1.00 18.89 852 GLY A CA 1
ATOM 2600 C C . GLY A 1 377 ? 7.472 26.181 45.178 1.00 17.73 852 GLY A C 1
ATOM 2601 O O . GLY A 1 377 ? 8.468 25.700 44.686 1.00 16.78 852 GLY A O 1
ATOM 2602 N N . MET A 1 378 ? 7.440 26.792 46.383 1.00 18.76 853 MET A N 1
ATOM 2603 C CA A MET A 1 378 ? 8.657 26.895 47.157 0.50 17.19 853 MET A CA 1
ATOM 2604 C CA B MET A 1 378 ? 8.585 26.895 47.262 0.50 16.28 853 MET A CA 1
ATOM 2605 C C . MET A 1 378 ? 9.102 25.483 47.494 1.00 16.10 853 MET A C 1
ATOM 2606 O O . MET A 1 378 ? 10.279 25.228 47.368 1.00 16.08 853 MET A O 1
ATOM 2615 N N . ALA A 1 379 ? 8.206 24.552 47.818 1.00 14.10 854 ALA A N 1
ATOM 2616 C CA . ALA A 1 379 ? 8.675 23.187 48.077 1.00 11.68 854 ALA A CA 1
ATOM 2617 C C . ALA A 1 379 ? 9.179 22.521 46.863 1.00 14.00 854 ALA A C 1
ATOM 2618 O O . ALA A 1 379 ? 10.294 21.923 46.913 1.00 13.50 854 ALA A O 1
ATOM 2620 N N . ALA A 1 380 ? 8.518 22.557 45.726 1.00 12.25 855 ALA A N 1
ATOM 2621 C CA . ALA A 1 380 ? 8.981 21.853 44.546 1.00 12.70 855 ALA A CA 1
ATOM 2622 C C . ALA A 1 380 ? 10.271 22.445 43.962 1.00 12.94 855 ALA A C 1
ATOM 2623 O O . ALA A 1 380 ? 11.156 21.738 43.520 1.00 14.16 855 ALA A O 1
ATOM 2625 N N . GLY A 1 381 ? 10.349 23.759 43.905 1.00 12.92 856 GLY A N 1
ATOM 2626 C CA . GLY A 1 381 ? 11.524 24.453 43.446 1.00 12.85 856 GLY A CA 1
ATOM 2627 C C . GLY A 1 381 ? 12.701 24.179 44.368 1.00 12.86 856 GLY A C 1
ATOM 2628 O O . GLY A 1 381 ? 13.809 24.008 43.841 1.00 12.49 856 GLY A O 1
ATOM 2629 N N . THR A 1 382 ? 12.500 24.121 45.677 1.00 12.53 857 THR A N 1
ATOM 2630 C CA . THR A 1 382 ? 13.645 23.874 46.561 1.00 12.31 857 THR A CA 1
ATOM 2631 C C . THR A 1 382 ? 14.033 22.417 46.436 1.00 11.93 857 THR A C 1
ATOM 2632 O O . THR A 1 382 ? 15.244 22.073 46.460 1.00 12.41 857 THR A O 1
ATOM 2636 N N . ALA A 1 383 ? 13.078 21.486 46.248 1.00 11.15 858 ALA A N 1
ATOM 2637 C CA . ALA A 1 383 ? 13.415 20.067 46.034 1.00 11.28 858 ALA A CA 1
ATOM 2638 C C . ALA A 1 383 ? 14.240 19.961 44.765 1.00 11.63 858 ALA A C 1
ATOM 2639 O O . ALA A 1 383 ? 15.249 19.185 44.754 1.00 12.64 858 ALA A O 1
ATOM 2641 N N . ALA A 1 384 ? 13.928 20.643 43.677 1.00 11.88 859 ALA A N 1
ATOM 2642 C CA . ALA A 1 384 ? 14.653 20.598 42.461 1.00 11.17 859 ALA A CA 1
ATOM 2643 C C . ALA A 1 384 ? 16.092 21.093 42.713 1.00 12.80 859 ALA A C 1
ATOM 2644 O O . ALA A 1 384 ? 17.058 20.446 42.246 1.00 12.11 859 ALA A O 1
ATOM 2646 N N . LEU A 1 385 ? 16.246 22.258 43.377 1.00 11.54 860 LEU A N 1
ATOM 2647 C CA . LEU A 1 385 ? 17.613 22.811 43.619 1.00 10.95 860 LEU A CA 1
ATOM 2648 C C . LEU A 1 385 ? 18.366 21.781 44.426 1.00 12.13 860 LEU A C 1
ATOM 2649 O O . LEU A 1 385 ? 19.617 21.635 44.173 1.00 12.43 860 LEU A O 1
ATOM 2654 N N . PHE A 1 386 ? 17.792 21.160 45.439 1.00 10.75 861 PHE A N 1
ATOM 2655 C CA . PHE A 1 386 ? 18.554 20.233 46.290 1.00 11.10 861 PHE A CA 1
ATOM 2656 C C . PHE A 1 386 ? 18.938 19.013 45.511 1.00 13.11 861 PHE A C 1
ATOM 2657 O O . PHE A 1 386 ? 20.109 18.603 45.483 1.00 11.76 861 PHE A O 1
ATOM 2665 N N . ALA A 1 387 ? 18.024 18.346 44.811 1.00 12.26 862 ALA A N 1
ATOM 2666 C CA . ALA A 1 387 ? 18.337 17.086 44.139 1.00 11.73 862 ALA A CA 1
ATOM 2667 C C . ALA A 1 387 ? 19.355 17.348 43.067 1.00 11.74 862 ALA A C 1
ATOM 2668 O O . ALA A 1 387 ? 20.238 16.487 42.846 1.00 13.75 862 ALA A O 1
ATOM 2670 N N . ALA A 1 388 ? 19.289 18.453 42.351 1.00 11.58 863 ALA A N 1
ATOM 2671 C CA . ALA A 1 388 ? 20.210 18.770 41.273 1.00 13.72 863 ALA A CA 1
ATOM 2672 C C . ALA A 1 388 ? 21.562 19.220 41.797 1.00 14.99 863 ALA A C 1
ATOM 2673 O O . ALA A 1 388 ? 22.488 19.423 40.995 1.00 15.99 863 ALA A O 1
ATOM 2675 N N . GLY A 1 389 ? 21.705 19.370 43.130 1.00 12.89 864 GLY A N 1
ATOM 2676 C CA . GLY A 1 389 ? 23.002 19.724 43.693 1.00 14.38 864 GLY A CA 1
ATOM 2677 C C . GLY A 1 389 ? 23.285 21.185 43.580 1.00 13.26 864 GLY A C 1
ATOM 2678 O O . GLY A 1 389 ? 24.461 21.554 43.851 1.00 15.64 864 GLY A O 1
ATOM 2679 N N . ALA A 1 390 ? 22.308 22.047 43.295 1.00 12.92 865 ALA A N 1
ATOM 2680 C CA . ALA A 1 390 ? 22.582 23.500 43.252 1.00 12.28 865 ALA A CA 1
ATOM 2681 C C . ALA A 1 390 ? 22.538 24.129 44.662 1.00 12.45 865 ALA A C 1
ATOM 2682 O O . ALA A 1 390 ? 23.043 25.236 44.806 1.00 13.31 865 ALA A O 1
ATOM 2684 N N . VAL A 1 391 ? 21.946 23.460 45.648 1.00 10.84 866 VAL A N 1
ATOM 2685 C CA . VAL A 1 391 ? 21.948 23.891 47.034 1.00 11.02 866 VAL A CA 1
ATOM 2686 C C . VAL A 1 391 ? 22.309 22.698 47.883 1.00 12.71 866 VAL A C 1
ATOM 2687 O O . VAL A 1 391 ? 21.982 21.541 47.495 1.00 12.76 866 VAL A O 1
ATOM 2691 N N . ASP A 1 392 ? 22.950 22.933 49.020 1.00 11.49 867 ASP A N 1
ATOM 2692 C CA . ASP A 1 392 ? 23.372 21.794 49.848 1.00 11.46 867 ASP A CA 1
ATOM 2693 C C . ASP A 1 392 ? 22.594 21.560 51.101 1.00 11.06 867 ASP A C 1
ATOM 2694 O O . ASP A 1 392 ? 22.805 20.569 51.777 1.00 12.01 867 ASP A O 1
ATOM 2699 N N . ASP A 1 393 ? 21.571 22.406 51.362 1.00 10.52 868 ASP A N 1
ATOM 2700 C CA . ASP A 1 393 ? 20.953 22.417 52.729 1.00 10.57 868 ASP A CA 1
ATOM 2701 C C . ASP A 1 393 ? 19.526 22.901 52.579 1.00 11.65 868 ASP A C 1
ATOM 2702 O O . ASP A 1 393 ? 19.334 24.079 52.242 1.00 13.39 868 ASP A O 1
ATOM 2707 N N . ALA A 1 394 ? 18.561 22.011 52.807 1.00 11.11 869 ALA A N 1
ATOM 2708 C CA . ALA A 1 394 ? 17.160 22.376 52.691 1.00 11.77 869 ALA A CA 1
ATOM 2709 C C . ALA A 1 394 ? 16.559 22.780 54.022 1.00 12.58 869 ALA A C 1
ATOM 2710 O O . ALA A 1 394 ? 15.325 23.103 54.111 1.00 12.75 869 ALA A O 1
ATOM 2712 N N . THR A 1 395 ? 17.334 22.876 55.111 1.00 12.76 870 THR A N 1
ATOM 2713 C CA . THR A 1 395 ? 16.790 23.321 56.421 1.00 10.67 870 THR A CA 1
ATOM 2714 C C . THR A 1 395 ? 16.056 24.704 56.395 1.00 13.36 870 THR A C 1
ATOM 2715 O O . THR A 1 395 ? 15.153 24.821 57.223 1.00 13.85 870 THR A O 1
ATOM 2719 N N . PRO A 1 396 ? 16.428 25.664 55.508 1.00 12.52 871 PRO A N 1
ATOM 2720 C CA . PRO A 1 396 ? 15.665 26.934 55.515 1.00 13.06 871 PRO A CA 1
ATOM 2721 C C . PRO A 1 396 ? 14.159 26.689 55.292 1.00 13.63 871 PRO A C 1
ATOM 2722 O O . PRO A 1 396 ? 13.377 27.545 55.758 1.00 15.22 871 PRO A O 1
ATOM 2726 N N . PHE A 1 397 ? 13.753 25.621 54.646 1.00 12.02 872 PHE A N 1
ATOM 2727 C CA . PHE A 1 397 ? 12.329 25.423 54.444 1.00 12.92 872 PHE A CA 1
ATOM 2728 C C . PHE A 1 397 ? 11.614 25.160 55.740 1.00 15.44 872 PHE A C 1
ATOM 2729 O O . PHE A 1 397 ? 10.387 25.280 55.787 1.00 15.77 872 PHE A O 1
ATOM 2737 N N . PHE A 1 398 ? 12.317 24.791 56.817 1.00 13.82 873 PHE A N 1
ATOM 2738 C CA . PHE A 1 398 ? 11.711 24.400 58.092 1.00 14.84 873 PHE A CA 1
ATOM 2739 C C . PHE A 1 398 ? 11.775 25.489 59.153 1.00 16.57 873 PHE A C 1
ATOM 2740 O O . PHE A 1 398 ? 11.219 25.297 60.219 1.00 21.52 873 PHE A O 1
ATOM 2748 N N . ALA A 1 399 ? 12.430 26.579 58.804 1.00 15.96 874 ALA A N 1
ATOM 2749 C CA . ALA A 1 399 ? 12.675 27.702 59.744 1.00 17.95 874 ALA A CA 1
ATOM 2750 C C . ALA A 1 399 ? 11.507 28.658 59.785 1.00 20.92 874 ALA A C 1
ATOM 2751 O O . ALA A 1 399 ? 10.958 29.053 58.752 1.00 22.07 874 ALA A O 1
ATOM 2753 N N . GLY A 1 400 ? 11.140 29.060 60.993 1.00 20.08 875 GLY A N 1
ATOM 2754 C CA . GLY A 1 400 ? 10.310 30.262 61.143 1.00 26.05 875 GLY A CA 1
ATOM 2755 C C . GLY A 1 400 ? 8.860 30.081 60.774 1.00 28.68 875 GLY A C 1
ATOM 2756 O O . GLY A 1 400 ? 8.216 31.072 60.389 1.00 31.47 875 GLY A O 1
ATOM 2757 N N . ARG A 1 401 ? 8.325 28.877 60.933 1.00 30.88 876 ARG A N 1
ATOM 2758 C CA . ARG A 1 401 ? 6.891 28.616 60.568 1.00 32.63 876 ARG A CA 1
ATOM 2759 C C . ARG A 1 401 ? 5.903 29.146 61.597 1.00 34.31 876 ARG A C 1
ATOM 2760 O O . ARG A 1 401 ? 6.275 29.347 62.748 1.00 36.61 876 ARG A O 1
#

Organism: NCBI:txid47854

InterPro domains:
  IPR001227 Acyl transferase domain superfamily [G3DSA:3.40.366.10] (478-876)
  IPR009081 Phosphopantetheine binding ACP domain [PF00550] (935-1002)
  IPR009081 Phosphopantetheine binding ACP domain [PS50075] (930-1006)
  IPR013968 Polyketide synthase-like, ketoreductase domain [PF08659] (1194-1367)
  IPR014030 Beta-ketoacyl synthase-like, N-terminal domain [PF00109] (4-284)
  IPR014031 Beta-ketoacyl synthase, C-terminal domain [PF02801] (295-408)
  IPR014043 Acyl transferase domain [PF00698] (617-825)
  IPR014043 Acyl transferase domain [SM00827] (577-853)
  IPR016035 Acyl transferase/acyl hydrolase/lysophospholipase [SSF52151] (574-835)
  IPR016036 Malonyl-CoA ACP transacylase, ACP-binding [SSF55048] (688-749)
  IPR016039 Thiolase-like [G3DSA:3.40.47.10] (1-477)
  IPR016039 Thiolase-like [SSF53901] (3-446)
  IPR020807 Polyketide/metazoan fatty acid synthase-like, dehydratase domain [SM00826] (1438-1587)
  IPR020841 Polyketide synthase, beta-ketoacyl synthase domain [PS52004] (3-455)
  IPR020841 Polyketide synthase, beta-ketoacyl synthase domain [SM00825] (6-458)
  IPR032821 Polyketide synthase, C-terminal extension [PF16197] (418-520)
  IPR036291 NAD(P)-binding domain superfamily [SSF51735] (1190-1417)
  IPR036736 ACP-like superfamily [G3DSA:1.10.1200.10] (922-1014)
  IPR036736 ACP-like superfamily [SSF47336] (932-1019)
  IPR042104 Polyketide synthase, dehydratase domain superfamily [G3DSA:3.10.129.110] (1426-1701)

Radius of gyration: 22.26 Å; Cα contacts (8 Å, |Δi|>4): 900; chains: 1; bounding box: 48×60×58 Å